Protein AF-A0A925DBQ1-F1 (afdb_monomer)

Structure (mmCIF, N/CA/C/O backbone):
data_AF-A0A925DBQ1-F1
#
_entry.id   AF-A0A925DBQ1-F1
#
loop_
_atom_site.group_PDB
_atom_site.id
_atom_site.type_symbol
_atom_site.label_atom_id
_atom_site.label_alt_id
_atom_site.label_comp_id
_atom_site.label_asym_id
_atom_site.label_entity_id
_atom_site.label_seq_id
_atom_site.pdbx_PDB_ins_code
_atom_site.Cartn_x
_atom_site.Cartn_y
_atom_site.Cartn_z
_atom_site.occupancy
_atom_site.B_iso_or_equiv
_atom_site.auth_seq_id
_atom_site.auth_comp_id
_atom_site.auth_asym_id
_atom_site.auth_atom_id
_atom_site.pdbx_PDB_model_num
ATOM 1 N N . MET A 1 1 ? -41.327 0.565 -16.976 1.00 45.25 1 MET A N 1
ATOM 2 C CA . MET A 1 1 ? -40.305 0.097 -16.005 1.00 45.25 1 MET A CA 1
ATOM 3 C C . MET A 1 1 ? -39.842 1.140 -14.970 1.00 45.25 1 MET A C 1
ATOM 5 O O . MET A 1 1 ? -38.977 0.810 -14.177 1.00 45.25 1 MET A O 1
ATOM 9 N N . ARG A 1 2 ? -40.410 2.362 -14.902 1.00 40.34 2 ARG A N 1
ATOM 10 C CA . ARG A 1 2 ? -40.044 3.383 -13.884 1.00 40.34 2 ARG A CA 1
ATOM 11 C C . ARG A 1 2 ? -41.023 3.518 -12.701 1.00 40.34 2 ARG A C 1
ATOM 13 O O . ARG A 1 2 ? -40.777 4.317 -11.810 1.00 40.34 2 ARG A O 1
ATOM 20 N N . PHE A 1 3 ? -42.105 2.737 -12.676 1.00 33.44 3 PHE A N 1
ATOM 21 C CA . PHE A 1 3 ? -43.090 2.755 -11.582 1.00 33.44 3 PHE A CA 1
ATOM 22 C C . PHE A 1 3 ? -42.774 1.756 -10.454 1.00 33.44 3 PHE A C 1
ATOM 24 O O . PHE A 1 3 ? -43.157 1.981 -9.312 1.00 33.44 3 PHE A O 1
ATOM 31 N N . THR A 1 4 ? -42.025 0.686 -10.733 1.00 42.38 4 THR A N 1
ATOM 32 C CA . THR A 1 4 ? -41.675 -0.345 -9.740 1.00 42.38 4 THR A CA 1
ATOM 33 C C . THR A 1 4 ? -40.546 0.082 -8.796 1.00 42.38 4 THR A C 1
ATOM 35 O O . THR A 1 4 ? -40.509 -0.365 -7.655 1.00 42.38 4 THR A O 1
ATOM 38 N N . SER A 1 5 ? -39.667 0.995 -9.219 1.00 41.44 5 SER A N 1
ATOM 39 C CA . SER A 1 5 ? -38.561 1.524 -8.407 1.00 41.44 5 SER A CA 1
ATOM 40 C C . SER A 1 5 ? -39.009 2.524 -7.329 1.00 41.44 5 SER A C 1
ATOM 42 O O . SER A 1 5 ? -38.421 2.547 -6.251 1.00 41.44 5 SER A O 1
ATOM 44 N N . PHE A 1 6 ? -40.077 3.296 -7.566 1.00 41.28 6 PHE A N 1
ATOM 45 C CA . PHE A 1 6 ? -40.651 4.207 -6.561 1.00 41.28 6 PHE A CA 1
ATOM 46 C C . PHE A 1 6 ? -41.419 3.463 -5.459 1.00 41.28 6 PHE A C 1
ATOM 48 O O . PHE A 1 6 ? -41.297 3.806 -4.286 1.00 41.28 6 PHE A O 1
ATOM 55 N N . LEU A 1 7 ? -42.151 2.405 -5.820 1.00 47.22 7 LEU A N 1
ATOM 56 C CA . LEU A 1 7 ? -42.853 1.545 -4.861 1.00 47.22 7 LEU A CA 1
ATOM 57 C C . LEU A 1 7 ? -41.878 0.770 -3.960 1.00 47.22 7 LEU A C 1
ATOM 59 O O . LEU A 1 7 ? -42.111 0.683 -2.760 1.00 47.22 7 LEU A O 1
ATOM 63 N N . TYR A 1 8 ? -40.753 0.283 -4.499 1.00 42.31 8 TYR A N 1
ATOM 64 C CA . TYR A 1 8 ? -39.721 -0.399 -3.704 1.00 42.31 8 TYR A CA 1
ATOM 65 C C . TYR A 1 8 ? -38.987 0.547 -2.743 1.00 42.31 8 TYR A C 1
ATOM 67 O O . TYR A 1 8 ? -38.757 0.189 -1.590 1.00 42.31 8 TYR A O 1
ATOM 75 N N . ALA A 1 9 ? -38.660 1.767 -3.187 1.00 46.16 9 ALA A N 1
ATOM 76 C CA . ALA A 1 9 ? -38.058 2.786 -2.328 1.00 46.16 9 ALA A CA 1
ATOM 77 C C . ALA A 1 9 ? -39.019 3.232 -1.212 1.00 46.16 9 ALA A C 1
ATOM 79 O O . ALA A 1 9 ? -38.592 3.368 -0.069 1.00 46.16 9 ALA A O 1
ATOM 80 N N . GLY A 1 10 ? -40.314 3.382 -1.516 1.00 48.31 10 GLY A N 1
ATOM 81 C CA . GLY A 1 10 ? -41.355 3.687 -0.530 1.00 48.31 10 GLY A CA 1
ATOM 82 C C . GLY A 1 10 ? -41.572 2.565 0.491 1.00 48.31 10 GLY A C 1
ATOM 83 O O . GLY A 1 10 ? -41.716 2.847 1.676 1.00 48.31 10 GLY A O 1
ATOM 84 N N . LEU A 1 11 ? -41.519 1.297 0.066 1.00 47.81 11 LEU A N 1
ATOM 85 C CA . LEU A 1 11 ? -41.659 0.137 0.955 1.00 47.81 11 LEU A CA 1
ATOM 86 C C . LEU A 1 11 ? -40.426 -0.053 1.861 1.00 47.81 11 LEU A C 1
ATOM 88 O O . LEU A 1 11 ? -40.576 -0.385 3.035 1.00 47.81 11 LEU A O 1
ATOM 92 N N . LEU A 1 12 ? -39.214 0.206 1.351 1.00 46.34 12 LEU A N 1
ATOM 93 C CA . LEU A 1 12 ? -37.963 0.233 2.131 1.00 46.34 12 LEU A CA 1
ATOM 94 C C . LEU A 1 12 ? -37.915 1.400 3.128 1.00 46.34 12 LEU A C 1
ATOM 96 O O . LEU A 1 12 ? -37.416 1.235 4.240 1.00 46.34 12 LEU A O 1
ATOM 100 N N . LEU A 1 13 ? -38.455 2.567 2.759 1.00 46.09 13 LEU A N 1
ATOM 101 C CA . LEU A 1 13 ? -38.618 3.691 3.683 1.00 46.09 13 LEU A CA 1
ATOM 102 C C . LEU A 1 13 ? -39.650 3.362 4.767 1.00 46.09 13 LEU A C 1
ATOM 104 O O . LEU A 1 13 ? -39.381 3.591 5.937 1.00 46.09 13 LEU A O 1
ATOM 108 N N . ALA A 1 14 ? -40.796 2.786 4.397 1.00 49.22 14 ALA A N 1
ATOM 109 C CA . ALA A 1 14 ? -41.859 2.416 5.329 1.00 49.22 14 ALA A CA 1
ATOM 110 C C . ALA A 1 14 ? -41.421 1.311 6.303 1.00 49.22 14 ALA A C 1
ATOM 112 O O . ALA A 1 14 ? -41.706 1.400 7.490 1.00 49.22 14 ALA A O 1
ATOM 113 N N . THR A 1 15 ? -40.677 0.303 5.835 1.00 50.84 15 THR A N 1
ATOM 114 C CA . THR A 1 15 ? -40.112 -0.756 6.695 1.00 50.84 15 THR A CA 1
ATOM 115 C C . THR A 1 15 ? -38.999 -0.245 7.605 1.00 50.84 15 THR A C 1
ATOM 117 O O . THR A 1 15 ? -38.949 -0.648 8.764 1.00 50.84 15 THR A O 1
ATOM 120 N N . ARG A 1 16 ? -38.157 0.693 7.145 1.00 43.16 16 ARG A N 1
ATOM 121 C CA . ARG A 1 16 ? -37.216 1.411 8.024 1.00 43.16 16 ARG A CA 1
ATOM 122 C C . ARG A 1 16 ? -37.937 2.287 9.048 1.00 43.16 16 ARG A C 1
ATOM 124 O O . ARG A 1 16 ? -37.557 2.266 10.207 1.00 43.16 16 ARG A O 1
ATOM 131 N N . LEU A 1 17 ? -38.989 3.002 8.653 1.00 46.09 17 LEU A N 1
ATOM 132 C CA . LEU A 1 17 ? -39.787 3.841 9.554 1.00 46.09 17 LEU A CA 1
ATOM 133 C C . LEU A 1 17 ? -40.523 3.005 10.612 1.00 46.09 17 LEU A C 1
ATOM 135 O O . LEU A 1 17 ? -40.491 3.367 11.780 1.00 46.09 17 LEU A O 1
ATOM 139 N N . LEU A 1 18 ? -41.108 1.864 10.230 1.00 48.75 18 LEU A N 1
ATOM 140 C CA . LEU A 1 18 ? -41.736 0.900 11.146 1.00 48.75 18 LEU A CA 1
ATOM 141 C C . LEU A 1 18 ? -40.714 0.238 12.085 1.00 48.75 18 LEU A C 1
ATOM 143 O O . LEU A 1 18 ? -40.996 0.053 13.264 1.00 48.75 18 LEU A O 1
ATOM 147 N N . SER A 1 19 ? -39.520 -0.085 11.578 1.00 51.06 19 SER A N 1
ATOM 148 C CA . SER A 1 19 ? -38.410 -0.624 12.375 1.00 51.06 19 SER A CA 1
ATOM 149 C C . SER A 1 19 ? -37.848 0.393 13.371 1.00 51.06 19 SER A C 1
ATOM 151 O O . SER A 1 19 ? -37.455 -0.012 14.462 1.00 51.06 19 SER A O 1
ATOM 153 N N . CYS A 1 20 ? -37.786 1.679 13.015 1.00 52.62 20 CYS A N 1
ATOM 154 C CA . CYS A 1 20 ? -37.391 2.741 13.941 1.00 52.62 20 CYS A CA 1
ATOM 155 C C . CYS A 1 20 ? -38.473 2.974 15.005 1.00 52.62 20 CYS A C 1
ATOM 157 O O . CYS A 1 20 ? -38.147 3.035 16.184 1.00 52.62 20 CYS A O 1
ATOM 159 N N . TYR A 1 21 ? -39.753 2.992 14.612 1.00 56.41 21 TYR A N 1
ATOM 160 C CA . TYR A 1 21 ? -40.881 3.141 15.542 1.00 56.41 21 TYR A CA 1
ATOM 161 C C . TYR A 1 21 ? -40.929 2.029 16.599 1.00 56.41 21 TYR A C 1
ATOM 163 O O . TYR A 1 21 ? -41.068 2.304 17.785 1.00 56.41 21 TYR A O 1
ATOM 171 N N . ALA A 1 22 ? -40.758 0.770 16.183 1.00 60.34 22 ALA A N 1
ATOM 172 C CA . ALA A 1 22 ? -40.780 -0.367 17.103 1.00 60.34 22 ALA A CA 1
ATOM 173 C C . ALA A 1 22 ? -39.607 -0.358 18.102 1.00 60.34 22 ALA A C 1
ATOM 175 O O . ALA A 1 22 ? -39.748 -0.849 19.223 1.00 60.34 22 ALA A O 1
ATOM 176 N N . ALA A 1 23 ? -38.458 0.190 17.696 1.00 62.00 23 ALA A N 1
ATOM 177 C CA . ALA A 1 23 ? -37.285 0.327 18.552 1.00 62.00 23 ALA A CA 1
ATOM 178 C C . ALA A 1 23 ? -37.457 1.456 19.585 1.00 62.00 23 ALA A C 1
ATOM 180 O O . ALA A 1 23 ? -37.078 1.275 20.741 1.00 62.00 23 ALA A O 1
ATOM 181 N N . ASP A 1 24 ? -38.075 2.577 19.203 1.00 71.38 24 ASP A N 1
ATOM 182 C CA . ASP A 1 24 ? -38.395 3.672 20.130 1.00 71.38 24 ASP A CA 1
ATOM 183 C C . ASP A 1 24 ? -39.442 3.233 21.177 1.00 71.38 24 ASP A C 1
ATOM 185 O O . ASP A 1 24 ? -39.285 3.516 22.366 1.00 71.38 24 ASP A O 1
ATOM 189 N N . ASP A 1 25 ? -40.436 2.429 20.777 1.00 80.62 25 ASP A N 1
ATOM 190 C CA . ASP A 1 25 ? -41.417 1.822 21.694 1.00 80.62 25 ASP A CA 1
ATOM 191 C C . ASP A 1 25 ? -40.772 0.857 22.709 1.00 80.62 25 ASP A C 1
ATOM 193 O O . ASP A 1 25 ? -41.264 0.658 23.823 1.00 80.62 25 ASP A O 1
ATOM 197 N N . GLU A 1 26 ? -39.678 0.190 22.340 1.00 87.31 26 GLU A N 1
ATOM 198 C CA . GLU A 1 26 ? -38.924 -0.676 23.251 1.00 87.31 26 GLU A CA 1
ATOM 199 C C . GLU A 1 26 ? -38.101 0.131 24.262 1.00 87.31 26 GLU A C 1
ATOM 201 O O . GLU A 1 26 ? -38.088 -0.202 25.449 1.00 87.31 26 GLU A O 1
ATOM 206 N N . VAL A 1 27 ? -37.469 1.224 23.828 1.00 90.50 27 VAL A N 1
ATOM 207 C CA . VAL A 1 27 ? -36.743 2.139 24.721 1.00 90.50 27 VAL A CA 1
ATOM 208 C C . VAL A 1 27 ? -37.688 2.744 25.760 1.00 90.50 27 VAL A C 1
ATOM 210 O O . VAL A 1 27 ? -37.377 2.712 26.951 1.00 90.50 27 VAL A O 1
ATOM 213 N N . GLU A 1 28 ? -38.864 3.221 25.350 1.00 91.38 28 GLU A N 1
ATOM 214 C CA . GLU A 1 28 ? -39.841 3.816 26.273 1.00 91.38 28 GLU A CA 1
ATOM 215 C C . GLU A 1 28 ? -40.417 2.793 27.263 1.00 91.38 28 GLU A C 1
ATOM 217 O O . GLU A 1 28 ? -40.548 3.082 28.454 1.00 91.38 28 GLU A O 1
ATOM 222 N N . ARG A 1 29 ? -40.662 1.547 26.832 1.00 90.88 29 ARG A N 1
ATOM 223 C CA . ARG A 1 29 ? -41.034 0.459 27.758 1.00 90.88 29 ARG A CA 1
ATOM 224 C C . ARG A 1 29 ? -39.948 0.192 28.797 1.00 90.88 29 ARG A C 1
ATOM 226 O O . ARG A 1 29 ? -40.260 -0.045 29.962 1.00 90.88 29 ARG A O 1
ATOM 233 N N . ASN A 1 30 ? -38.678 0.247 28.401 1.00 92.56 30 ASN A N 1
ATOM 234 C CA . ASN A 1 30 ? -37.569 0.068 29.335 1.00 92.56 30 ASN A CA 1
ATOM 235 C C . ASN A 1 30 ? -37.376 1.268 30.275 1.00 92.56 30 ASN A C 1
ATOM 237 O O . ASN A 1 30 ? -36.964 1.071 31.417 1.00 92.56 30 ASN A O 1
ATOM 241 N N . VAL A 1 31 ? -37.729 2.487 29.852 1.00 91.88 31 VAL A N 1
ATOM 242 C CA . VAL A 1 31 ? -37.825 3.648 30.753 1.00 91.88 31 VAL A CA 1
ATOM 243 C C . VAL A 1 31 ? -38.934 3.444 31.784 1.00 91.88 31 VAL A C 1
ATOM 245 O O . VAL A 1 31 ? -38.711 3.705 32.965 1.00 91.88 31 VAL A O 1
ATOM 248 N N . GLU A 1 32 ? -40.097 2.926 31.381 1.00 91.44 32 GLU A N 1
ATOM 249 C CA . GLU A 1 32 ? -41.193 2.638 32.315 1.00 91.44 32 GLU A CA 1
ATOM 250 C C . GLU A 1 32 ? -40.790 1.593 33.361 1.00 91.44 32 GLU A C 1
ATOM 252 O O . GLU A 1 32 ? -41.081 1.748 34.545 1.00 91.44 32 GLU A O 1
ATOM 257 N N . ARG A 1 33 ? -40.008 0.581 32.968 1.00 92.56 33 ARG A N 1
ATOM 258 C CA . ARG A 1 33 ? -39.459 -0.411 33.906 1.00 92.56 33 ARG A CA 1
ATOM 259 C C . ARG A 1 33 ? -38.617 0.208 35.023 1.00 92.56 33 ARG A C 1
ATOM 261 O O . ARG A 1 33 ? -38.552 -0.379 36.097 1.00 92.56 33 ARG A O 1
ATOM 268 N N . LEU A 1 34 ? -38.027 1.396 34.844 1.00 90.56 34 LEU A N 1
ATOM 269 C CA . LEU A 1 34 ? -37.294 2.092 35.916 1.00 90.56 34 LEU A CA 1
ATOM 270 C C . LEU A 1 34 ? -38.197 2.529 37.086 1.00 90.56 34 LEU A C 1
ATOM 272 O O . LEU A 1 34 ? -37.685 2.728 38.195 1.00 90.56 34 LEU A O 1
ATOM 276 N N . ARG A 1 35 ? -39.509 2.668 36.834 1.00 91.44 35 ARG A N 1
ATOM 277 C CA . ARG A 1 35 ? -40.560 3.007 37.812 1.00 91.44 35 ARG A CA 1
ATOM 278 C C . ARG A 1 35 ? -41.111 1.791 38.555 1.00 91.44 35 ARG A C 1
ATOM 280 O O . ARG A 1 35 ? -41.822 1.973 39.539 1.00 91.44 35 ARG A O 1
ATOM 287 N N . SER A 1 36 ? -40.816 0.570 38.099 1.00 89.56 36 SER A N 1
ATOM 288 C CA . SER A 1 36 ? -41.368 -0.647 38.705 1.00 89.56 36 SER A CA 1
ATOM 289 C C . SER A 1 36 ? -40.992 -0.746 40.183 1.00 89.56 36 SER A C 1
ATOM 291 O O . SER A 1 36 ? -39.884 -0.378 40.567 1.00 89.56 36 SER A O 1
ATOM 293 N N . SER A 1 37 ? -41.886 -1.266 41.026 1.00 86.75 37 SER A N 1
ATOM 294 C CA . SER A 1 37 ? -41.579 -1.611 42.420 1.00 86.75 37 SER A CA 1
ATOM 295 C C . SER A 1 37 ? -40.754 -2.897 42.537 1.00 86.75 37 SER A C 1
ATOM 297 O O . SER A 1 37 ? -40.077 -3.090 43.551 1.00 86.75 37 SER A O 1
ATOM 299 N N . GLU A 1 38 ? -40.718 -3.717 41.485 1.00 93.38 38 GLU A N 1
ATOM 300 C CA . GLU A 1 38 ? -39.954 -4.962 41.422 1.00 93.38 38 GLU A CA 1
ATOM 301 C C . GLU A 1 38 ? -38.488 -4.704 41.059 1.00 93.38 38 GLU A C 1
ATOM 303 O O . GLU A 1 38 ? -38.164 -4.038 40.076 1.00 93.38 38 GLU A O 1
ATOM 308 N N . PHE A 1 39 ? -37.562 -5.238 41.859 1.00 88.31 39 PHE A N 1
ATOM 309 C CA . PHE A 1 39 ? -36.128 -5.018 41.645 1.00 88.31 39 PHE A CA 1
ATOM 310 C C . PHE A 1 39 ? -35.630 -5.599 40.317 1.00 88.31 39 PHE A C 1
ATOM 312 O O . PHE A 1 39 ? -34.867 -4.936 39.614 1.00 88.31 39 PHE A O 1
ATOM 319 N N . GLU A 1 40 ? -36.074 -6.807 39.967 1.00 91.06 40 GLU A N 1
ATOM 320 C CA . GLU A 1 40 ? -35.630 -7.498 38.754 1.00 91.06 40 GLU A CA 1
ATOM 321 C C . GLU A 1 40 ? -36.045 -6.750 37.486 1.00 91.06 40 GLU A C 1
ATOM 323 O O . GLU A 1 40 ? -35.208 -6.536 36.609 1.00 91.06 40 GLU A O 1
ATOM 328 N N . GLU A 1 41 ? -37.289 -6.265 37.427 1.00 89.44 41 GLU A N 1
ATOM 329 C CA . GLU A 1 41 ? -37.787 -5.486 36.288 1.00 89.44 41 GLU A CA 1
ATOM 330 C C . GLU A 1 41 ? -36.995 -4.188 36.101 1.00 89.44 41 GLU A C 1
ATOM 332 O O . GLU A 1 41 ? -36.639 -3.825 34.976 1.00 89.44 41 GLU A O 1
ATOM 337 N N . ARG A 1 42 ? -36.650 -3.508 37.201 1.00 91.69 42 ARG A N 1
ATOM 338 C CA . ARG A 1 42 ? -35.838 -2.284 37.154 1.00 91.69 42 ARG A CA 1
ATOM 339 C C . ARG A 1 42 ? -34.415 -2.530 36.662 1.00 91.69 42 ARG A C 1
ATOM 341 O O . ARG A 1 42 ? -33.889 -1.734 35.880 1.00 91.69 42 ARG A O 1
ATOM 348 N N . GLU A 1 43 ? -33.769 -3.595 37.128 1.00 90.00 43 GLU A N 1
ATOM 349 C CA . GLU A 1 43 ? -32.411 -3.951 36.698 1.00 90.00 43 GLU A CA 1
ATOM 350 C C . GLU A 1 43 ? -32.390 -4.473 35.256 1.00 90.00 43 GLU A C 1
ATOM 352 O O . GLU A 1 43 ? -31.426 -4.235 34.526 1.00 90.00 43 GLU A O 1
ATOM 357 N N . GLU A 1 44 ? -33.447 -5.156 34.811 1.00 91.00 44 GLU A N 1
ATOM 358 C CA . GLU A 1 44 ? -33.627 -5.515 33.403 1.00 91.00 44 GLU A CA 1
ATOM 359 C C . GLU A 1 44 ? -33.790 -4.263 32.534 1.00 91.00 44 GLU A C 1
ATOM 361 O O . GLU A 1 44 ? -33.064 -4.115 31.552 1.00 91.00 44 GLU A O 1
ATOM 366 N N . GLY A 1 45 ? -34.653 -3.321 32.933 1.00 92.06 45 GLY A N 1
ATOM 367 C CA . GLY A 1 45 ? -34.825 -2.041 32.240 1.00 92.06 45 GLY A CA 1
ATOM 368 C C . GLY A 1 45 ? -33.523 -1.240 32.161 1.00 92.06 45 GLY A C 1
ATOM 369 O O . GLY A 1 45 ? -33.142 -0.771 31.092 1.00 92.06 45 GLY A O 1
ATOM 370 N N . THR A 1 46 ? -32.776 -1.162 33.266 1.00 91.75 46 THR A N 1
ATOM 371 C CA . THR A 1 46 ? -31.468 -0.487 33.321 1.00 91.75 46 THR A CA 1
ATOM 372 C C . THR A 1 46 ? -30.467 -1.123 32.353 1.00 91.75 46 THR A C 1
ATOM 374 O O . THR A 1 46 ? -29.838 -0.416 31.566 1.00 91.75 46 THR A O 1
ATOM 377 N N . ARG A 1 47 ? -30.336 -2.458 32.358 1.00 92.06 47 ARG A N 1
ATOM 378 C CA . ARG A 1 47 ? -29.437 -3.176 31.438 1.00 92.06 47 ARG A CA 1
ATOM 379 C C . ARG A 1 47 ? -29.857 -3.024 29.980 1.00 92.06 47 ARG A C 1
ATOM 381 O O . ARG A 1 47 ? -28.990 -2.829 29.133 1.00 92.06 47 ARG A O 1
ATOM 388 N N . ALA A 1 48 ? -31.155 -3.090 29.693 1.00 91.06 48 ALA A N 1
ATOM 389 C CA . ALA A 1 48 ? -31.688 -2.940 28.344 1.00 91.06 48 ALA A CA 1
ATOM 390 C C . ALA A 1 48 ? -31.431 -1.534 27.782 1.00 91.06 48 ALA A C 1
ATOM 392 O O . ALA A 1 48 ? -31.024 -1.403 26.630 1.00 91.06 48 ALA A O 1
ATOM 393 N N . LEU A 1 49 ? -31.578 -0.489 28.605 1.00 92.62 49 LEU A N 1
ATOM 394 C CA . LEU A 1 49 ? -31.250 0.883 28.207 1.00 92.62 49 LEU A CA 1
ATOM 395 C C . LEU A 1 49 ? -29.750 1.049 27.942 1.00 92.62 49 LEU A C 1
ATOM 397 O O . LEU A 1 49 ? -29.375 1.560 26.893 1.00 92.62 49 LEU A O 1
ATOM 401 N N . ILE A 1 50 ? -28.885 0.544 28.829 1.00 90.75 50 ILE A N 1
ATOM 402 C CA . ILE A 1 50 ? -27.429 0.581 28.609 1.00 90.75 50 ILE A CA 1
ATOM 403 C C . ILE A 1 50 ? -27.056 -0.142 27.306 1.00 90.75 50 ILE A C 1
ATOM 405 O O . ILE A 1 50 ? -26.275 0.383 26.517 1.00 90.75 50 ILE A O 1
ATOM 409 N N . ALA A 1 51 ? -27.642 -1.315 27.046 1.00 86.94 51 ALA A N 1
ATOM 410 C CA . ALA A 1 51 ? -27.398 -2.088 25.827 1.00 86.94 51 ALA A CA 1
ATOM 411 C C . ALA A 1 51 ? -27.927 -1.405 24.553 1.00 86.94 51 ALA A C 1
ATOM 413 O O . ALA A 1 51 ? -27.375 -1.608 23.472 1.00 86.94 51 ALA A O 1
ATOM 414 N N . ALA A 1 52 ? -28.978 -0.589 24.665 1.00 87.00 52 ALA A N 1
ATOM 415 C CA . ALA A 1 52 ? -29.498 0.209 23.559 1.00 87.00 52 ALA A CA 1
ATOM 416 C C . ALA A 1 52 ? -28.585 1.400 23.194 1.00 87.00 52 ALA A C 1
ATOM 418 O O . ALA A 1 52 ? -28.729 1.951 22.097 1.00 87.00 52 ALA A O 1
ATOM 419 N N . GLY A 1 53 ? -27.638 1.766 24.070 1.00 88.69 53 GLY A N 1
ATOM 420 C CA . GLY A 1 53 ? -26.592 2.754 23.805 1.00 88.69 53 GLY A CA 1
ATOM 421 C C . GLY A 1 53 ? -27.166 4.125 23.451 1.00 88.69 53 GLY A C 1
ATOM 422 O O . GLY A 1 53 ? -28.064 4.619 24.136 1.00 88.69 53 GLY A O 1
ATOM 423 N N . GLU A 1 54 ? -26.674 4.707 22.354 1.00 87.62 54 GLU A N 1
ATOM 424 C CA . GLU A 1 54 ? -27.061 6.026 21.819 1.00 87.62 54 GLU A CA 1
ATOM 425 C C . GLU A 1 54 ? -28.587 6.212 21.752 1.00 87.62 54 GLU A C 1
ATOM 427 O O . GLU A 1 54 ? -29.132 7.208 22.224 1.00 87.62 54 GLU A O 1
ATOM 432 N N . ARG A 1 55 ? -29.311 5.177 21.302 1.00 89.38 55 ARG A N 1
ATOM 433 C CA . ARG A 1 55 ? -30.778 5.202 21.147 1.00 89.38 55 ARG A CA 1
ATOM 434 C C . ARG A 1 55 ? -31.534 5.463 22.451 1.00 89.38 55 ARG A C 1
ATOM 436 O O . ARG A 1 55 ? -32.646 5.979 22.422 1.00 89.38 55 ARG A O 1
ATOM 443 N N . SER A 1 56 ? -30.950 5.118 23.597 1.00 93.44 56 SER A N 1
ATOM 444 C CA . SER A 1 56 ? -31.590 5.305 24.902 1.00 93.44 56 SER A CA 1
ATOM 445 C C . SER A 1 56 ? -31.286 6.655 25.552 1.00 93.44 56 SER A C 1
ATOM 447 O O . SER A 1 56 ? -31.997 7.050 26.477 1.00 93.44 56 SER A O 1
ATOM 449 N N . VAL A 1 57 ? -30.267 7.385 25.082 1.00 93.25 57 VAL A N 1
ATOM 450 C CA . VAL A 1 57 ? -29.735 8.576 25.765 1.00 93.25 57 VAL A CA 1
ATOM 451 C C . VAL A 1 57 ? -30.802 9.657 25.912 1.00 93.25 57 VAL A C 1
ATOM 453 O O . VAL A 1 57 ? -31.001 10.194 27.004 1.00 93.25 57 VAL A O 1
ATOM 456 N N . ALA A 1 58 ? -31.545 9.946 24.841 1.00 91.81 58 ALA A N 1
ATOM 457 C CA . ALA A 1 58 ? -32.601 10.954 24.868 1.00 91.81 58 ALA A CA 1
ATOM 458 C C . ALA A 1 58 ? -33.735 10.587 25.842 1.00 91.81 58 ALA A C 1
ATOM 460 O O . ALA A 1 58 ? -34.241 11.458 26.555 1.00 91.81 58 ALA A O 1
ATOM 461 N N . ALA A 1 59 ? -34.114 9.307 25.894 1.00 92.12 59 ALA A N 1
ATOM 462 C CA . ALA A 1 59 ? -35.173 8.811 26.768 1.00 92.12 59 ALA A CA 1
ATOM 463 C C . ALA A 1 59 ? -34.725 8.777 28.239 1.00 92.12 59 ALA A C 1
ATOM 465 O O . ALA A 1 59 ? -35.448 9.243 29.118 1.00 92.12 59 ALA A O 1
ATOM 466 N N . ALA A 1 60 ? -33.489 8.342 28.504 1.00 93.56 60 ALA A N 1
ATOM 467 C CA . ALA A 1 60 ? -32.877 8.399 29.827 1.00 93.56 60 ALA A CA 1
ATOM 468 C C . ALA A 1 60 ? -32.754 9.849 30.322 1.00 93.56 60 ALA A C 1
ATOM 470 O O . ALA A 1 60 ? -33.115 10.149 31.458 1.00 93.56 60 ALA A O 1
ATOM 471 N N . ARG A 1 61 ? -32.347 10.795 29.466 1.00 94.38 61 ARG A N 1
ATOM 472 C CA . ARG A 1 61 ? -32.327 12.219 29.830 1.00 94.38 61 ARG A CA 1
ATOM 473 C C . ARG A 1 61 ? -33.718 12.727 30.209 1.00 94.38 61 ARG A C 1
ATOM 475 O O . ARG A 1 61 ? -33.851 13.378 31.241 1.00 94.38 61 ARG A O 1
ATOM 482 N N . ARG A 1 62 ? -34.756 12.416 29.420 1.00 93.00 62 ARG A N 1
ATOM 483 C CA . ARG A 1 62 ? -36.148 12.774 29.762 1.00 93.00 62 ARG A CA 1
ATOM 484 C C . ARG A 1 62 ? -36.556 12.191 31.113 1.00 93.00 62 ARG A C 1
ATOM 486 O O . ARG A 1 62 ? -37.031 12.923 31.973 1.00 93.00 62 ARG A O 1
ATOM 493 N N . ALA A 1 63 ? -36.281 10.911 31.354 1.00 92.38 63 ALA A N 1
ATOM 494 C CA . ALA A 1 63 ? -36.562 10.264 32.635 1.00 92.38 63 ALA A CA 1
ATOM 495 C C . ALA A 1 63 ? -35.838 10.941 33.820 1.00 92.38 63 ALA A C 1
ATOM 497 O O . ALA A 1 63 ? -36.401 11.046 34.910 1.00 92.38 63 ALA A O 1
ATOM 498 N N . ALA A 1 64 ? -34.629 11.470 33.603 1.00 91.56 64 ALA A N 1
ATOM 499 C CA . ALA A 1 64 ? -33.882 12.246 34.594 1.00 91.56 64 ALA A CA 1
ATOM 500 C C . ALA A 1 64 ? -34.464 13.649 34.875 1.00 91.56 64 ALA A C 1
ATOM 502 O O . ALA A 1 64 ? -34.254 14.198 35.963 1.00 91.56 64 ALA A O 1
ATOM 503 N N . VAL A 1 65 ? -35.228 14.221 33.939 1.00 88.62 65 VAL A N 1
ATOM 504 C CA . VAL A 1 65 ? -35.903 15.525 34.092 1.00 88.62 65 VAL A CA 1
ATOM 505 C C . VAL A 1 65 ? -37.332 15.378 34.617 1.00 88.62 65 VAL A C 1
ATOM 507 O O . VAL A 1 65 ? -37.755 16.189 35.442 1.00 88.62 65 VAL A O 1
ATOM 510 N N . ASP A 1 66 ? -38.047 14.326 34.225 1.00 87.69 66 ASP A N 1
ATOM 511 C CA . ASP A 1 66 ? -39.493 14.203 34.455 1.00 87.69 66 ASP A CA 1
ATOM 512 C C . ASP A 1 66 ? -39.861 13.161 35.523 1.00 87.69 66 ASP A C 1
ATOM 514 O O . ASP A 1 66 ? -40.959 13.203 36.075 1.00 87.69 66 ASP A O 1
ATOM 518 N N . GLY A 1 67 ? -38.957 12.229 35.847 1.00 85.31 67 GLY A N 1
ATOM 519 C CA . GLY A 1 67 ? -39.219 11.138 36.791 1.00 85.31 67 GLY A CA 1
ATOM 520 C C . GLY A 1 67 ? -39.413 11.580 38.246 1.00 85.31 67 GLY A C 1
ATOM 521 O O . GLY A 1 67 ? -39.183 12.733 38.614 1.00 85.31 67 GLY A O 1
ATOM 522 N N . ASP A 1 68 ? -39.797 10.649 39.116 1.00 88.00 68 ASP A N 1
ATOM 523 C CA . ASP A 1 68 ? -39.615 10.818 40.562 1.00 88.00 68 ASP A CA 1
ATOM 524 C C . ASP A 1 68 ? -38.123 10.711 40.940 1.00 88.00 68 ASP A C 1
ATOM 526 O O . ASP A 1 68 ? -37.267 10.434 40.099 1.00 88.00 68 ASP A O 1
ATOM 530 N N . LEU A 1 69 ? -37.777 10.953 42.206 1.00 84.06 69 LEU A N 1
ATOM 531 C CA . LEU A 1 69 ? -36.380 10.940 42.653 1.00 84.06 69 LEU A CA 1
ATOM 532 C C . LEU A 1 69 ? -35.653 9.622 42.322 1.00 84.06 69 LEU A C 1
ATOM 534 O O . LEU A 1 69 ? -34.478 9.648 41.962 1.00 84.06 69 LEU A O 1
ATOM 538 N N . GLU A 1 70 ? -36.341 8.488 42.414 1.00 85.38 70 GLU A N 1
ATOM 539 C CA . GLU A 1 70 ? -35.771 7.156 42.215 1.00 85.38 70 GLU A CA 1
ATOM 540 C C . GLU A 1 70 ? -35.473 6.898 40.733 1.00 85.38 70 GLU A C 1
ATOM 542 O O . GLU A 1 70 ? -34.372 6.473 40.369 1.00 85.38 70 GLU A O 1
ATOM 547 N N . VAL A 1 71 ? -36.425 7.249 39.866 1.00 91.06 71 VAL A N 1
ATOM 548 C CA . VAL A 1 71 ? -36.283 7.189 38.407 1.00 91.06 71 VAL A CA 1
ATOM 549 C C . VAL A 1 71 ? -35.177 8.123 37.937 1.00 91.06 71 VAL A C 1
ATOM 551 O O . VAL A 1 71 ? -34.361 7.729 37.106 1.00 91.06 71 VAL A O 1
ATOM 554 N N . ARG A 1 72 ? -35.087 9.333 38.502 1.00 91.88 72 ARG A N 1
ATOM 555 C CA . ARG A 1 72 ? -34.048 10.309 38.140 1.00 91.88 72 ARG A CA 1
ATOM 556 C C . ARG A 1 72 ? -32.647 9.787 38.419 1.00 91.88 72 ARG A C 1
ATOM 558 O O . ARG A 1 72 ? -31.772 9.874 37.560 1.00 91.88 72 ARG A O 1
ATOM 565 N N . VAL A 1 73 ? -32.441 9.222 39.609 1.00 89.69 73 VAL A N 1
ATOM 566 C CA . VAL A 1 73 ? -31.152 8.644 40.014 1.00 89.69 73 VAL A CA 1
ATOM 567 C C . VAL A 1 73 ? -30.768 7.488 39.089 1.00 89.69 73 VAL A C 1
ATOM 569 O O . VAL A 1 73 ? -29.625 7.411 38.636 1.00 89.69 73 VAL A O 1
ATOM 572 N N . ARG A 1 74 ? -31.719 6.609 38.755 1.00 92.19 74 ARG A N 1
ATOM 573 C CA . ARG A 1 74 ? -31.484 5.476 37.845 1.00 92.19 74 ARG A CA 1
ATOM 574 C C . ARG A 1 74 ? -31.194 5.914 36.421 1.00 92.19 74 ARG A C 1
ATOM 576 O O . ARG A 1 74 ? -30.275 5.392 35.802 1.00 92.19 74 ARG A O 1
ATOM 583 N N . ALA A 1 75 ? -31.935 6.892 35.921 1.00 93.69 75 ALA A N 1
ATOM 584 C CA . ALA A 1 75 ? -31.726 7.453 34.600 1.00 93.69 75 ALA A CA 1
ATOM 585 C C . ALA A 1 75 ? -30.335 8.098 34.473 1.00 93.69 75 ALA A C 1
ATOM 587 O O . ALA A 1 75 ? -29.631 7.857 33.495 1.00 93.69 75 ALA A O 1
ATOM 588 N N . ILE A 1 76 ? -29.883 8.827 35.502 1.00 93.19 76 ILE A N 1
ATOM 589 C CA . ILE A 1 76 ? -28.505 9.337 35.562 1.00 93.19 76 ILE A CA 1
ATOM 590 C C . ILE A 1 76 ? -27.496 8.183 35.601 1.00 93.19 76 ILE A C 1
ATOM 592 O O . ILE A 1 76 ? -26.489 8.245 34.904 1.00 93.19 76 ILE A O 1
ATOM 596 N N . ARG A 1 77 ? -27.767 7.100 36.341 1.00 93.38 77 ARG A N 1
ATOM 597 C CA . ARG A 1 77 ? -26.899 5.910 36.361 1.00 93.38 77 ARG A CA 1
ATOM 598 C C . ARG A 1 77 ? -26.772 5.262 34.978 1.00 93.38 77 ARG A C 1
ATOM 600 O O . ARG A 1 77 ? -25.663 4.913 34.592 1.00 93.38 77 ARG A O 1
ATOM 607 N N . VAL A 1 78 ? -27.868 5.149 34.225 1.00 94.75 78 VAL A N 1
ATOM 608 C CA . VAL A 1 78 ? -27.856 4.675 32.829 1.00 94.75 78 VAL A CA 1
ATOM 609 C C . VAL A 1 78 ? -26.964 5.573 31.970 1.00 94.75 78 VAL A C 1
ATOM 611 O O . VAL A 1 78 ? -26.076 5.068 31.289 1.00 94.75 78 VAL A O 1
ATOM 614 N N . LEU A 1 79 ? -27.134 6.898 32.057 1.00 94.38 79 LEU A N 1
ATOM 615 C CA . LEU A 1 79 ? -26.306 7.858 31.318 1.00 94.38 79 LEU A CA 1
ATOM 616 C C . LEU A 1 79 ? -24.822 7.748 31.689 1.00 94.38 79 LEU A C 1
ATOM 618 O O . LEU A 1 79 ? -23.976 7.754 30.804 1.00 94.38 79 LEU A O 1
ATOM 622 N N . VAL A 1 80 ? -24.491 7.583 32.972 1.00 93.44 80 VAL A N 1
ATOM 623 C CA . VAL A 1 80 ? -23.108 7.362 33.426 1.00 93.44 80 VAL A CA 1
ATOM 624 C C . VAL A 1 80 ? -22.535 6.076 32.843 1.00 93.44 80 VAL A C 1
ATOM 626 O O . VAL A 1 80 ? -21.416 6.088 32.337 1.00 93.44 80 VAL A O 1
ATOM 629 N N . SER A 1 81 ? -23.293 4.978 32.873 1.00 91.25 81 SER A N 1
ATOM 630 C CA . SER A 1 81 ? -22.864 3.695 32.312 1.00 91.25 81 SER A CA 1
ATOM 631 C C . SER A 1 81 ? -22.639 3.758 30.799 1.00 91.25 81 SER A C 1
ATOM 633 O O . SER A 1 81 ? -21.683 3.163 30.311 1.00 91.25 81 SER A O 1
ATOM 635 N N . ILE A 1 82 ? -23.460 4.515 30.067 1.00 88.81 82 ILE A N 1
ATOM 636 C CA . ILE A 1 82 ? -23.265 4.757 28.629 1.00 88.81 82 ILE A CA 1
ATOM 637 C C . ILE A 1 82 ? -22.062 5.685 28.393 1.00 88.81 82 ILE A C 1
ATOM 639 O O . ILE A 1 82 ? -21.258 5.437 27.499 1.00 88.81 82 ILE A O 1
ATOM 643 N N . ALA A 1 83 ? -21.871 6.712 29.225 1.00 84.00 83 ALA A N 1
ATOM 644 C CA . ALA A 1 83 ? -20.755 7.655 29.113 1.00 84.00 83 ALA A CA 1
ATOM 645 C C . ALA A 1 83 ? -19.374 6.999 29.317 1.00 84.00 83 ALA A C 1
ATOM 647 O O . ALA A 1 83 ? -18.371 7.475 28.777 1.00 84.00 83 ALA A O 1
ATOM 648 N N . VAL A 1 84 ? -19.298 5.898 30.070 1.00 81.75 84 VAL A N 1
ATOM 649 C CA . VAL A 1 84 ? -18.059 5.117 30.256 1.00 81.75 84 VAL A CA 1
ATOM 650 C C . VAL A 1 84 ? -17.936 3.913 29.312 1.00 81.75 84 VAL A C 1
ATOM 652 O O . VAL A 1 84 ? -16.942 3.191 29.384 1.00 81.75 84 VAL A O 1
ATOM 655 N N . ALA A 1 85 ? -18.911 3.690 28.427 1.00 75.44 85 ALA A N 1
ATOM 656 C CA . ALA A 1 85 ? -18.878 2.611 27.445 1.00 75.44 85 ALA A CA 1
ATOM 657 C C . ALA A 1 85 ? -17.873 2.902 26.304 1.00 75.44 85 ALA A C 1
ATOM 659 O O . ALA A 1 85 ? -17.582 4.065 26.015 1.00 75.44 85 ALA A O 1
ATOM 660 N N . PRO A 1 86 ? -17.342 1.865 25.626 1.00 56.72 86 PRO A N 1
ATOM 661 C CA . PRO A 1 86 ? -16.336 2.028 24.568 1.00 56.72 86 PRO A CA 1
ATOM 662 C C . PRO A 1 86 ? -16.865 2.658 23.264 1.00 56.72 86 PRO A C 1
ATOM 664 O O . PRO A 1 86 ? -16.070 3.068 22.421 1.00 56.72 86 PRO A O 1
ATOM 667 N N . GLU A 1 87 ? -18.183 2.735 23.065 1.00 68.81 87 GLU A N 1
ATOM 668 C CA . GLU A 1 87 ? -18.797 3.318 21.866 1.00 68.81 87 GLU A CA 1
ATOM 669 C C . GLU A 1 87 ? -18.786 4.861 21.923 1.00 68.81 87 GLU A C 1
ATOM 671 O O . GLU A 1 87 ? -19.549 5.472 22.671 1.00 68.81 87 GLU A O 1
ATOM 676 N N . GLU A 1 88 ? -17.923 5.510 21.126 1.00 62.34 88 GLU A N 1
ATOM 677 C CA . GLU A 1 88 ? -17.695 6.965 21.211 1.00 62.34 88 GLU A CA 1
ATOM 678 C C . GLU A 1 88 ? -18.939 7.829 20.935 1.00 62.34 88 GLU A C 1
ATOM 680 O O . GLU A 1 88 ? -19.078 8.885 21.555 1.00 62.34 88 GLU A O 1
ATOM 685 N N . GLY A 1 89 ? -19.826 7.412 20.022 1.00 69.88 89 GLY A N 1
ATOM 686 C CA . GLY A 1 89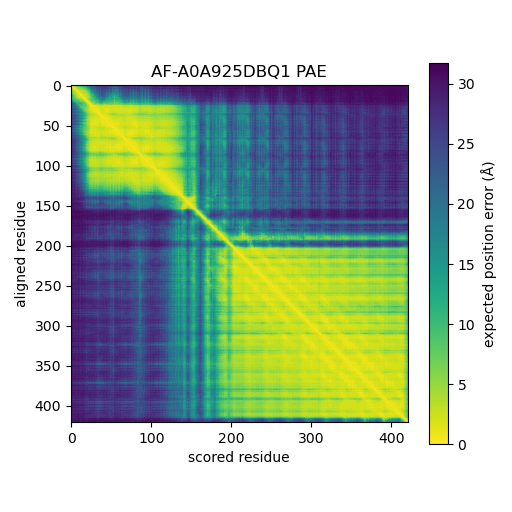 ? -21.048 8.154 19.675 1.00 69.88 89 GLY A CA 1
ATOM 687 C C . GLY A 1 89 ? -21.999 8.257 20.866 1.00 69.88 89 GLY A C 1
ATOM 688 O O . GLY A 1 89 ? -22.211 9.345 21.406 1.00 69.88 89 GLY A O 1
ATOM 689 N N . ALA A 1 90 ? -22.442 7.098 21.357 1.00 72.62 90 ALA A N 1
ATOM 690 C CA . ALA A 1 90 ? -23.284 6.967 22.541 1.00 72.62 90 ALA A CA 1
ATOM 691 C C . ALA A 1 90 ? -22.694 7.675 23.772 1.00 72.62 90 ALA A C 1
ATOM 693 O O . ALA A 1 90 ? -23.406 8.359 24.509 1.00 72.62 90 ALA A O 1
ATOM 694 N N . ALA A 1 91 ? -21.381 7.550 23.985 1.00 74.00 91 ALA A N 1
ATOM 695 C CA . ALA A 1 91 ? -20.729 8.135 25.145 1.00 74.00 91 ALA A CA 1
ATOM 696 C C . ALA A 1 91 ? -20.699 9.674 25.105 1.00 74.00 91 ALA A C 1
ATOM 698 O O . ALA A 1 91 ? -20.912 10.309 26.139 1.00 74.00 91 ALA A O 1
ATOM 699 N N . ARG A 1 92 ? -20.473 10.289 23.932 1.00 77.75 92 ARG A N 1
ATOM 700 C CA . ARG A 1 92 ? -20.527 11.757 23.773 1.00 77.75 92 ARG A CA 1
ATOM 701 C C . ARG A 1 92 ? -21.934 12.295 23.992 1.00 77.75 92 ARG A C 1
ATOM 703 O O . ARG A 1 92 ? -22.092 13.321 24.648 1.00 77.75 92 ARG A O 1
ATOM 710 N N . GLU A 1 93 ? -22.945 11.611 23.464 1.00 83.25 93 GLU A N 1
ATOM 711 C CA . GLU A 1 93 ? -24.334 12.018 23.678 1.00 83.25 93 GLU A CA 1
ATOM 712 C C . GLU A 1 93 ? -24.734 11.912 25.151 1.00 83.25 93 GLU A C 1
ATOM 714 O O . GLU A 1 93 ? -25.374 12.818 25.686 1.00 83.25 93 GLU A O 1
ATOM 719 N N . ALA A 1 94 ? -24.314 10.847 25.838 1.00 88.56 94 ALA A N 1
ATOM 720 C CA . ALA A 1 94 ? -24.574 10.681 27.262 1.00 88.56 94 ALA A CA 1
ATOM 721 C C . ALA A 1 94 ? -23.860 11.744 28.119 1.00 88.56 94 ALA A C 1
ATOM 723 O O . ALA A 1 94 ? -24.455 12.272 29.060 1.00 88.56 94 ALA A O 1
ATOM 724 N N . GLU A 1 95 ? -22.620 12.118 27.784 1.00 86.38 95 GLU A N 1
ATOM 725 C CA . GLU A 1 95 ? -21.911 13.229 28.437 1.00 86.38 95 GLU A CA 1
ATOM 726 C C . GLU A 1 95 ? -22.620 14.572 28.210 1.00 86.38 95 GLU A C 1
ATOM 728 O O . GLU A 1 95 ? -22.811 15.326 29.167 1.00 86.38 95 GLU A O 1
ATOM 733 N N . ALA A 1 96 ? -23.078 14.842 26.984 1.00 88.25 96 ALA A N 1
ATOM 734 C CA . ALA A 1 96 ? -23.851 16.042 26.669 1.00 88.25 96 ALA A CA 1
ATOM 735 C C . ALA A 1 96 ? -25.180 16.084 27.444 1.00 88.25 96 ALA A C 1
ATOM 737 O O . ALA A 1 96 ? -25.558 17.127 27.980 1.00 88.25 96 ALA A O 1
ATOM 738 N N . ALA A 1 97 ? -25.863 14.944 27.580 1.00 92.69 97 ALA A N 1
ATOM 739 C CA . ALA A 1 97 ? -27.062 14.834 28.405 1.00 92.69 97 ALA A CA 1
ATOM 740 C C . ALA A 1 97 ? -26.768 15.113 29.891 1.00 92.69 97 ALA A C 1
ATOM 742 O O . ALA A 1 97 ? -27.538 15.812 30.551 1.00 92.69 97 ALA A O 1
ATOM 743 N N . LEU A 1 98 ? -25.642 14.623 30.422 1.00 92.62 98 LEU A N 1
ATOM 744 C CA . LEU A 1 98 ? -25.198 14.941 31.784 1.00 92.62 98 LEU A CA 1
ATOM 745 C C . LEU A 1 98 ? -24.839 16.433 31.945 1.00 92.62 98 LEU A C 1
ATOM 747 O O . LEU A 1 98 ? -25.133 17.002 32.994 1.00 92.62 98 LEU A O 1
ATOM 751 N N . ASP A 1 99 ? -24.267 17.082 30.922 1.00 90.50 99 ASP A N 1
ATOM 752 C CA . ASP A 1 99 ? -23.970 18.529 30.905 1.00 90.50 99 ASP A CA 1
ATOM 753 C C . ASP A 1 99 ? -25.230 19.396 30.941 1.00 90.50 99 ASP A C 1
ATOM 755 O O . ASP A 1 99 ? -25.246 20.467 31.558 1.00 90.50 99 ASP A O 1
ATOM 759 N N . GLU A 1 100 ? -26.291 18.948 30.275 1.00 91.44 100 GLU A N 1
ATOM 760 C CA . GLU A 1 100 ? -27.602 19.585 30.347 1.00 91.44 100 GLU A CA 1
ATOM 761 C C . GLU A 1 100 ? -28.215 19.408 31.742 1.00 91.44 100 GLU A C 1
ATOM 763 O O . GLU A 1 100 ? -28.619 20.394 32.361 1.00 91.44 100 GLU A O 1
ATOM 768 N N . LEU A 1 101 ? -28.200 18.184 32.284 1.00 92.31 101 LEU A N 1
ATOM 769 C CA . LEU A 1 101 ? -28.728 17.881 33.621 1.00 92.31 101 LEU A CA 1
ATOM 770 C C . LEU A 1 101 ? -27.967 18.607 34.739 1.00 92.31 101 LEU A C 1
ATOM 772 O O . LEU A 1 101 ? -28.565 19.016 35.731 1.00 92.31 101 LEU A O 1
ATOM 776 N N . ALA A 1 102 ? -26.663 18.838 34.578 1.00 90.44 102 ALA A N 1
ATOM 777 C CA . ALA A 1 102 ? -25.845 19.611 35.514 1.00 90.44 102 ALA A CA 1
ATOM 778 C C . ALA A 1 102 ? -26.294 21.079 35.657 1.00 90.44 102 ALA A C 1
ATOM 780 O O . ALA A 1 102 ? -25.948 21.735 36.645 1.00 90.44 102 ALA A O 1
ATOM 781 N N . LYS A 1 103 ? -27.061 21.592 34.686 1.00 91.06 103 LYS A N 1
ATOM 782 C CA . LYS A 1 103 ? -27.630 22.949 34.661 1.00 91.06 103 LYS A CA 1
ATOM 783 C C . LYS A 1 103 ? -29.119 22.970 35.028 1.00 91.06 103 LYS A C 1
ATOM 785 O O . LYS A 1 103 ? -29.738 24.033 34.959 1.00 91.06 103 LYS A O 1
ATOM 790 N N . ASP A 1 104 ? -29.695 21.824 35.392 1.00 87.38 104 ASP A N 1
ATOM 791 C CA . ASP A 1 104 ? -31.110 21.712 35.736 1.00 87.38 104 ASP A CA 1
ATOM 792 C C . ASP A 1 104 ? -31.460 22.564 36.972 1.00 87.38 104 ASP A C 1
ATOM 794 O O . ASP A 1 104 ? -30.644 22.785 37.871 1.00 87.38 104 ASP A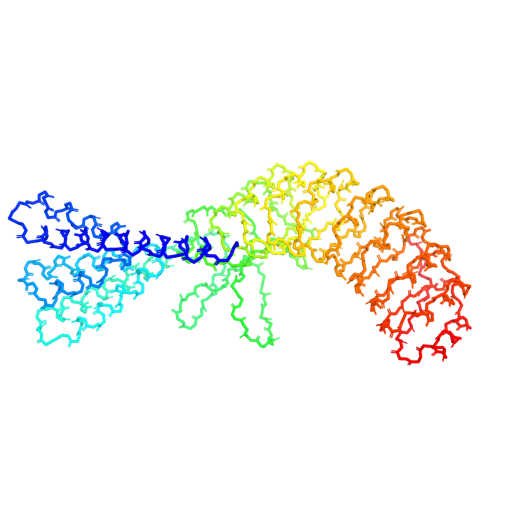 O 1
ATOM 798 N N . LYS A 1 105 ? -32.700 23.061 37.028 1.00 86.06 105 LYS A N 1
ATOM 799 C CA . LYS A 1 105 ? -33.197 23.859 38.161 1.00 86.06 105 LYS A CA 1
ATOM 800 C C . LYS A 1 105 ? -33.382 23.009 39.425 1.00 86.06 105 LYS A C 1
ATOM 802 O O . LYS A 1 105 ? -33.382 23.546 40.533 1.00 86.06 105 LYS A O 1
ATOM 807 N N . ASN A 1 106 ? -33.556 21.699 39.275 1.00 85.94 106 ASN A N 1
ATOM 808 C CA . ASN A 1 106 ? -33.663 20.739 40.359 1.00 85.94 106 ASN A CA 1
ATOM 809 C C . ASN A 1 106 ? -32.279 20.504 40.982 1.00 85.94 106 ASN A C 1
ATOM 811 O O . ASN A 1 106 ? -31.445 19.770 40.455 1.00 85.94 106 ASN A O 1
ATOM 815 N N . VAL A 1 107 ? -32.045 21.140 42.133 1.00 85.12 107 VAL A N 1
ATOM 816 C CA . VAL A 1 107 ? -30.746 21.136 42.825 1.00 85.12 107 VAL A CA 1
ATOM 817 C C . VAL A 1 107 ? -30.214 19.716 43.101 1.00 85.12 107 VAL A C 1
ATOM 819 O O . VAL A 1 107 ? -29.038 19.485 42.808 1.00 85.12 107 VAL A O 1
ATOM 822 N N . PRO A 1 108 ? -31.014 18.751 43.608 1.00 84.44 108 PRO A N 1
ATOM 823 C CA . PRO A 1 108 ? -30.588 17.354 43.729 1.00 84.44 108 PRO A CA 1
ATOM 824 C C . PRO A 1 108 ? -30.101 16.714 42.421 1.00 84.44 108 PRO A C 1
ATOM 826 O O . PRO A 1 108 ? -29.035 16.100 42.410 1.00 84.44 108 PRO A O 1
ATOM 829 N N . VAL A 1 109 ? -30.841 16.885 41.321 1.00 83.44 109 VAL A N 1
ATOM 830 C CA . VAL A 1 109 ? -30.504 16.320 39.999 1.00 83.44 109 VAL A CA 1
ATOM 831 C C . VAL A 1 109 ? -29.241 16.966 39.444 1.00 83.44 109 VAL A C 1
ATOM 833 O O . VAL A 1 109 ? -28.309 16.264 39.060 1.00 83.44 109 VAL A O 1
ATOM 836 N N . ALA A 1 110 ? -29.162 18.296 39.483 1.00 87.44 110 ALA A N 1
ATOM 837 C CA . ALA A 1 110 ? -28.005 19.046 39.008 1.00 87.44 110 ALA A CA 1
ATOM 838 C C . ALA A 1 110 ? -26.740 18.769 39.828 1.00 87.44 110 ALA A C 1
ATOM 840 O O . ALA A 1 110 ? -25.626 18.815 39.306 1.00 87.44 110 ALA A O 1
ATOM 841 N N . LYS A 1 111 ? -26.879 18.492 41.130 1.00 89.56 111 LYS A N 1
ATOM 842 C CA . LYS A 1 111 ? -25.760 18.045 41.965 1.00 89.56 111 LYS A CA 1
ATOM 843 C C . LYS A 1 111 ? -25.319 16.635 41.572 1.00 89.56 111 LYS A C 1
ATOM 845 O O . LYS A 1 111 ? -24.147 16.447 41.274 1.00 89.56 111 LYS A O 1
ATOM 850 N N . LEU A 1 112 ? -26.251 15.682 41.499 1.00 89.56 112 LEU A N 1
ATOM 851 C CA . LEU A 1 112 ? -25.941 14.299 41.136 1.00 89.56 112 LEU A CA 1
ATOM 852 C C . LEU A 1 112 ? -25.322 14.193 39.736 1.00 89.56 112 LEU A C 1
ATOM 854 O O . LEU A 1 112 ? -24.383 13.426 39.550 1.00 89.56 112 LEU A O 1
ATOM 858 N N . ALA A 1 113 ? -25.798 14.982 38.772 1.00 87.94 113 ALA A N 1
ATOM 859 C CA . ALA A 1 113 ? -25.219 15.056 37.436 1.00 87.94 113 ALA A CA 1
ATOM 860 C C . ALA A 1 113 ? -23.778 15.590 37.472 1.00 87.94 113 ALA A C 1
ATOM 862 O O . ALA A 1 113 ? -22.898 14.962 36.896 1.00 87.94 113 ALA A O 1
ATOM 863 N N . ARG A 1 114 ? -23.495 16.676 38.209 1.00 89.75 114 ARG A N 1
ATOM 864 C CA . ARG A 1 114 ? -22.123 17.204 38.366 1.00 89.75 114 ARG A CA 1
ATOM 865 C C . ARG A 1 114 ? -21.176 16.210 39.039 1.00 89.75 114 ARG A C 1
ATOM 867 O O . ARG A 1 114 ? -20.058 16.022 38.562 1.00 89.75 114 ARG A O 1
ATOM 874 N N . ASP A 1 115 ? -21.630 15.554 40.104 1.00 88.81 115 ASP A N 1
ATOM 875 C CA . ASP A 1 115 ? -20.848 14.532 40.810 1.00 88.81 115 ASP A CA 1
ATOM 876 C C . ASP A 1 115 ? -20.580 13.330 39.882 1.00 88.81 115 ASP A C 1
ATOM 878 O O . ASP A 1 115 ? -19.457 12.835 39.785 1.00 88.81 115 ASP A O 1
ATOM 882 N N . SER A 1 116 ? -21.589 12.925 39.107 1.00 89.00 116 SER A N 1
ATOM 883 C CA . SER A 1 116 ? -21.480 11.870 38.095 1.00 89.00 116 SER A CA 1
ATOM 884 C C . SER A 1 116 ? -20.509 12.232 36.970 1.00 89.00 116 SER A C 1
ATOM 886 O O . SER A 1 116 ? -19.725 11.394 36.538 1.00 89.00 116 SER A O 1
ATOM 888 N N . GLN A 1 117 ? -20.502 13.485 36.511 1.00 84.44 117 GLN A N 1
ATOM 889 C CA . GLN A 1 117 ? -19.544 13.966 35.514 1.00 84.44 117 GLN A CA 1
ATOM 890 C C . GLN A 1 117 ? -18.110 13.936 36.028 1.00 84.44 117 GLN A C 1
ATOM 892 O O . GLN A 1 117 ? -17.196 13.608 35.271 1.00 84.44 117 GLN A O 1
ATOM 897 N N . LEU A 1 118 ? -17.900 14.293 37.298 1.00 80.00 118 LEU A N 1
ATOM 898 C CA . LEU A 1 118 ? -16.586 14.192 37.918 1.00 80.00 118 LEU A CA 1
ATOM 899 C C . LEU A 1 118 ? -16.129 12.729 37.947 1.00 80.00 118 LEU A C 1
ATOM 901 O O . LEU A 1 118 ? -15.028 12.444 37.484 1.00 80.00 118 LEU A O 1
ATOM 905 N N . ALA A 1 119 ? -17.007 11.808 38.353 1.00 79.38 119 ALA A N 1
ATOM 906 C CA . ALA A 1 119 ? -16.724 10.374 38.355 1.00 79.38 119 ALA A CA 1
ATOM 907 C C . ALA A 1 119 ? -16.420 9.819 36.948 1.00 79.38 119 ALA A C 1
ATOM 909 O O . ALA A 1 119 ? -15.469 9.061 36.782 1.00 79.38 119 ALA A O 1
ATOM 910 N N . VAL A 1 120 ? -17.159 10.233 35.910 1.00 75.31 120 VAL A N 1
ATOM 911 C CA . VAL A 1 120 ? -16.877 9.851 34.509 1.00 75.31 120 VAL A CA 1
ATOM 912 C C . VAL A 1 120 ? -15.511 10.384 34.059 1.00 75.31 120 VAL A C 1
ATOM 914 O O . VAL A 1 120 ? -14.728 9.657 33.443 1.00 75.31 120 VAL A O 1
ATOM 917 N N . LYS A 1 121 ? -15.183 11.640 34.394 1.00 73.94 121 LYS A N 1
ATOM 918 C CA . LYS A 1 121 ? -13.881 12.252 34.075 1.00 73.94 121 LYS A CA 1
ATOM 919 C C . LYS A 1 121 ? -12.727 11.559 34.799 1.00 73.94 121 LYS A C 1
ATOM 921 O O . LYS A 1 121 ? -11.675 11.362 34.187 1.00 73.94 121 LYS A O 1
ATOM 926 N N . GLU A 1 122 ? -12.910 11.196 36.065 1.00 73.00 122 GLU A N 1
ATOM 927 C CA . GLU A 1 122 ? -11.937 10.453 36.872 1.00 73.00 122 GLU A CA 1
ATOM 928 C C . GLU A 1 122 ? -11.747 9.034 36.345 1.00 73.00 122 GLU A C 1
ATOM 930 O O . GLU A 1 122 ? -10.614 8.667 36.051 1.00 73.00 122 GLU A O 1
ATOM 935 N N . PHE A 1 123 ? -12.826 8.295 36.078 1.00 74.19 123 PHE A N 1
ATOM 936 C CA . PHE A 1 123 ? -12.768 6.970 35.455 1.00 74.19 123 PHE A CA 1
ATOM 937 C C . PHE A 1 123 ? -11.994 7.005 34.131 1.00 74.19 123 PHE A C 1
ATOM 939 O O . PHE A 1 123 ? -11.048 6.247 33.927 1.00 74.19 123 PHE A O 1
ATOM 946 N N . ARG A 1 124 ? -12.307 7.961 33.246 1.00 63.03 124 ARG A N 1
ATOM 947 C CA . ARG A 1 124 ? -11.578 8.140 31.978 1.00 63.03 124 ARG A CA 1
ATOM 948 C C . ARG A 1 124 ? -10.129 8.576 32.182 1.00 63.03 124 ARG A C 1
ATOM 950 O O . ARG A 1 124 ? -9.277 8.304 31.338 1.00 63.03 124 ARG A O 1
ATOM 957 N N . ARG A 1 125 ? -9.817 9.306 33.253 1.00 60.62 125 ARG A N 1
ATOM 958 C CA . ARG A 1 125 ? -8.439 9.680 33.602 1.00 60.62 125 ARG A CA 1
ATOM 959 C C . ARG A 1 125 ? -7.657 8.472 34.111 1.00 60.62 125 ARG A C 1
ATOM 961 O O . ARG A 1 125 ? -6.518 8.310 33.688 1.00 60.62 125 ARG A O 1
ATOM 968 N N . GLU A 1 126 ? -8.247 7.645 34.963 1.00 62.50 126 GLU A N 1
ATOM 969 C CA . GLU A 1 126 ? -7.640 6.420 35.487 1.00 62.50 126 GLU A CA 1
ATOM 970 C C . GLU A 1 126 ? -7.427 5.388 34.386 1.00 62.50 126 GLU A C 1
ATOM 972 O O . GLU A 1 126 ? -6.320 4.875 34.253 1.00 62.50 126 GLU A O 1
ATOM 977 N N . GLU A 1 127 ? -8.427 5.152 33.535 1.00 58.25 127 GLU A N 1
ATOM 978 C CA . GLU A 1 127 ? -8.275 4.286 32.365 1.00 58.25 127 GLU A CA 1
ATOM 979 C C . GLU A 1 127 ? -7.183 4.816 31.431 1.00 58.25 127 GLU A C 1
ATOM 981 O O . GLU A 1 127 ? -6.271 4.074 31.072 1.00 58.25 127 GLU A O 1
ATOM 986 N N . ARG A 1 128 ? -7.148 6.127 31.147 1.00 56.22 128 ARG A N 1
ATOM 987 C CA . ARG A 1 128 ? -6.026 6.732 30.402 1.00 56.22 128 ARG A CA 1
ATOM 988 C C . ARG A 1 128 ? -4.678 6.548 31.097 1.00 56.22 128 ARG A C 1
ATOM 990 O O . ARG A 1 128 ? -3.682 6.316 30.421 1.00 56.22 128 ARG A O 1
ATOM 997 N N . GLN A 1 129 ? -4.605 6.664 32.420 1.00 53.81 129 GLN A N 1
ATOM 998 C CA . GLN A 1 129 ? -3.358 6.479 33.164 1.00 53.81 129 GLN A CA 1
ATOM 999 C C . GLN A 1 129 ? -2.893 5.025 33.157 1.00 53.81 129 GLN A C 1
ATOM 1001 O O . GLN A 1 129 ? -1.696 4.796 32.991 1.00 53.81 129 GLN A O 1
ATOM 1006 N N . LYS A 1 130 ? -3.807 4.056 33.276 1.00 55.28 130 LYS A N 1
ATOM 1007 C CA . LYS A 1 130 ? -3.502 2.626 33.130 1.00 55.28 130 LYS A CA 1
ATOM 1008 C C . LYS A 1 130 ? -2.955 2.339 31.739 1.00 55.28 130 LYS A C 1
ATOM 1010 O O . LYS A 1 130 ? -1.907 1.719 31.619 1.00 55.28 130 LYS A O 1
ATOM 1015 N N . GLN A 1 131 ? -3.590 2.897 30.716 1.00 49.78 131 GLN A N 1
ATOM 1016 C CA . GLN A 1 131 ? -3.173 2.758 29.324 1.00 49.78 131 GLN A CA 1
ATOM 1017 C C . GLN A 1 131 ? -1.800 3.391 29.071 1.00 49.78 131 GLN A C 1
ATOM 1019 O O . GLN A 1 131 ? -0.913 2.751 28.524 1.00 49.78 131 GLN A O 1
ATOM 1024 N N . ILE A 1 132 ? -1.563 4.621 29.540 1.00 49.00 132 ILE A N 1
ATOM 1025 C CA . ILE A 1 132 ? -0.250 5.283 29.447 1.00 49.00 132 ILE A CA 1
ATOM 1026 C C . ILE A 1 132 ? 0.820 4.506 30.229 1.00 49.00 132 ILE A C 1
ATOM 1028 O O . ILE A 1 132 ? 1.962 4.413 29.782 1.00 49.00 132 ILE A O 1
ATOM 1032 N N . ALA A 1 133 ? 0.485 3.954 31.397 1.00 53.59 133 ALA A N 1
ATOM 1033 C CA . ALA A 1 133 ? 1.410 3.160 32.197 1.00 53.59 133 ALA A CA 1
ATOM 1034 C C . ALA A 1 133 ? 1.761 1.828 31.520 1.00 53.59 133 ALA A C 1
ATOM 1036 O O . ALA A 1 133 ? 2.918 1.413 31.579 1.00 53.59 133 ALA A O 1
ATOM 1037 N N . ALA A 1 134 ? 0.800 1.192 30.855 1.00 46.00 134 ALA A N 1
ATOM 1038 C CA . ALA A 1 134 ? 1.015 -0.032 30.100 1.00 46.00 134 ALA A CA 1
ATOM 1039 C C . ALA A 1 134 ? 1.865 0.232 28.838 1.00 46.00 134 ALA A C 1
ATOM 1041 O O . ALA A 1 134 ? 2.898 -0.404 28.640 1.00 46.00 134 ALA A O 1
ATOM 1042 N N . LEU A 1 135 ? 1.591 1.327 28.119 1.00 46.00 135 LEU A N 1
ATOM 1043 C CA . LEU A 1 135 ? 2.436 1.814 27.019 1.00 46.00 135 LEU A CA 1
ATOM 1044 C C . LEU A 1 135 ? 3.884 2.116 27.454 1.00 46.00 135 LEU A C 1
ATOM 1046 O O . LEU A 1 135 ? 4.831 1.779 26.741 1.00 46.00 135 LEU A O 1
ATOM 1050 N N . ARG A 1 136 ? 4.079 2.708 28.642 1.00 51.38 136 ARG A N 1
ATOM 1051 C CA . ARG A 1 136 ? 5.417 2.967 29.210 1.00 51.38 136 ARG A CA 1
ATOM 1052 C C . ARG A 1 136 ? 6.168 1.683 29.561 1.00 51.38 136 ARG A C 1
ATOM 1054 O O . ARG A 1 136 ? 7.383 1.642 29.384 1.00 51.38 136 ARG A O 1
ATOM 1061 N N . LYS A 1 137 ? 5.478 0.636 30.032 1.00 45.72 137 LYS A N 1
ATOM 1062 C CA . LYS A 1 137 ? 6.092 -0.682 30.298 1.00 45.72 137 LYS A CA 1
ATOM 1063 C C . LYS A 1 137 ? 6.612 -1.350 29.023 1.00 45.72 137 LYS A C 1
ATOM 1065 O O . LYS A 1 137 ? 7.566 -2.118 29.096 1.00 45.72 137 LYS A O 1
ATOM 1070 N N . LEU A 1 138 ? 6.035 -1.009 27.873 1.00 36.91 138 LEU A N 1
ATOM 1071 C CA . LEU A 1 138 ? 6.433 -1.507 26.559 1.00 36.91 138 LEU A CA 1
ATOM 1072 C C . LEU A 1 138 ? 7.527 -0.679 25.856 1.00 36.91 138 LEU A C 1
ATOM 1074 O O . LEU A 1 138 ? 7.868 -0.965 24.711 1.00 36.91 138 LEU A O 1
ATOM 1078 N N . GLY A 1 139 ? 8.077 0.357 26.500 1.00 39.56 139 GLY A N 1
ATOM 1079 C CA . GLY A 1 139 ? 9.072 1.245 25.879 1.00 39.56 139 GLY A CA 1
ATOM 1080 C C . GLY A 1 139 ? 8.481 2.253 24.880 1.00 39.56 139 GLY A C 1
ATOM 1081 O O . GLY A 1 139 ? 9.214 2.837 24.079 1.00 39.56 139 GLY A O 1
ATOM 1082 N N . GLY A 1 140 ? 7.158 2.453 24.914 1.00 47.31 140 GLY A N 1
ATOM 1083 C CA . GLY A 1 140 ? 6.428 3.422 24.101 1.00 47.31 140 GLY A CA 1
ATOM 1084 C C . GLY A 1 140 ? 6.202 4.750 24.824 1.00 47.31 140 GLY A C 1
ATOM 1085 O O . GLY A 1 140 ? 5.788 4.797 25.981 1.00 47.31 140 GLY A O 1
ATOM 1086 N N . THR A 1 141 ? 6.424 5.857 24.122 1.00 52.22 141 THR A N 1
ATOM 1087 C CA . THR A 1 141 ? 6.068 7.215 24.536 1.00 52.22 141 THR A CA 1
ATOM 1088 C C . THR A 1 141 ? 4.769 7.619 23.846 1.00 52.22 141 THR A C 1
ATOM 1090 O O . THR A 1 141 ? 4.735 7.849 22.638 1.00 52.22 141 THR A O 1
ATOM 1093 N N . ALA A 1 142 ? 3.687 7.710 24.617 1.00 51.91 142 ALA A N 1
ATOM 1094 C CA . ALA A 1 142 ? 2.420 8.257 24.146 1.00 51.91 142 ALA A CA 1
ATOM 1095 C C . ALA A 1 142 ? 2.493 9.790 24.102 1.00 51.91 142 ALA A C 1
ATOM 1097 O O . ALA A 1 142 ? 2.720 10.433 25.130 1.00 51.91 142 ALA A O 1
ATOM 1098 N N . LEU A 1 143 ? 2.286 10.374 22.925 1.00 50.19 143 LEU A N 1
ATOM 1099 C CA . LEU A 1 143 ? 2.133 11.812 22.748 1.00 50.19 143 LEU A CA 1
ATOM 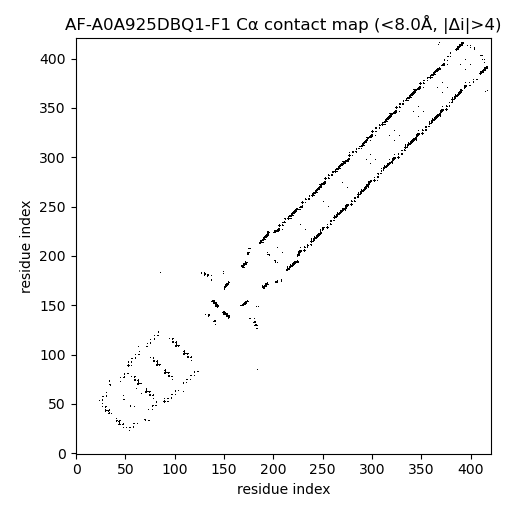1100 C C . LEU A 1 143 ? 0.647 12.161 22.800 1.00 50.19 143 LEU A C 1
ATOM 1102 O O . LEU A 1 143 ? -0.176 11.598 22.069 1.00 50.19 143 LEU A O 1
ATOM 1106 N N . LEU A 1 144 ? 0.327 13.086 23.700 1.00 48.06 144 LEU A N 1
ATOM 1107 C CA . LEU A 1 144 ? -1.026 13.557 23.953 1.00 48.06 144 LEU A CA 1
ATOM 1108 C C . LEU A 1 144 ? -1.253 14.896 23.240 1.00 48.06 144 LEU A C 1
ATOM 1110 O O . LEU A 1 144 ? -0.332 15.709 23.163 1.00 48.06 144 LEU A O 1
ATOM 1114 N N . ASN A 1 145 ? -2.454 15.129 22.713 1.00 45.62 145 ASN A N 1
ATOM 1115 C CA . ASN A 1 145 ? -2.868 16.453 22.239 1.00 45.62 145 ASN A CA 1
ATOM 1116 C C . ASN A 1 145 ? -3.260 17.355 23.432 1.00 45.62 145 ASN A C 1
ATOM 1118 O O . ASN A 1 145 ? -3.213 16.934 24.590 1.00 45.62 145 ASN A O 1
ATOM 1122 N N . GLU A 1 146 ? -3.680 18.592 23.157 1.00 40.81 146 GLU A N 1
ATOM 1123 C CA . GLU A 1 146 ? -4.095 19.558 24.190 1.00 40.81 146 GLU A CA 1
ATOM 1124 C C . GLU A 1 146 ? -5.306 19.088 25.021 1.00 40.81 146 GLU A C 1
ATOM 1126 O O . GLU A 1 146 ? -5.451 19.488 26.174 1.00 40.81 146 GLU A O 1
ATOM 1131 N N . SER A 1 147 ? -6.142 18.190 24.480 1.00 39.50 147 SER A N 1
ATOM 1132 C CA . SER A 1 147 ? -7.258 17.555 25.199 1.00 39.50 147 SER A CA 1
ATOM 1133 C C . SER A 1 147 ? -6.852 16.291 25.977 1.00 39.50 147 SER A C 1
ATOM 1135 O O . SER A 1 147 ? -7.688 15.663 26.637 1.00 39.50 147 SER A O 1
ATOM 1137 N N . GLY A 1 148 ? -5.568 15.918 25.957 1.00 40.97 148 GLY A N 1
ATOM 1138 C CA . GLY A 1 148 ? -5.038 14.755 26.667 1.00 40.97 148 GLY A CA 1
ATOM 1139 C C . GLY A 1 148 ? -5.336 13.415 25.986 1.00 40.97 148 GLY A C 1
ATOM 1140 O O . GLY A 1 148 ? -5.286 12.373 26.643 1.00 40.97 148 GLY A O 1
ATOM 1141 N N . GLU A 1 149 ? -5.686 13.418 24.701 1.00 43.75 149 GLU A N 1
ATOM 1142 C CA . GLU A 1 149 ? -5.889 12.220 23.884 1.00 43.75 149 GLU A CA 1
ATOM 1143 C C . GLU A 1 149 ? -4.585 11.781 23.223 1.00 43.75 149 GLU A C 1
ATOM 1145 O O . GLU A 1 149 ? -3.833 12.597 22.688 1.00 43.75 149 GLU A O 1
ATOM 1150 N N . VAL A 1 150 ? -4.344 10.470 23.212 1.00 43.66 150 VAL A N 1
ATOM 1151 C CA . VAL A 1 150 ? -3.199 9.871 22.524 1.00 43.66 150 VAL A CA 1
ATOM 1152 C C . VAL A 1 150 ? -3.397 10.024 21.019 1.00 43.66 150 VAL A C 1
ATOM 1154 O O . VAL A 1 150 ? -4.266 9.375 20.441 1.00 43.66 150 VAL A O 1
ATOM 1157 N N . TYR A 1 151 ? -2.592 10.867 20.376 1.00 43.38 151 TYR A N 1
ATOM 1158 C CA . TYR A 1 151 ? -2.606 10.998 18.915 1.00 43.38 151 TYR A CA 1
ATOM 1159 C C . TYR A 1 151 ? -1.446 10.249 18.260 1.00 43.38 151 TYR A C 1
ATOM 1161 O O . TYR A 1 151 ? -1.506 9.944 17.073 1.00 43.38 151 TYR A O 1
ATOM 1169 N N . ARG A 1 152 ? -0.385 9.946 19.014 1.00 45.81 152 ARG A N 1
ATOM 1170 C CA . ARG A 1 152 ? 0.794 9.250 18.501 1.00 45.81 152 ARG A CA 1
ATOM 1171 C C . ARG A 1 152 ? 1.424 8.401 19.594 1.00 45.81 152 ARG A C 1
ATOM 1173 O O . ARG A 1 152 ? 1.478 8.814 20.749 1.00 45.81 152 ARG A O 1
ATOM 1180 N N . ILE A 1 153 ? 1.897 7.215 19.228 1.00 48.19 153 ILE A N 1
ATOM 1181 C CA . ILE A 1 153 ? 2.627 6.323 20.132 1.00 48.19 153 ILE A CA 1
ATOM 1182 C C . ILE A 1 153 ? 3.973 6.016 19.478 1.00 48.19 153 ILE A C 1
ATOM 1184 O O . ILE A 1 153 ? 4.019 5.408 18.407 1.00 48.19 153 ILE A O 1
ATOM 1188 N N . ASP A 1 154 ? 5.046 6.484 20.115 1.00 48.44 154 ASP A N 1
ATOM 1189 C CA . ASP A 1 154 ? 6.426 6.338 19.659 1.00 48.44 154 ASP A CA 1
ATOM 1190 C C . ASP A 1 154 ? 7.146 5.281 20.493 1.00 48.44 154 ASP A C 1
ATOM 1192 O O . ASP A 1 154 ? 7.471 5.523 21.649 1.00 48.44 154 ASP A O 1
ATOM 1196 N N . PHE A 1 155 ? 7.471 4.132 19.916 1.00 44.66 155 PHE A N 1
ATOM 1197 C CA . PHE A 1 155 ? 8.433 3.211 20.523 1.00 44.66 155 PHE A CA 1
ATOM 1198 C C . PHE A 1 155 ? 9.835 3.640 20.056 1.00 44.66 155 PHE A C 1
ATOM 1200 O O . PHE A 1 155 ? 10.082 3.715 18.854 1.00 44.66 155 PHE A O 1
ATOM 1207 N N . GLU A 1 156 ? 10.679 4.052 21.007 1.00 36.25 156 GLU A N 1
ATOM 1208 C CA . GLU A 1 156 ? 11.853 4.945 20.892 1.00 36.25 156 GLU A CA 1
ATOM 1209 C C . GLU A 1 156 ? 12.381 5.340 19.496 1.00 36.25 156 GLU A C 1
ATOM 1211 O O . GLU A 1 156 ? 12.895 4.521 18.733 1.00 36.25 156 GLU A O 1
ATOM 1216 N N . GLY A 1 157 ? 12.379 6.657 19.250 1.00 34.00 157 GLY A N 1
ATOM 1217 C CA . GLY A 1 157 ? 13.077 7.388 18.188 1.00 34.00 157 GLY A CA 1
ATOM 1218 C C . GLY A 1 157 ? 12.347 8.701 17.880 1.00 34.00 157 GLY A C 1
ATOM 1219 O O . GLY A 1 157 ? 11.350 8.678 17.162 1.00 34.00 157 GLY A O 1
ATOM 1220 N N . GLN A 1 158 ? 12.809 9.825 18.448 1.00 33.22 158 GLN A N 1
ATOM 1221 C CA . GLN A 1 158 ? 12.214 11.162 18.257 1.00 33.22 158 GLN A CA 1
ATOM 1222 C C . GLN A 1 158 ? 12.070 11.531 16.771 1.00 33.22 158 GLN A C 1
ATOM 1224 O O . GLN A 1 158 ? 12.889 11.104 15.970 1.00 33.22 158 GLN A O 1
ATOM 1229 N N . TYR A 1 159 ? 11.030 12.306 16.427 1.00 34.31 159 TYR A N 1
ATOM 1230 C CA . TYR A 1 159 ? 11.100 13.587 15.691 1.00 34.31 159 TYR A CA 1
ATOM 1231 C C . TYR A 1 159 ? 9.690 14.155 15.414 1.00 34.31 159 TYR A C 1
ATOM 1233 O O . TYR A 1 159 ? 8.724 13.413 15.176 1.00 34.31 159 TYR A O 1
ATOM 1241 N N . ILE A 1 160 ? 9.629 15.490 15.472 1.00 38.16 160 ILE A N 1
ATOM 1242 C CA . ILE A 1 160 ? 8.580 16.416 15.011 1.00 38.16 160 ILE A CA 1
ATOM 1243 C C . ILE A 1 160 ? 8.759 16.621 13.496 1.00 38.16 160 ILE A C 1
ATOM 1245 O O . ILE A 1 160 ? 9.890 16.554 13.016 1.00 38.16 160 ILE A O 1
ATOM 1249 N N . THR A 1 161 ? 7.691 16.907 12.749 1.00 36.97 161 THR A N 1
ATOM 1250 C CA . THR A 1 161 ? 7.817 17.523 11.416 1.00 36.97 161 THR A CA 1
ATOM 1251 C C . THR A 1 161 ? 6.847 18.684 11.274 1.00 36.97 161 THR A C 1
ATOM 1253 O O . THR A 1 161 ? 5.657 18.531 11.559 1.00 36.97 161 THR A O 1
ATOM 1256 N N . ASP A 1 162 ? 7.385 19.812 10.816 1.00 33.75 162 ASP A N 1
ATOM 1257 C CA . ASP A 1 162 ? 6.655 20.989 10.366 1.00 33.75 162 ASP A CA 1
ATOM 1258 C C . ASP A 1 162 ? 6.009 20.719 9.003 1.00 33.75 162 ASP A C 1
ATOM 1260 O O . ASP A 1 162 ? 6.668 20.189 8.113 1.00 33.75 162 ASP A O 1
ATOM 1264 N N . GLU A 1 163 ? 4.721 21.066 8.900 1.00 27.77 163 GLU A N 1
ATOM 1265 C CA . GLU A 1 163 ? 3.954 21.514 7.719 1.00 27.77 163 GLU A CA 1
ATOM 1266 C C . GLU A 1 163 ? 2.493 21.020 7.793 1.00 27.77 163 GLU A C 1
ATOM 1268 O O . GLU A 1 163 ? 2.181 19.858 7.547 1.00 27.77 163 GLU A O 1
ATOM 1273 N N . GLY A 1 164 ? 1.579 21.940 8.138 1.00 27.38 164 GLY A N 1
ATOM 1274 C CA . GLY A 1 164 ? 0.136 21.853 7.858 1.00 27.38 164 GLY A CA 1
ATOM 1275 C C . GLY A 1 164 ? -0.633 20.682 8.489 1.00 27.38 164 GLY A C 1
ATOM 1276 O O . GLY A 1 164 ? -0.981 19.717 7.812 1.00 27.38 164 GLY A O 1
ATOM 1277 N N . LEU A 1 165 ? -0.988 20.797 9.773 1.00 23.67 165 LEU A N 1
ATOM 1278 C CA . LEU A 1 165 ? -1.740 19.791 10.537 1.00 23.67 165 LEU A CA 1
ATOM 1279 C C . LEU A 1 165 ? -3.154 19.514 9.973 1.00 23.67 165 LEU A C 1
ATOM 1281 O O . LEU A 1 165 ? -4.131 20.169 10.328 1.00 23.67 165 LEU A O 1
ATOM 1285 N N . LYS A 1 166 ? -3.288 18.434 9.194 1.00 25.47 166 LYS A N 1
ATOM 1286 C CA . LYS A 1 166 ? -4.363 17.458 9.440 1.00 25.47 166 LYS A CA 1
ATOM 1287 C C . LYS A 1 166 ? -3.855 16.530 10.540 1.00 25.47 166 LYS A C 1
ATOM 1289 O O . LYS A 1 166 ? -2.763 15.985 10.411 1.00 25.47 166 LYS A O 1
ATOM 1294 N N . VAL A 1 167 ? -4.611 16.373 11.625 1.00 27.73 167 VAL A N 1
ATOM 1295 C CA . VAL A 1 167 ? -4.230 15.537 12.777 1.00 27.73 167 VAL A CA 1
ATOM 1296 C C . VAL A 1 167 ? -4.140 14.070 12.328 1.00 27.73 167 VAL A C 1
ATOM 1298 O O . VAL A 1 167 ? -5.143 13.363 12.293 1.00 27.73 167 VAL A O 1
ATOM 1301 N N . ARG A 1 168 ? -2.946 13.620 11.920 1.00 33.38 168 ARG A N 1
ATOM 1302 C CA . ARG A 1 168 ? -2.657 12.214 11.608 1.00 33.38 168 ARG A CA 1
ATOM 1303 C C . ARG A 1 168 ? -2.434 11.459 12.911 1.00 33.38 168 ARG A C 1
ATOM 1305 O O . ARG A 1 168 ? -1.544 11.804 13.687 1.00 33.38 168 ARG A O 1
ATOM 1312 N N . ARG A 1 169 ? -3.266 10.446 13.154 1.00 37.69 169 ARG A N 1
ATOM 1313 C CA . ARG A 1 169 ? -3.145 9.555 14.307 1.00 37.69 169 ARG A CA 1
ATOM 1314 C C . ARG A 1 169 ? -2.279 8.350 13.929 1.00 37.69 169 ARG A C 1
ATOM 1316 O O . ARG A 1 169 ? -2.805 7.322 13.509 1.00 37.69 169 ARG A O 1
ATOM 1323 N N . THR A 1 170 ? -0.961 8.509 14.000 1.00 41.22 170 THR A N 1
ATOM 1324 C CA . THR A 1 170 ? 0.010 7.487 13.575 1.00 41.22 170 THR A CA 1
ATOM 1325 C C . THR A 1 170 ? 0.533 6.701 14.779 1.00 41.22 170 THR A C 1
ATOM 1327 O O . THR A 1 170 ? 1.020 7.291 15.746 1.00 41.22 170 THR A O 1
ATOM 1330 N N . VAL A 1 171 ? 0.505 5.367 14.712 1.00 48.00 171 VAL A N 1
ATOM 1331 C CA . VAL A 1 171 ? 1.205 4.494 15.670 1.00 48.00 171 VAL A CA 1
ATOM 1332 C C . VAL A 1 171 ? 2.422 3.868 15.003 1.00 48.00 171 VAL A C 1
ATOM 1334 O O . VAL A 1 171 ? 2.296 3.160 14.004 1.00 48.00 171 VAL A O 1
ATOM 1337 N N . ARG A 1 172 ? 3.609 4.116 15.574 1.00 48.53 172 ARG A N 1
ATOM 1338 C CA . ARG A 1 172 ? 4.853 3.463 15.153 1.00 48.53 172 ARG A CA 1
ATOM 1339 C C . ARG A 1 172 ? 5.227 2.369 16.123 1.00 48.53 172 ARG A C 1
ATOM 1341 O O . ARG A 1 172 ? 5.856 2.644 17.138 1.00 48.53 172 ARG A O 1
ATOM 1348 N N . VAL A 1 173 ? 4.888 1.133 15.801 1.00 44.12 173 VAL A N 1
ATOM 1349 C CA . VAL A 1 173 ? 5.215 -0.013 16.649 1.00 44.12 173 VAL A CA 1
ATOM 1350 C C . VAL A 1 173 ? 6.666 -0.449 16.423 1.00 44.12 173 VAL A C 1
ATOM 1352 O O . VAL A 1 173 ? 7.021 -0.906 15.337 1.00 44.12 173 VAL A O 1
ATOM 1355 N N . ARG A 1 174 ? 7.501 -0.375 17.470 1.00 36.50 174 ARG A N 1
ATOM 1356 C CA . ARG A 1 174 ? 8.817 -1.035 17.523 1.00 36.50 174 ARG A CA 1
ATOM 1357 C C . ARG A 1 174 ? 8.822 -2.072 18.648 1.00 36.50 174 ARG A C 1
ATOM 1359 O O . ARG A 1 174 ? 9.021 -1.717 19.801 1.00 36.50 174 ARG A O 1
ATOM 1366 N N . GLY A 1 175 ? 8.647 -3.351 18.314 1.00 33.00 175 GLY A N 1
ATOM 1367 C CA . GLY A 1 175 ? 8.796 -4.463 19.265 1.00 33.00 175 GLY A CA 1
ATOM 1368 C C . GLY A 1 175 ? 7.512 -5.248 19.546 1.00 33.00 175 GLY A C 1
ATOM 1369 O O . GLY A 1 175 ? 6.554 -5.172 18.780 1.00 33.00 175 GLY A O 1
ATOM 1370 N N . LYS A 1 176 ? 7.542 -6.045 20.623 1.00 32.34 176 LYS A N 1
ATOM 1371 C CA . LYS A 1 176 ? 6.440 -6.912 21.058 1.00 32.34 176 LYS A CA 1
ATOM 1372 C C . LYS A 1 176 ? 5.442 -6.100 21.889 1.00 32.34 176 LYS A C 1
ATOM 1374 O O . LYS A 1 176 ? 5.841 -5.507 22.884 1.00 32.34 176 LYS A O 1
ATOM 1379 N N . LEU A 1 177 ? 4.179 -6.090 21.472 1.00 38.59 177 LEU A N 1
ATOM 1380 C CA . LEU A 1 177 ? 3.062 -5.412 22.136 1.00 38.59 177 LEU A CA 1
ATOM 1381 C C . LEU A 1 177 ? 1.973 -6.427 22.492 1.00 38.59 177 LEU A C 1
ATOM 1383 O O . LEU A 1 177 ? 1.697 -7.311 21.6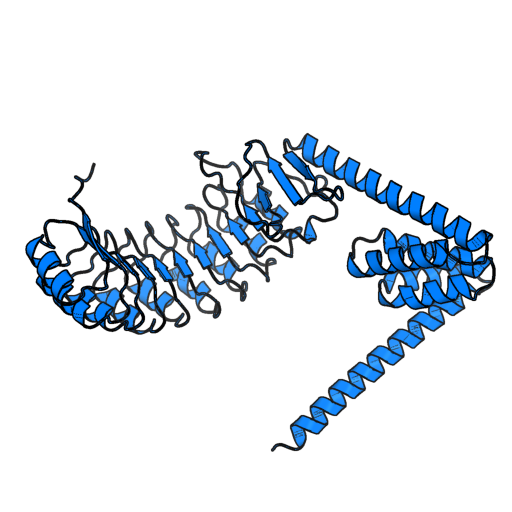79 1.00 38.59 177 LEU A O 1
ATOM 1387 N N . ASP A 1 178 ? 1.361 -6.276 23.667 1.00 40.97 178 ASP A N 1
ATOM 1388 C CA . ASP A 1 178 ? 0.209 -7.064 24.116 1.00 40.97 178 ASP A CA 1
ATOM 1389 C C . ASP A 1 178 ? -1.096 -6.237 24.067 1.00 40.97 178 ASP A C 1
ATOM 1391 O O . ASP A 1 178 ? -1.078 -5.007 23.985 1.00 40.97 178 ASP A O 1
ATOM 1395 N N . GLU A 1 179 ? -2.239 -6.923 24.079 1.00 39.62 179 GLU A N 1
ATOM 1396 C CA . GLU A 1 179 ? -3.593 -6.351 24.029 1.00 39.62 179 GLU A CA 1
ATOM 1397 C C . GLU A 1 179 ? -3.935 -5.571 25.307 1.00 39.62 179 GLU A C 1
ATOM 1399 O O . GLU A 1 179 ? -4.629 -4.556 25.247 1.00 39.62 179 GLU A O 1
ATOM 1404 N N . ASP A 1 180 ? -3.355 -5.986 26.435 1.00 38.31 180 ASP A N 1
ATOM 1405 C CA . ASP A 1 180 ? -3.513 -5.351 27.748 1.00 38.31 180 ASP A CA 1
ATOM 1406 C C . ASP A 1 180 ?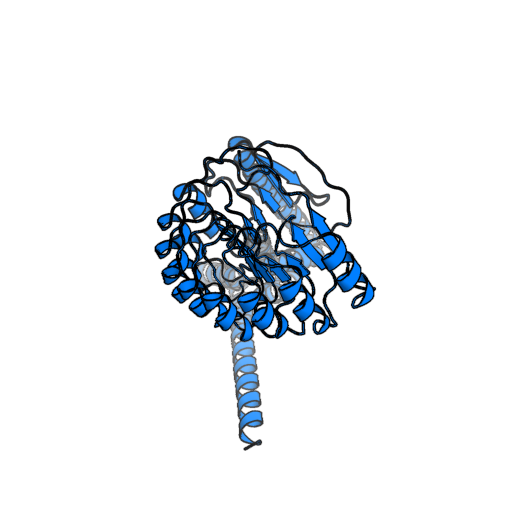 -2.793 -3.990 27.862 1.00 38.31 180 ASP A C 1
ATOM 1408 O O . ASP A 1 180 ? -2.963 -3.273 28.853 1.00 38.31 180 ASP A O 1
ATOM 1412 N N . ASP A 1 181 ? -2.002 -3.604 26.852 1.00 39.12 181 ASP A N 1
ATOM 1413 C CA . ASP A 1 181 ? -1.101 -2.455 26.925 1.00 39.12 181 ASP A CA 1
ATOM 1414 C C . ASP A 1 181 ? -1.555 -1.190 26.162 1.00 39.12 181 ASP A C 1
ATOM 1416 O O . ASP A 1 181 ? -0.778 -0.242 26.013 1.00 39.12 181 ASP A O 1
ATOM 1420 N N . LEU A 1 182 ? -2.798 -1.138 25.662 1.00 47.97 182 LEU A N 1
ATOM 1421 C CA . LEU A 1 182 ? -3.229 -0.150 24.655 1.00 47.97 182 LEU A CA 1
ATOM 1422 C C . LEU A 1 182 ? -4.347 0.812 25.106 1.00 47.97 182 LEU A C 1
ATOM 1424 O O . LEU A 1 182 ? -5.203 0.438 25.903 1.00 47.97 182 LEU A O 1
ATOM 1428 N N . PRO A 1 183 ? -4.386 2.060 24.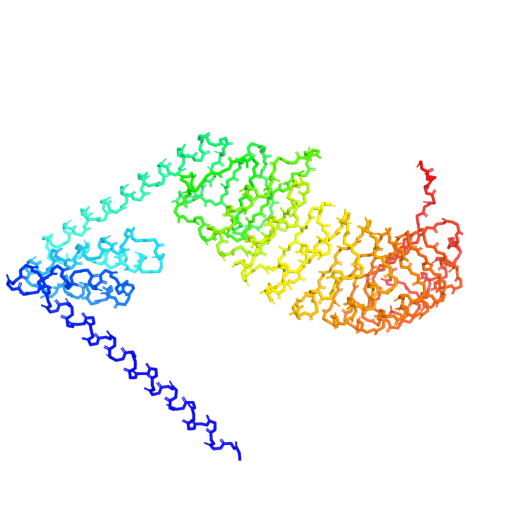584 1.00 45.16 183 PRO A N 1
ATOM 1429 C CA . PRO A 1 183 ? -5.347 3.080 25.001 1.00 45.16 183 PRO A CA 1
ATOM 1430 C C . PRO A 1 183 ? -6.777 2.887 24.470 1.00 45.16 183 PRO A C 1
ATOM 1432 O O . PRO A 1 183 ? -6.982 2.317 23.409 1.00 45.16 183 PRO A O 1
ATOM 1435 N N . ALA A 1 184 ? -7.781 3.459 25.146 1.00 41.22 184 ALA A N 1
ATOM 1436 C CA . ALA A 1 184 ? -9.210 3.282 24.833 1.00 41.22 184 ALA A CA 1
ATOM 1437 C C . ALA A 1 184 ? -9.596 3.727 23.410 1.00 41.22 184 ALA A C 1
ATOM 1439 O O . ALA A 1 184 ? -10.537 3.197 22.832 1.00 41.22 184 ALA A O 1
ATOM 1440 N N . LYS A 1 185 ? -8.853 4.677 22.827 1.00 46.19 185 LYS A N 1
ATOM 1441 C CA . LYS A 1 185 ? -9.076 5.193 21.463 1.00 46.19 185 LYS A CA 1
ATOM 1442 C C . LYS A 1 185 ? -8.279 4.462 20.381 1.00 46.19 185 LYS A C 1
ATOM 1444 O O . LYS A 1 185 ? -8.209 4.927 19.245 1.00 46.19 185 LYS A O 1
ATOM 1449 N N . VAL A 1 186 ? -7.671 3.319 20.711 1.00 50.50 186 VAL A N 1
ATOM 1450 C CA . VAL A 1 186 ? -6.867 2.522 19.771 1.00 50.50 186 VAL A CA 1
ATOM 1451 C C . VAL A 1 186 ? -7.661 2.130 18.515 1.00 50.50 186 VAL A C 1
ATOM 1453 O O . VAL A 1 186 ? -7.112 2.101 17.416 1.00 50.50 186 VAL A O 1
ATOM 1456 N N . GLY A 1 187 ? -8.980 1.943 18.654 1.00 47.72 187 GLY A N 1
ATOM 1457 C CA . GLY A 1 187 ? -9.868 1.594 17.548 1.00 47.72 187 GLY A CA 1
ATOM 1458 C C . GLY A 1 187 ? -10.065 2.695 16.499 1.00 47.72 187 GLY A C 1
ATOM 1459 O O . GLY A 1 187 ? -10.493 2.400 15.384 1.00 47.72 187 GLY A O 1
ATOM 1460 N N . GLU A 1 188 ? -9.730 3.946 16.826 1.00 50.38 188 GLU A N 1
ATOM 1461 C CA . GLU A 1 188 ? -9.881 5.097 15.929 1.00 50.38 188 GLU A CA 1
ATOM 1462 C C . GLU A 1 188 ? -8.604 5.454 15.154 1.00 50.38 188 GLU A C 1
ATOM 1464 O O . GLU A 1 188 ? -8.554 6.474 14.458 1.00 50.38 188 GLU A O 1
ATOM 1469 N N . LEU A 1 189 ? -7.542 4.669 15.323 1.00 54.91 189 LEU A N 1
ATOM 1470 C CA . LEU A 1 189 ? -6.270 4.901 14.655 1.00 54.91 189 LEU A CA 1
ATOM 1471 C C . LEU A 1 189 ? -6.342 4.413 13.210 1.00 54.91 189 LEU A C 1
ATOM 1473 O O . LEU A 1 189 ? -6.749 3.285 12.928 1.00 54.91 189 LEU A O 1
ATOM 1477 N N . THR A 1 190 ? -5.931 5.280 12.292 1.00 54.53 190 THR A N 1
ATOM 1478 C CA . THR A 1 190 ? -6.036 5.043 10.850 1.00 54.53 190 THR A CA 1
ATOM 1479 C C . THR A 1 190 ? -4.689 4.724 10.205 1.00 54.53 190 THR A C 1
ATOM 1481 O O . THR A 1 190 ? -4.657 4.183 9.102 1.00 54.53 190 THR A O 1
ATOM 1484 N N . GLU A 1 191 ? -3.568 5.002 10.874 1.00 57.16 191 GLU A N 1
ATOM 1485 C CA . GLU A 1 191 ? -2.228 4.779 10.326 1.00 57.16 191 GLU A CA 1
ATOM 1486 C C . GLU A 1 191 ? -1.359 3.949 11.279 1.00 57.16 191 GLU A C 1
ATOM 1488 O O . GLU A 1 191 ? -1.124 4.333 12.429 1.00 57.16 191 GLU A O 1
ATOM 1493 N N . VAL A 1 192 ? -0.833 2.830 10.775 1.00 62.41 192 VAL A N 1
ATOM 1494 C CA . VAL A 1 192 ? 0.120 1.963 11.477 1.00 62.41 192 VAL A CA 1
ATOM 1495 C C . VAL A 1 192 ? 1.388 1.830 10.640 1.00 62.41 192 VAL A C 1
ATOM 1497 O O . VAL A 1 192 ? 1.355 1.460 9.466 1.00 62.41 192 VAL A O 1
ATOM 1500 N N . GLU A 1 193 ? 2.536 2.114 11.244 1.00 64.56 193 GLU A N 1
ATOM 1501 C CA . GLU A 1 193 ? 3.839 1.974 10.601 1.00 64.56 193 GLU A CA 1
ATOM 1502 C C . GLU A 1 193 ? 4.743 1.067 11.441 1.00 64.56 193 GLU A C 1
ATOM 1504 O O . GLU A 1 193 ? 5.125 1.401 12.561 1.00 64.56 193 GLU A O 1
ATOM 1509 N N . PHE A 1 194 ? 5.103 -0.087 10.881 1.00 60.88 194 PHE A N 1
ATOM 1510 C CA . PHE A 1 194 ? 6.092 -1.002 11.452 1.00 60.88 194 PHE A CA 1
ATOM 1511 C C . PHE A 1 194 ? 7.502 -0.765 10.890 1.00 60.88 194 PHE A C 1
ATOM 1513 O O . PHE A 1 194 ? 8.451 -1.406 11.332 1.00 60.88 194 PHE A O 1
ATOM 1520 N N . ALA A 1 195 ? 7.660 0.137 9.916 1.00 51.81 195 ALA A N 1
ATOM 1521 C CA . ALA A 1 195 ? 8.939 0.441 9.283 1.00 51.81 195 ALA A CA 1
ATOM 1522 C C . ALA A 1 195 ? 9.718 1.535 10.031 1.00 51.81 195 ALA A C 1
ATOM 1524 O O . ALA A 1 195 ? 9.156 2.393 10.713 1.00 51.81 195 ALA A O 1
ATOM 1525 N N . ALA A 1 196 ? 11.041 1.544 9.868 1.00 46.75 196 ALA A N 1
ATOM 1526 C CA . ALA A 1 196 ? 11.895 2.580 10.427 1.00 46.75 196 ALA A CA 1
ATOM 1527 C C . ALA A 1 196 ? 12.872 3.080 9.363 1.00 46.75 196 ALA A C 1
ATOM 1529 O O . ALA A 1 196 ? 13.809 2.382 8.991 1.00 46.75 196 ALA A O 1
ATOM 1530 N N . LYS A 1 197 ? 12.713 4.346 8.953 1.00 43.72 197 LYS A N 1
ATOM 1531 C CA . LYS A 1 197 ? 13.525 5.028 7.923 1.00 43.72 197 LYS A CA 1
ATOM 1532 C C . LYS A 1 197 ? 15.053 4.911 8.116 1.00 43.72 197 LYS A C 1
ATOM 1534 O O . LYS A 1 197 ? 15.794 5.105 7.160 1.00 43.72 197 LYS A O 1
ATOM 1539 N N . TYR A 1 198 ? 15.520 4.568 9.322 1.00 40.09 198 TYR A N 1
ATOM 1540 C CA . TYR A 1 198 ? 16.938 4.498 9.694 1.00 40.09 198 TYR A CA 1
ATOM 1541 C C . TYR A 1 198 ? 17.348 3.225 10.462 1.00 40.09 198 TYR A C 1
ATOM 1543 O O . TYR A 1 198 ? 18.450 3.184 11.003 1.00 40.09 198 TYR A O 1
ATOM 1551 N N . VAL A 1 199 ? 16.503 2.184 10.538 1.00 40.56 199 VAL A N 1
ATOM 1552 C CA . VAL A 1 199 ? 16.870 0.915 11.202 1.00 40.56 199 VAL A CA 1
ATOM 1553 C C . VAL A 1 199 ? 16.979 -0.202 10.170 1.00 40.56 199 VAL A C 1
ATOM 1555 O O . VAL A 1 199 ? 16.138 -0.351 9.291 1.00 40.56 199 VAL A O 1
ATOM 1558 N N . VAL A 1 200 ? 18.039 -1.002 10.287 1.00 45.22 200 VAL A N 1
ATOM 1559 C CA . VAL A 1 200 ? 18.423 -2.023 9.300 1.00 45.22 200 VAL A CA 1
ATOM 1560 C C . VAL A 1 200 ? 17.432 -3.203 9.249 1.00 45.22 200 VAL A C 1
ATOM 1562 O O . VAL A 1 200 ? 17.366 -3.870 8.220 1.00 45.22 200 VAL A O 1
ATOM 1565 N N . LYS A 1 201 ? 16.643 -3.447 10.312 1.00 47.53 201 LYS A N 1
ATOM 1566 C CA . LYS A 1 201 ? 15.560 -4.454 10.424 1.00 47.53 201 LYS A CA 1
ATOM 1567 C C . LYS A 1 201 ? 14.731 -4.223 11.696 1.00 47.53 201 LYS A C 1
ATOM 1569 O O . LYS A 1 201 ? 15.310 -3.988 12.755 1.00 47.53 201 LYS A O 1
ATOM 1574 N N . THR A 1 202 ? 13.408 -4.358 11.622 1.00 50.25 202 THR A N 1
ATOM 1575 C CA . THR A 1 202 ? 12.536 -4.426 12.811 1.00 50.25 202 THR A CA 1
ATOM 1576 C C . THR A 1 202 ? 12.310 -5.887 13.222 1.00 50.25 202 THR A C 1
ATOM 1578 O O . THR A 1 202 ? 12.359 -6.774 12.377 1.00 50.25 202 THR A O 1
ATOM 1581 N N . ARG A 1 203 ? 12.084 -6.164 14.517 1.00 58.44 203 ARG A N 1
ATOM 1582 C CA . ARG A 1 203 ? 11.794 -7.521 15.046 1.00 58.44 203 ARG A CA 1
ATOM 1583 C C . ARG A 1 203 ? 10.300 -7.890 14.998 1.00 58.44 203 ARG A C 1
ATOM 1585 O O . ARG A 1 203 ? 9.860 -8.742 15.758 1.00 58.44 203 ARG A O 1
ATOM 1592 N N . VAL A 1 204 ? 9.507 -7.216 14.167 1.00 63.62 204 VAL A N 1
ATOM 1593 C CA . VAL A 1 204 ? 8.061 -7.470 14.065 1.00 63.62 204 VAL A CA 1
ATOM 1594 C C . VAL A 1 204 ? 7.841 -8.750 13.258 1.00 63.62 204 VAL A C 1
ATOM 1596 O O . VAL A 1 204 ? 8.154 -8.781 12.066 1.00 63.62 204 VAL A O 1
ATOM 1599 N N . THR A 1 205 ? 7.327 -9.798 13.902 1.00 67.75 205 THR A N 1
ATOM 1600 C CA . THR A 1 205 ? 7.021 -11.099 13.286 1.00 67.75 205 THR A CA 1
ATOM 1601 C C . THR A 1 205 ? 5.510 -11.307 13.155 1.00 67.75 205 THR A C 1
ATOM 1603 O O . THR A 1 205 ? 4.716 -10.449 13.542 1.00 67.75 205 THR A O 1
ATOM 1606 N N . ASP A 1 206 ? 5.095 -12.469 12.645 1.00 75.62 206 ASP A N 1
ATOM 1607 C CA . ASP A 1 206 ? 3.679 -12.847 12.517 1.00 75.62 206 ASP A CA 1
ATOM 1608 C C . ASP A 1 206 ? 2.913 -12.746 13.841 1.00 75.62 206 ASP A C 1
ATOM 1610 O O . ASP A 1 206 ? 1.738 -12.387 13.852 1.00 75.62 206 ASP A O 1
ATOM 1614 N N . LYS A 1 207 ? 3.590 -13.015 14.968 1.00 66.31 207 LYS A N 1
ATOM 1615 C CA . LYS A 1 207 ? 2.990 -12.937 16.305 1.00 66.31 207 LYS A CA 1
ATOM 1616 C C . LYS A 1 207 ? 2.590 -11.512 16.661 1.00 66.31 207 LYS A C 1
ATOM 1618 O O . LYS A 1 207 ? 1.486 -11.293 17.143 1.00 66.31 207 LYS A O 1
ATOM 1623 N N . GLU A 1 208 ? 3.476 -10.551 16.416 1.00 63.22 208 GLU A N 1
ATOM 1624 C CA . GLU A 1 208 ? 3.210 -9.143 16.706 1.00 63.22 208 GLU A CA 1
ATOM 1625 C C . GLU A 1 208 ? 2.178 -8.554 15.740 1.00 63.22 208 GLU A C 1
ATOM 1627 O O . GLU A 1 208 ? 1.432 -7.658 16.119 1.00 63.22 208 GLU A O 1
ATOM 1632 N N . LEU A 1 209 ? 2.067 -9.085 14.518 1.00 71.06 209 LEU A N 1
ATOM 1633 C CA . LEU A 1 209 ? 1.097 -8.614 13.529 1.00 71.06 209 LEU A CA 1
ATOM 1634 C C . LEU A 1 209 ? -0.365 -8.889 13.930 1.00 71.06 209 LEU A C 1
ATOM 1636 O O . LEU A 1 209 ? -1.272 -8.191 13.470 1.00 71.06 209 LEU A O 1
ATOM 1640 N N . ALA A 1 210 ? -0.603 -9.844 14.837 1.00 69.44 210 ALA A N 1
ATOM 1641 C CA . ALA A 1 210 ? -1.927 -10.137 15.389 1.00 69.44 210 ALA A CA 1
ATOM 1642 C C . ALA A 1 210 ? -2.581 -8.929 16.078 1.00 69.44 210 ALA A C 1
ATOM 1644 O O . ALA A 1 210 ? -3.810 -8.858 16.156 1.00 69.44 210 ALA A O 1
ATOM 1645 N N . ILE A 1 211 ? -1.779 -7.953 16.514 1.00 63.06 211 ILE A N 1
ATOM 1646 C CA . ILE A 1 211 ? -2.245 -6.704 17.116 1.00 63.06 211 ILE A CA 1
ATOM 1647 C C . ILE A 1 211 ? -3.174 -5.905 16.190 1.00 63.06 211 ILE A C 1
ATOM 1649 O O . ILE A 1 211 ? -4.036 -5.172 16.661 1.00 63.06 211 ILE A O 1
ATOM 1653 N N . LEU A 1 212 ? -3.079 -6.093 14.868 1.00 71.06 212 LEU A N 1
ATOM 1654 C CA . LEU A 1 212 ? -3.925 -5.407 13.884 1.00 71.06 212 LEU A CA 1
ATOM 1655 C C . LEU A 1 212 ? -5.427 -5.646 14.089 1.00 71.06 212 LEU A C 1
ATOM 1657 O O . LEU A 1 212 ? -6.236 -4.813 13.685 1.00 71.06 212 LEU A O 1
ATOM 1661 N N . LYS A 1 213 ? -5.810 -6.728 14.781 1.00 69.75 213 LYS A N 1
ATOM 1662 C CA . LYS A 1 213 ? -7.209 -7.032 15.117 1.00 69.75 213 LYS A CA 1
ATOM 1663 C C . LYS A 1 213 ? -7.907 -5.914 15.907 1.00 69.75 213 LYS A C 1
ATOM 1665 O O . LYS A 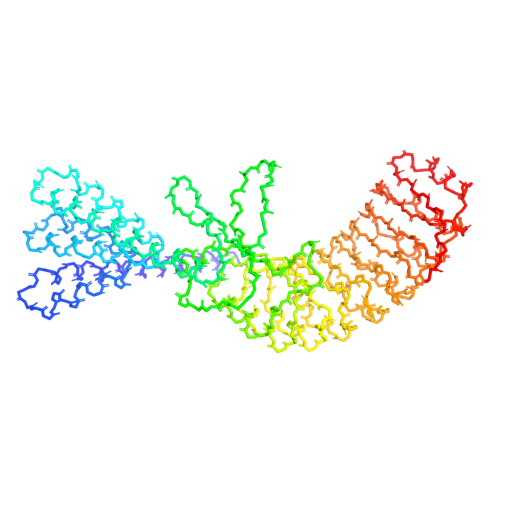1 213 ? -9.119 -5.773 15.778 1.00 69.75 213 LYS A O 1
ATOM 1670 N N . ILE A 1 214 ? -7.162 -5.125 16.686 1.00 60.34 214 ILE A N 1
ATOM 1671 C CA . ILE A 1 214 ? -7.720 -4.051 17.526 1.00 60.34 214 ILE A CA 1
ATOM 1672 C C . ILE A 1 214 ? -7.645 -2.661 16.877 1.00 60.34 214 ILE A C 1
ATOM 1674 O O . ILE A 1 214 ? -8.109 -1.690 17.469 1.00 60.34 214 ILE A O 1
ATOM 1678 N N . PHE A 1 215 ? -7.117 -2.559 15.651 1.00 66.88 215 PHE A N 1
ATOM 1679 C CA . PHE A 1 215 ? -7.105 -1.325 14.861 1.00 66.88 215 PHE A CA 1
ATOM 1680 C C . PHE A 1 215 ? -8.030 -1.459 13.624 1.00 66.88 215 PHE A C 1
ATOM 1682 O O . PHE A 1 215 ? -7.564 -1.482 12.483 1.00 66.88 215 PHE A O 1
ATOM 1689 N N . PRO A 1 216 ? -9.364 -1.567 13.793 1.00 72.06 216 PRO A N 1
ATOM 1690 C CA . PRO A 1 216 ? -10.296 -1.822 12.688 1.00 72.06 216 PRO A CA 1
ATOM 1691 C C . PRO A 1 216 ? -10.426 -0.653 11.699 1.00 72.06 216 PRO A C 1
ATOM 1693 O O . PRO A 1 216 ? -10.963 -0.828 10.603 1.00 72.06 216 PRO A O 1
ATOM 1696 N N . ALA A 1 217 ? -9.975 0.546 12.078 1.00 69.19 217 ALA A N 1
ATOM 1697 C CA . ALA A 1 217 ? -10.053 1.750 11.258 1.00 69.19 217 ALA A CA 1
ATOM 1698 C C . ALA A 1 217 ? -8.811 2.000 10.386 1.00 69.19 217 ALA A C 1
ATOM 1700 O O . ALA A 1 217 ? -8.771 3.020 9.701 1.00 69.19 217 ALA A O 1
ATOM 1701 N N . VAL A 1 218 ? -7.821 1.098 10.381 1.00 73.94 218 VAL A N 1
ATOM 1702 C CA . VAL A 1 218 ? -6.563 1.309 9.650 1.00 73.94 218 VAL A CA 1
ATOM 1703 C C . VAL A 1 218 ? -6.810 1.447 8.151 1.00 73.94 218 VAL A C 1
ATOM 1705 O O . VAL A 1 218 ? -7.359 0.558 7.502 1.00 73.94 218 VAL A O 1
ATOM 1708 N N . THR A 1 219 ? -6.352 2.573 7.614 1.00 77.88 219 THR A N 1
ATOM 1709 C CA . THR A 1 219 ? -6.332 2.917 6.193 1.00 77.88 219 THR A CA 1
ATOM 1710 C C . THR A 1 219 ? -4.917 2.869 5.619 1.00 77.88 219 THR A C 1
ATOM 1712 O O . THR A 1 219 ? -4.764 2.698 4.416 1.00 77.88 219 THR A O 1
ATOM 1715 N N . TYR A 1 220 ? -3.879 2.997 6.450 1.00 81.25 220 TYR A N 1
ATOM 1716 C CA . TYR A 1 220 ? -2.476 2.954 6.036 1.00 81.25 220 TYR A CA 1
ATOM 1717 C C . TYR A 1 220 ? -1.688 1.963 6.889 1.00 81.25 220 TYR A C 1
ATOM 1719 O O . TYR A 1 220 ? -1.658 2.090 8.115 1.00 81.25 220 TYR A O 1
ATOM 1727 N N . LEU A 1 221 ? -1.019 1.015 6.238 1.00 83.00 221 LEU A N 1
ATOM 1728 C CA . LEU A 1 221 ? -0.173 0.026 6.887 1.00 83.00 221 LEU A CA 1
ATOM 1729 C C . LEU A 1 221 ? 1.166 -0.108 6.158 1.00 83.00 221 LEU A C 1
ATOM 1731 O O . LEU A 1 221 ? 1.234 -0.619 5.042 1.00 83.00 221 LEU A O 1
ATOM 1735 N N . ASN A 1 222 ? 2.248 0.300 6.820 1.00 80.12 222 ASN A N 1
ATOM 1736 C CA . ASN A 1 222 ? 3.602 0.082 6.316 1.00 80.12 222 ASN A CA 1
ATOM 1737 C C . ASN A 1 222 ? 4.262 -1.096 7.037 1.00 80.12 222 ASN A C 1
ATOM 1739 O O . ASN A 1 222 ? 4.573 -0.988 8.224 1.00 80.12 222 ASN A O 1
ATOM 1743 N N . MET A 1 223 ? 4.497 -2.200 6.324 1.00 81.81 223 MET A N 1
ATOM 1744 C CA . MET A 1 223 ? 5.167 -3.389 6.862 1.00 81.81 223 MET A CA 1
ATOM 1745 C C . MET A 1 223 ? 6.582 -3.572 6.315 1.00 81.81 223 MET A C 1
ATOM 1747 O O . MET A 1 223 ? 7.169 -4.636 6.517 1.00 81.81 223 MET A O 1
ATOM 1751 N N . GLN A 1 224 ? 7.160 -2.591 5.619 1.00 79.81 224 GLN A N 1
ATOM 1752 C CA . GLN A 1 224 ? 8.536 -2.721 5.141 1.00 79.81 224 GLN A CA 1
ATOM 1753 C C . GLN A 1 224 ? 9.505 -2.960 6.304 1.00 79.81 224 GLN A C 1
ATOM 1755 O O . GLN A 1 224 ? 9.307 -2.491 7.420 1.00 79.81 224 GLN A O 1
ATOM 1760 N N . GLN A 1 225 ? 10.574 -3.713 6.032 1.00 73.75 225 GLN A N 1
ATOM 1761 C CA . GLN A 1 225 ? 11.615 -4.048 7.015 1.00 73.75 225 GLN A CA 1
ATOM 1762 C C . GLN A 1 225 ? 11.117 -4.826 8.253 1.00 73.75 225 GLN A C 1
ATOM 1764 O O . GLN A 1 225 ? 11.806 -4.847 9.275 1.00 73.75 225 GLN A O 1
ATOM 1769 N N . THR A 1 226 ? 9.957 -5.483 8.166 1.00 75.00 226 THR A N 1
ATOM 1770 C CA . THR A 1 226 ? 9.481 -6.467 9.154 1.00 75.00 226 THR A CA 1
ATOM 1771 C C . THR A 1 226 ? 9.994 -7.877 8.844 1.00 75.00 226 THR A C 1
ATOM 1773 O O . THR A 1 226 ? 10.580 -8.136 7.787 1.00 75.00 226 THR A O 1
ATOM 1776 N N . GLU A 1 227 ? 9.787 -8.800 9.782 1.00 74.00 227 GLU A N 1
ATOM 1777 C CA . GLU A 1 227 ? 10.083 -10.230 9.647 1.00 74.00 227 GLU A CA 1
ATOM 1778 C C . GLU A 1 227 ? 8.819 -11.087 9.491 1.00 74.00 227 GLU A C 1
ATOM 1780 O O . GLU A 1 227 ? 8.888 -12.305 9.633 1.00 74.00 227 GLU A O 1
ATOM 1785 N N . CYS A 1 228 ? 7.680 -10.466 9.169 1.00 82.81 228 CYS A N 1
ATOM 1786 C CA . CYS A 1 228 ? 6.431 -11.177 8.907 1.00 82.81 228 CYS A CA 1
ATOM 1787 C C . CYS A 1 228 ? 6.553 -12.065 7.657 1.00 82.81 228 CYS A C 1
ATOM 1789 O O . CYS A 1 228 ? 7.159 -11.662 6.660 1.00 82.81 228 CYS A O 1
ATOM 1791 N N . SER A 1 229 ? 5.966 -13.251 7.720 1.00 92.94 229 SER A N 1
ATOM 1792 C CA . SER A 1 229 ? 5.802 -14.201 6.626 1.00 92.94 229 SER A CA 1
ATOM 1793 C C . SER A 1 229 ? 4.367 -14.165 6.086 1.00 92.94 229 SER A C 1
ATOM 1795 O O . SER A 1 229 ? 3.521 -13.409 6.573 1.00 92.94 229 SER A O 1
ATOM 1797 N N . ASP A 1 230 ? 4.075 -15.005 5.093 1.00 96.12 230 ASP A N 1
ATOM 1798 C CA . ASP A 1 230 ? 2.725 -15.152 4.539 1.00 96.12 230 ASP A CA 1
ATOM 1799 C C . ASP A 1 230 ? 1.697 -15.535 5.616 1.00 96.12 230 ASP A C 1
ATOM 1801 O O . ASP A 1 230 ? 0.565 -15.048 5.595 1.00 96.12 230 ASP A O 1
ATOM 1805 N N . ALA A 1 231 ? 2.110 -16.315 6.625 1.00 93.19 231 ALA A N 1
ATOM 1806 C CA . ALA A 1 231 ? 1.244 -16.729 7.726 1.00 93.19 231 ALA A CA 1
ATOM 1807 C C . ALA A 1 231 ? 0.711 -15.534 8.535 1.00 93.19 231 ALA A C 1
ATOM 1809 O O . ALA A 1 231 ? -0.453 -15.536 8.940 1.00 93.19 231 ALA A O 1
ATOM 1810 N N . GLY A 1 232 ? 1.521 -14.487 8.728 1.00 87.38 232 GLY A N 1
ATOM 1811 C CA . GLY A 1 232 ? 1.105 -13.276 9.433 1.00 87.38 232 GLY A CA 1
ATOM 1812 C C . GLY A 1 232 ? 0.032 -12.483 8.685 1.00 87.38 232 GLY A C 1
ATOM 1813 O O . GLY A 1 232 ? -0.836 -11.869 9.314 1.00 87.38 232 GLY A O 1
ATOM 1814 N N . LEU A 1 233 ? 0.017 -12.527 7.347 1.00 94.56 233 LEU A N 1
ATOM 1815 C CA . LEU A 1 233 ? -0.927 -11.743 6.540 1.00 94.56 233 LEU A CA 1
ATOM 1816 C C . LEU A 1 233 ? -2.392 -12.154 6.747 1.00 94.56 233 LEU A C 1
ATOM 1818 O O . LEU A 1 233 ? -3.300 -11.401 6.388 1.00 94.56 233 LEU A O 1
ATOM 1822 N N . VAL A 1 234 ? -2.658 -13.287 7.408 1.00 92.94 234 VAL A N 1
ATOM 1823 C CA . VAL A 1 234 ? -4.004 -13.658 7.868 1.00 92.94 234 VAL A CA 1
ATOM 1824 C C . VAL A 1 234 ? -4.678 -12.564 8.693 1.00 92.94 234 VAL A C 1
ATOM 1826 O O . VAL A 1 234 ? -5.892 -12.382 8.568 1.00 92.94 234 VAL A O 1
ATOM 1829 N N . HIS A 1 235 ? -3.903 -11.788 9.451 1.00 85.19 235 HIS A N 1
ATOM 1830 C CA . HIS A 1 235 ? -4.406 -10.710 10.297 1.00 85.19 235 HIS A CA 1
ATOM 1831 C C . HIS A 1 235 ? -4.841 -9.465 9.513 1.00 85.19 235 HIS A C 1
ATOM 1833 O O . HIS A 1 235 ? -5.564 -8.635 10.055 1.00 85.19 235 HIS A O 1
ATOM 1839 N N . LEU A 1 236 ? -4.487 -9.348 8.225 1.00 91.69 236 LEU A N 1
ATOM 1840 C CA . LEU A 1 236 ? -4.916 -8.222 7.389 1.00 91.69 236 LEU A CA 1
ATOM 1841 C C . LEU A 1 236 ? -6.365 -8.351 6.916 1.00 91.69 236 LEU A C 1
ATOM 1843 O O . LEU A 1 236 ? -6.991 -7.347 6.591 1.00 91.69 236 LEU A O 1
ATOM 1847 N N . LYS A 1 237 ? -6.934 -9.564 6.908 1.00 88.06 237 LYS A N 1
ATOM 1848 C CA . LYS A 1 237 ? -8.279 -9.843 6.367 1.00 88.06 237 LYS A CA 1
ATOM 1849 C C . LYS A 1 237 ? -9.398 -9.009 7.008 1.00 88.06 237 LYS A C 1
ATOM 1851 O O . LYS A 1 237 ? -10.441 -8.810 6.381 1.00 88.06 237 LYS A O 1
ATOM 1856 N N . SER A 1 238 ? -9.218 -8.557 8.249 1.00 83.25 238 SER A N 1
ATOM 1857 C CA . SER A 1 238 ? -10.183 -7.722 8.973 1.00 83.25 238 SER A CA 1
ATOM 1858 C C . SER A 1 238 ? -10.070 -6.229 8.649 1.00 83.25 238 SER A C 1
ATOM 1860 O O . SER A 1 238 ? -11.030 -5.498 8.897 1.00 83.25 238 SER A O 1
ATOM 1862 N N . LEU A 1 239 ? -8.963 -5.768 8.054 1.00 88.38 239 LEU A N 1
ATOM 1863 C CA . LEU A 1 239 ? -8.691 -4.354 7.769 1.00 88.38 239 LEU A CA 1
ATOM 1864 C C . LEU A 1 239 ? -9.419 -3.875 6.506 1.00 88.38 239 LEU A C 1
ATOM 1866 O O . LEU A 1 239 ? -8.821 -3.436 5.530 1.00 88.38 239 LEU A O 1
ATOM 1870 N N . ARG A 1 240 ? -10.751 -3.960 6.503 1.00 89.56 240 ARG A N 1
ATOM 1871 C CA . ARG A 1 240 ? -11.584 -3.687 5.316 1.00 89.56 240 ARG A CA 1
ATOM 1872 C C . ARG A 1 240 ? -11.533 -2.240 4.821 1.00 89.56 240 ARG A C 1
ATOM 1874 O O . ARG A 1 240 ? -11.993 -1.982 3.715 1.00 89.56 240 ARG A O 1
ATOM 1881 N N . LYS A 1 241 ? -11.005 -1.321 5.634 1.00 86.31 241 LYS A N 1
ATOM 1882 C CA . LYS A 1 241 ? -10.794 0.092 5.292 1.00 86.31 241 LYS A CA 1
ATOM 1883 C C . LYS A 1 241 ? -9.376 0.383 4.789 1.00 86.31 241 LYS A C 1
ATOM 1885 O O . LYS A 1 241 ? -9.070 1.542 4.539 1.00 86.31 241 LYS A O 1
ATOM 1890 N N . LEU A 1 242 ? -8.517 -0.631 4.660 1.00 92.19 242 LEU A N 1
ATOM 1891 C CA . LEU A 1 242 ? -7.131 -0.433 4.257 1.00 92.19 242 LEU A CA 1
ATOM 1892 C C . LEU A 1 242 ? -7.055 0.108 2.826 1.00 92.19 242 LEU A C 1
ATOM 1894 O O . LEU A 1 242 ? -7.529 -0.538 1.895 1.00 92.19 242 LEU A O 1
ATOM 1898 N N . GLU A 1 243 ? -6.433 1.273 2.670 1.00 91.81 243 GLU A N 1
ATOM 1899 C CA . GLU A 1 243 ? -6.242 1.963 1.393 1.00 91.81 243 GLU A CA 1
ATOM 1900 C C . GLU A 1 243 ? -4.784 1.887 0.909 1.00 91.81 243 GLU A C 1
ATOM 1902 O O . GLU A 1 243 ? -4.542 1.808 -0.293 1.00 91.81 243 GLU A O 1
ATOM 1907 N N . TYR A 1 244 ? -3.812 1.867 1.825 1.00 91.06 244 TYR A N 1
ATOM 1908 C CA . TYR A 1 244 ? -2.380 1.859 1.520 1.00 91.06 244 TYR A CA 1
ATOM 1909 C C . TYR A 1 244 ? -1.689 0.733 2.283 1.00 91.06 244 TYR A C 1
ATOM 1911 O O . TYR A 1 244 ? -1.771 0.673 3.511 1.00 91.06 244 TYR A O 1
ATOM 1919 N N . LEU A 1 245 ? -0.988 -0.139 1.563 1.00 94.62 245 LEU A N 1
ATOM 1920 C CA . LEU A 1 245 ? -0.255 -1.263 2.138 1.00 94.62 245 LEU A CA 1
ATOM 1921 C C . LEU A 1 245 ? 1.128 -1.375 1.510 1.00 94.62 245 LEU A C 1
ATOM 1923 O O . LEU A 1 245 ? 1.244 -1.437 0.291 1.00 94.62 245 LEU A O 1
ATOM 1927 N N . THR A 1 246 ? 2.172 -1.494 2.322 1.00 91.81 246 THR A N 1
ATOM 1928 C CA . THR A 1 246 ? 3.488 -1.944 1.849 1.00 91.81 246 THR A CA 1
ATOM 1929 C C . THR A 1 246 ? 3.881 -3.241 2.547 1.00 91.81 246 THR A C 1
ATOM 1931 O O . THR A 1 246 ? 3.706 -3.388 3.757 1.00 91.81 246 THR A O 1
ATOM 1934 N N . LEU A 1 247 ? 4.412 -4.192 1.781 1.00 92.88 247 LEU A N 1
ATOM 1935 C CA . LEU A 1 247 ? 4.831 -5.506 2.261 1.00 92.88 247 LEU A CA 1
ATOM 1936 C C . LEU A 1 247 ? 6.352 -5.582 2.423 1.00 92.88 247 LEU A C 1
ATOM 1938 O O . LEU A 1 247 ? 7.107 -4.776 1.876 1.00 92.88 247 LEU A O 1
ATOM 1942 N N . ASN A 1 248 ? 6.812 -6.560 3.204 1.00 89.38 248 ASN A N 1
ATOM 1943 C CA . ASN A 1 248 ? 8.237 -6.837 3.366 1.00 89.38 248 ASN A CA 1
ATOM 1944 C C . ASN A 1 248 ? 8.730 -7.892 2.364 1.00 89.38 248 ASN A C 1
ATOM 1946 O O . ASN A 1 248 ? 7.960 -8.671 1.811 1.00 89.38 248 ASN A O 1
ATOM 1950 N N . LYS A 1 249 ? 10.054 -7.975 2.210 1.00 91.81 249 LYS A N 1
ATOM 1951 C CA . LYS A 1 249 ? 10.728 -8.851 1.242 1.00 91.81 249 LYS A CA 1
ATOM 1952 C C . LYS A 1 249 ? 10.499 -10.364 1.391 1.00 91.81 249 LYS A C 1
ATOM 1954 O O . LYS A 1 249 ? 10.875 -11.128 0.508 1.00 91.81 249 LYS A O 1
ATOM 1959 N N . ARG A 1 250 ? 9.977 -10.827 2.528 1.00 91.50 250 ARG A N 1
ATOM 1960 C CA . ARG A 1 250 ? 9.745 -12.254 2.807 1.00 91.50 250 ARG A CA 1
ATOM 1961 C C . ARG A 1 250 ? 8.425 -12.758 2.234 1.00 91.50 250 ARG A C 1
ATOM 1963 O O . ARG A 1 250 ? 8.286 -13.968 2.123 1.00 91.50 250 ARG A O 1
ATOM 1970 N N . ILE A 1 251 ? 7.503 -11.861 1.887 1.00 95.38 251 ILE A N 1
ATOM 1971 C CA . ILE A 1 251 ? 6.181 -12.228 1.377 1.00 95.38 251 ILE A CA 1
ATOM 1972 C C . ILE A 1 251 ? 6.289 -12.850 -0.020 1.00 95.38 251 ILE A C 1
ATOM 1974 O O . ILE A 1 251 ? 7.059 -12.363 -0.860 1.00 95.38 251 ILE A O 1
ATOM 1978 N N . THR A 1 252 ? 5.510 -13.909 -0.240 1.00 95.31 252 THR A N 1
ATOM 1979 C CA . THR A 1 252 ? 5.418 -14.670 -1.493 1.00 95.31 252 THR A CA 1
ATOM 1980 C C . THR A 1 252 ? 4.004 -14.605 -2.090 1.00 95.31 252 THR A C 1
ATOM 1982 O O . THR A 1 252 ? 3.127 -13.893 -1.591 1.00 95.31 252 THR A O 1
ATOM 1985 N N . ASP A 1 253 ? 3.773 -15.347 -3.175 1.00 94.50 253 ASP A N 1
ATOM 1986 C CA . ASP A 1 253 ? 2.471 -15.442 -3.845 1.00 94.50 253 ASP A CA 1
ATOM 1987 C C . ASP A 1 253 ? 1.353 -15.943 -2.917 1.00 94.50 253 ASP A C 1
ATOM 1989 O O . ASP A 1 253 ? 0.225 -15.452 -3.002 1.00 94.50 253 ASP A O 1
ATOM 1993 N N . GLU A 1 254 ? 1.661 -16.856 -1.988 1.00 95.12 254 GLU A N 1
ATOM 1994 C CA . GLU A 1 254 ? 0.686 -17.382 -1.021 1.00 95.12 254 GLU A CA 1
ATOM 1995 C C . GLU A 1 254 ? 0.158 -16.277 -0.098 1.00 95.12 254 GLU A C 1
ATOM 1997 O O . GLU A 1 254 ? -1.037 -16.210 0.205 1.00 95.12 254 GLU A O 1
ATOM 2002 N N . GLY A 1 255 ? 1.032 -15.344 0.288 1.00 95.25 255 GLY A N 1
ATOM 2003 C CA . GLY A 1 255 ? 0.679 -14.203 1.119 1.00 95.25 255 GLY A CA 1
ATOM 2004 C C . GLY A 1 255 ? -0.345 -13.271 0.467 1.00 95.25 255 GLY A C 1
ATOM 2005 O O . GLY A 1 255 ? -1.240 -12.756 1.148 1.00 95.25 255 GLY A O 1
ATOM 2006 N N . LEU A 1 256 ? -0.284 -13.092 -0.858 1.00 94.75 256 LEU A N 1
ATOM 2007 C CA . LEU A 1 256 ? -1.214 -12.216 -1.583 1.00 94.75 256 LEU A CA 1
ATOM 2008 C C . LEU A 1 256 ? -2.668 -12.695 -1.523 1.00 94.75 256 LEU A C 1
ATOM 2010 O O . LEU A 1 256 ? -3.582 -11.866 -1.574 1.00 94.75 256 LEU A O 1
ATOM 2014 N N . ALA A 1 257 ? -2.912 -13.995 -1.334 1.00 94.06 257 ALA A N 1
ATOM 2015 C CA . ALA A 1 257 ? -4.264 -14.533 -1.184 1.00 94.06 257 ALA A CA 1
ATOM 2016 C C . ALA A 1 257 ? -5.024 -13.901 -0.001 1.00 94.06 257 ALA A C 1
ATOM 2018 O O . ALA A 1 257 ? -6.254 -13.790 -0.021 1.00 94.06 257 ALA A O 1
ATOM 2019 N N . HIS A 1 258 ? -4.306 -13.426 1.021 1.00 94.81 258 HIS A N 1
ATOM 2020 C CA . HIS A 1 258 ? -4.900 -12.779 2.189 1.00 94.81 258 HIS A CA 1
ATOM 2021 C C . HIS A 1 258 ? -5.410 -11.356 1.915 1.00 94.81 258 HIS A C 1
ATOM 2023 O O . HIS A 1 258 ? -6.224 -10.850 2.691 1.00 94.81 258 HIS A O 1
ATOM 2029 N N . LEU A 1 259 ? -5.008 -10.735 0.800 1.00 94.56 259 LEU A N 1
ATOM 2030 C CA . LEU A 1 259 ? -5.393 -9.367 0.436 1.00 94.56 259 LEU A CA 1
ATOM 2031 C C . LEU A 1 259 ? -6.684 -9.295 -0.394 1.00 94.56 259 LEU A C 1
ATOM 2033 O O . LEU A 1 259 ? -7.231 -8.211 -0.583 1.00 94.56 259 LEU A O 1
ATOM 2037 N N . ALA A 1 260 ? -7.215 -10.429 -0.862 1.00 90.94 260 ALA A N 1
ATOM 2038 C CA . ALA A 1 260 ? -8.314 -10.482 -1.835 1.00 90.94 260 ALA A CA 1
ATOM 2039 C C . ALA A 1 260 ? -9.596 -9.726 -1.410 1.00 90.94 260 ALA A C 1
ATOM 2041 O O . ALA A 1 260 ? -10.384 -9.298 -2.263 1.00 90.94 260 ALA A O 1
ATOM 2042 N N . ASN A 1 261 ? -9.811 -9.547 -0.101 1.00 89.31 261 ASN A N 1
ATOM 2043 C CA . ASN A 1 261 ? -10.983 -8.876 0.474 1.00 89.31 261 ASN A CA 1
ATOM 2044 C C . ASN A 1 261 ? -10.762 -7.393 0.818 1.00 89.31 261 ASN A C 1
ATOM 2046 O O . ASN A 1 261 ? -11.702 -6.739 1.270 1.00 89.31 261 ASN A O 1
ATOM 2050 N N . LEU A 1 262 ? -9.567 -6.845 0.587 1.00 94.81 262 LEU A N 1
ATOM 2051 C CA . LEU A 1 262 ? -9.232 -5.447 0.876 1.00 94.81 262 LEU A CA 1
ATOM 2052 C C . LEU A 1 262 ? -9.713 -4.534 -0.259 1.00 94.81 262 LEU A C 1
ATOM 2054 O O . LEU A 1 262 ? -8.929 -3.929 -0.978 1.00 94.81 262 LEU A O 1
ATOM 2058 N N . LYS A 1 263 ? -11.033 -4.477 -0.466 1.00 93.69 263 LYS A N 1
ATOM 2059 C CA . LYS A 1 263 ? -11.657 -3.817 -1.631 1.00 93.69 263 LYS A CA 1
ATOM 2060 C C . LYS A 1 263 ? -11.437 -2.303 -1.700 1.00 93.69 263 LYS A C 1
ATOM 2062 O O . LYS A 1 263 ? -11.649 -1.718 -2.758 1.00 93.69 263 LYS A O 1
ATOM 2067 N N . GLU A 1 264 ? -11.012 -1.708 -0.593 1.00 94.88 264 GLU A N 1
ATOM 2068 C CA . GLU A 1 264 ? -10.680 -0.289 -0.465 1.00 94.88 264 GLU A CA 1
ATOM 2069 C C . GLU A 1 264 ? -9.216 0.027 -0.802 1.00 94.88 264 GLU A C 1
ATOM 2071 O O . GLU A 1 264 ? -8.843 1.197 -0.823 1.00 94.88 264 GLU A O 1
ATOM 2076 N N . LEU A 1 265 ? -8.397 -0.989 -1.109 1.00 96.62 265 LEU A N 1
ATOM 2077 C CA . LEU A 1 265 ? -6.974 -0.812 -1.372 1.00 96.62 265 LEU A CA 1
ATOM 2078 C C . LEU A 1 265 ? -6.741 -0.014 -2.661 1.00 96.62 265 LEU A C 1
ATOM 2080 O O . LEU A 1 265 ? -7.175 -0.424 -3.738 1.00 96.62 265 LEU A O 1
ATOM 2084 N N . LYS A 1 266 ? -6.023 1.104 -2.525 1.00 95.69 266 LYS A N 1
ATOM 2085 C CA . LYS A 1 266 ? -5.652 2.045 -3.590 1.00 95.69 266 LYS A CA 1
ATOM 2086 C C . LYS A 1 266 ? -4.177 1.966 -3.951 1.00 95.69 266 LYS A C 1
ATOM 2088 O O . LYS A 1 266 ? -3.845 2.103 -5.121 1.00 95.69 266 LYS A O 1
ATOM 2093 N N . SER A 1 267 ? -3.296 1.717 -2.983 1.00 96.12 267 SER A N 1
ATOM 2094 C CA . SER A 1 267 ? -1.849 1.639 -3.212 1.00 96.12 267 SER A CA 1
ATOM 2095 C C . SER A 1 267 ? -1.252 0.396 -2.559 1.00 96.12 267 SER A C 1
ATOM 2097 O O . SER A 1 267 ? -1.488 0.130 -1.375 1.00 96.12 267 SER A O 1
ATOM 2099 N N . LEU A 1 268 ? -0.481 -0.368 -3.338 1.00 97.00 268 LEU A N 1
ATOM 2100 C CA . LEU A 1 268 ? 0.171 -1.598 -2.896 1.00 97.00 268 LEU A CA 1
ATOM 2101 C C . LEU A 1 268 ? 1.669 -1.598 -3.236 1.00 97.00 268 LEU A C 1
ATOM 2103 O O . LEU A 1 268 ? 2.071 -1.655 -4.397 1.00 97.00 268 LEU A O 1
ATOM 2107 N N . GLY A 1 269 ? 2.504 -1.583 -2.200 1.00 95.88 269 GLY A N 1
ATOM 2108 C CA . GLY A 1 269 ? 3.955 -1.693 -2.301 1.00 95.88 269 GLY A CA 1
ATOM 2109 C C . GLY A 1 269 ? 4.445 -3.127 -2.124 1.00 95.88 269 GLY A C 1
ATOM 2110 O O . GLY A 1 269 ? 4.397 -3.671 -1.023 1.00 95.88 269 GLY A O 1
ATOM 2111 N N . LEU A 1 270 ? 4.977 -3.704 -3.196 1.00 94.44 270 LEU A N 1
ATOM 2112 C CA . LEU A 1 270 ? 5.546 -5.052 -3.304 1.00 94.44 270 LEU A CA 1
ATOM 2113 C C . LEU A 1 270 ? 7.043 -5.032 -3.661 1.00 94.44 270 LEU A C 1
ATOM 2115 O O . LEU A 1 270 ? 7.606 -6.063 -4.039 1.00 94.44 270 LEU A O 1
ATOM 2119 N N . ALA A 1 271 ? 7.703 -3.874 -3.575 1.00 90.94 271 ALA A N 1
ATOM 2120 C CA . ALA A 1 271 ? 9.125 -3.767 -3.878 1.00 90.94 271 ALA A CA 1
ATOM 2121 C C . ALA A 1 271 ? 9.954 -4.763 -3.053 1.00 90.94 271 ALA A C 1
ATOM 2123 O O . ALA A 1 271 ? 9.737 -4.924 -1.850 1.00 90.94 271 ALA A O 1
ATOM 2124 N N . GLN A 1 272 ? 10.933 -5.397 -3.703 1.00 89.69 272 GLN A N 1
ATOM 2125 C CA . GLN A 1 272 ? 11.845 -6.373 -3.088 1.00 89.69 272 GLN A CA 1
ATOM 2126 C C . GLN A 1 272 ? 11.173 -7.629 -2.500 1.00 89.69 272 GLN A C 1
ATOM 2128 O O . GLN A 1 272 ? 11.815 -8.351 -1.740 1.00 89.69 272 GLN A O 1
ATOM 2133 N N . THR A 1 273 ? 9.905 -7.906 -2.816 1.00 93.06 273 THR A N 1
ATOM 2134 C CA . THR A 1 273 ? 9.217 -9.147 -2.411 1.00 93.06 273 THR A CA 1
ATOM 2135 C C . THR A 1 273 ? 9.640 -10.347 -3.263 1.00 93.06 273 THR A C 1
ATOM 2137 O O . THR A 1 273 ? 10.286 -10.201 -4.302 1.00 93.06 273 THR A O 1
ATOM 2140 N N . GLN A 1 274 ? 9.263 -11.549 -2.818 1.00 90.81 274 GLN A N 1
ATOM 2141 C CA . GLN A 1 274 ? 9.436 -12.801 -3.565 1.00 90.81 274 GLN A CA 1
ATOM 2142 C C . GLN A 1 274 ? 8.199 -13.154 -4.407 1.00 90.81 274 GLN A C 1
ATOM 2144 O O . GLN A 1 274 ? 8.063 -14.286 -4.860 1.00 90.81 274 GLN A O 1
ATOM 2149 N N . ILE A 1 275 ? 7.294 -12.194 -4.596 1.00 92.19 275 ILE A N 1
ATOM 2150 C CA . ILE A 1 275 ? 6.080 -12.356 -5.393 1.00 92.19 275 ILE A CA 1
ATOM 2151 C C . ILE A 1 275 ? 6.449 -12.486 -6.874 1.00 92.19 275 ILE A C 1
ATOM 2153 O O . ILE A 1 275 ? 7.327 -11.780 -7.385 1.00 92.19 275 ILE A O 1
ATOM 2157 N N . THR A 1 276 ? 5.750 -13.386 -7.554 1.00 89.12 276 THR A N 1
ATOM 2158 C CA . THR A 1 276 ? 5.853 -13.648 -8.988 1.00 89.12 276 THR A CA 1
ATOM 2159 C C . THR A 1 276 ? 4.537 -13.308 -9.692 1.00 89.12 276 THR A C 1
ATOM 2161 O O . THR A 1 276 ? 3.557 -12.884 -9.074 1.00 89.12 276 THR A O 1
ATOM 2164 N N . GLY A 1 277 ? 4.484 -13.514 -11.012 1.00 83.62 277 GLY A N 1
ATOM 2165 C CA . GLY A 1 277 ? 3.261 -13.320 -11.788 1.00 83.62 277 GLY A CA 1
ATOM 2166 C C . GLY A 1 277 ? 2.063 -14.150 -11.310 1.00 83.62 277 GLY A C 1
ATOM 2167 O O . GLY A 1 277 ? 0.920 -13.711 -11.456 1.00 83.62 277 GLY A O 1
ATOM 2168 N N . ALA A 1 278 ? 2.303 -15.314 -10.694 1.00 87.25 278 ALA A N 1
ATOM 2169 C CA . ALA A 1 278 ? 1.239 -16.194 -10.217 1.00 87.25 278 ALA A CA 1
ATOM 2170 C C . ALA A 1 278 ? 0.422 -15.562 -9.076 1.00 87.25 278 ALA A C 1
ATOM 2172 O O . ALA A 1 278 ? -0.808 -15.667 -9.065 1.00 87.25 278 ALA A O 1
ATOM 2173 N N . GLY A 1 279 ? 1.074 -14.839 -8.158 1.00 89.62 279 GLY A N 1
ATOM 2174 C CA . GLY A 1 279 ? 0.409 -14.198 -7.024 1.00 89.62 279 GLY A CA 1
ATOM 2175 C C . GLY A 1 279 ? -0.567 -13.087 -7.426 1.00 89.62 279 GLY A C 1
ATOM 2176 O O . GLY A 1 279 ? -1.549 -12.832 -6.724 1.00 89.62 279 GLY A O 1
ATOM 2177 N N . PHE A 1 280 ? -0.375 -12.452 -8.588 1.00 90.50 280 PHE A N 1
ATOM 2178 C CA . PHE A 1 280 ? -1.228 -11.346 -9.042 1.00 90.50 280 PHE A CA 1
ATOM 2179 C C . PHE A 1 280 ? -2.656 -11.753 -9.387 1.00 90.50 280 PHE A C 1
ATOM 2181 O O . PHE A 1 280 ? -3.546 -10.899 -9.384 1.00 90.50 280 PHE A O 1
ATOM 2188 N N . ALA A 1 281 ? -2.922 -13.046 -9.593 1.00 89.50 281 ALA A N 1
ATOM 2189 C CA . ALA A 1 281 ? -4.286 -13.542 -9.737 1.00 89.50 281 ALA A CA 1
ATOM 2190 C C . ALA A 1 281 ? -5.160 -13.172 -8.520 1.00 89.50 281 ALA A C 1
ATOM 2192 O O . ALA A 1 281 ? -6.350 -12.886 -8.673 1.00 89.50 281 ALA A O 1
ATOM 2193 N N . HIS A 1 282 ? -4.567 -13.083 -7.324 1.00 90.88 282 HIS A N 1
ATOM 2194 C CA . HIS A 1 282 ? -5.264 -12.692 -6.097 1.00 90.88 282 HIS A CA 1
ATOM 2195 C C . HIS A 1 282 ? -5.619 -11.197 -6.030 1.00 90.88 282 HIS A C 1
ATOM 2197 O O . HIS A 1 282 ? -6.500 -10.812 -5.257 1.00 90.88 282 HIS A O 1
ATOM 2203 N N . LEU A 1 283 ? -4.996 -10.355 -6.862 1.00 90.12 283 LEU A N 1
ATOM 2204 C CA . LEU A 1 283 ? -5.234 -8.907 -6.905 1.00 90.12 283 LEU A CA 1
ATOM 2205 C C . LEU A 1 283 ? -6.329 -8.502 -7.904 1.00 90.12 283 LEU A C 1
ATOM 2207 O O . LEU A 1 283 ? -6.800 -7.366 -7.870 1.00 90.12 283 LEU A O 1
ATOM 2211 N N . ALA A 1 284 ? -6.790 -9.422 -8.760 1.00 84.50 284 ALA A N 1
ATOM 2212 C CA . ALA A 1 284 ? -7.764 -9.137 -9.820 1.00 84.50 284 ALA A CA 1
ATOM 2213 C C . ALA A 1 284 ? -9.092 -8.547 -9.303 1.00 84.50 284 ALA A C 1
ATOM 2215 O O . ALA A 1 284 ? -9.772 -7.808 -10.009 1.00 84.50 284 ALA A O 1
ATOM 2216 N N . GLY A 1 285 ? -9.466 -8.859 -8.058 1.00 85.06 285 GLY A N 1
ATOM 2217 C CA . GLY A 1 285 ? -10.686 -8.363 -7.423 1.00 85.06 285 GLY A CA 1
ATOM 2218 C C . GLY A 1 285 ? -10.558 -7.007 -6.718 1.00 85.06 285 GLY A C 1
ATOM 2219 O O . GLY A 1 285 ? -11.514 -6.622 -6.038 1.00 85.06 285 GLY A O 1
ATOM 2220 N N . LEU A 1 286 ? -9.411 -6.325 -6.797 1.00 92.69 286 LEU A N 1
ATOM 2221 C CA . LEU A 1 286 ? -9.138 -5.048 -6.122 1.00 92.69 286 LEU A CA 1
ATOM 2222 C C . LEU A 1 286 ? -9.376 -3.866 -7.074 1.00 92.69 286 LEU A C 1
ATOM 2224 O O . LEU A 1 286 ? -8.450 -3.200 -7.524 1.00 92.69 286 LEU A O 1
ATOM 2228 N N . ALA A 1 287 ? -10.641 -3.608 -7.404 1.00 90.38 287 ALA A N 1
ATOM 2229 C CA . ALA A 1 287 ? -11.029 -2.641 -8.439 1.00 90.38 287 ALA A CA 1
ATOM 2230 C C . ALA A 1 287 ? -10.715 -1.162 -8.120 1.00 90.38 287 ALA A C 1
ATOM 2232 O O . ALA A 1 287 ? -10.870 -0.315 -8.995 1.00 90.38 287 ALA A O 1
ATOM 2233 N N . ARG A 1 288 ? -10.321 -0.844 -6.878 1.00 94.00 288 ARG A N 1
ATOM 2234 C CA . ARG A 1 288 ? -9.910 0.504 -6.447 1.00 94.00 288 ARG A CA 1
ATOM 2235 C C . ARG A 1 288 ? -8.398 0.720 -6.483 1.00 94.00 288 ARG A C 1
ATOM 2237 O O . ARG A 1 288 ? -7.946 1.789 -6.095 1.00 94.00 288 ARG A O 1
ATOM 2244 N N . LEU A 1 289 ? -7.631 -0.275 -6.925 1.00 95.38 289 LEU A N 1
ATOM 2245 C CA . LEU A 1 289 ? -6.179 -0.192 -6.958 1.00 95.38 289 LEU A CA 1
ATOM 2246 C C . LEU A 1 289 ? -5.741 0.800 -8.044 1.00 95.38 289 LEU A C 1
ATOM 2248 O O . LEU A 1 289 ? -6.040 0.626 -9.223 1.00 95.38 289 LEU A O 1
ATOM 2252 N N . GLU A 1 290 ? -5.040 1.843 -7.622 1.00 95.62 290 GLU A N 1
ATOM 2253 C CA . GLU A 1 290 ? -4.572 2.957 -8.447 1.00 95.62 290 GLU A CA 1
ATOM 2254 C C . GLU A 1 290 ? -3.044 2.945 -8.581 1.00 95.62 290 GLU A C 1
ATOM 2256 O O . GLU A 1 290 ? -2.513 3.348 -9.615 1.00 95.62 290 GLU A O 1
ATOM 2261 N N . GLU A 1 291 ? -2.322 2.464 -7.568 1.00 96.56 291 GLU A N 1
ATOM 2262 C CA . GLU A 1 291 ? -0.862 2.403 -7.558 1.00 96.56 291 GLU A CA 1
ATOM 2263 C C . GLU A 1 291 ? -0.353 1.013 -7.177 1.00 96.56 291 GLU A C 1
ATOM 2265 O O . GLU A 1 291 ? -0.784 0.421 -6.184 1.00 96.56 291 GLU A O 1
ATOM 2270 N N . ILE A 1 292 ? 0.628 0.521 -7.937 1.00 96.31 292 ILE A N 1
ATOM 2271 C CA . ILE A 1 292 ? 1.404 -0.661 -7.563 1.00 96.31 292 ILE A CA 1
ATOM 2272 C C . ILE A 1 292 ? 2.890 -0.392 -7.766 1.00 96.31 292 ILE A C 1
ATOM 2274 O O . ILE A 1 292 ? 3.334 0.028 -8.836 1.00 96.31 292 ILE A O 1
ATOM 2278 N N . GLU A 1 293 ? 3.665 -0.691 -6.731 1.00 94.94 293 GLU A N 1
ATOM 2279 C CA . GLU A 1 293 ? 5.121 -0.653 -6.753 1.00 94.94 293 GLU A CA 1
ATOM 2280 C C . GLU A 1 293 ? 5.687 -2.070 -6.664 1.00 94.94 293 GLU A C 1
ATOM 2282 O O . GLU A 1 293 ? 5.479 -2.751 -5.668 1.00 94.94 293 GLU A O 1
ATOM 2287 N N . MET A 1 294 ? 6.407 -2.522 -7.689 1.00 94.38 294 MET A N 1
ATOM 2288 C CA . MET A 1 294 ? 6.979 -3.872 -7.786 1.00 94.38 294 MET A CA 1
ATOM 2289 C C . MET A 1 294 ? 8.468 -3.847 -8.133 1.00 94.38 294 MET A C 1
ATOM 2291 O O . MET A 1 294 ? 9.021 -4.846 -8.589 1.00 94.38 294 MET A O 1
ATOM 2295 N N . SER A 1 295 ? 9.147 -2.722 -7.939 1.00 92.94 295 SER A N 1
ATOM 2296 C CA . SER A 1 295 ? 10.552 -2.595 -8.299 1.00 92.94 295 SER A CA 1
ATOM 2297 C C . SER A 1 295 ? 11.428 -3.560 -7.497 1.00 92.94 295 SER A C 1
ATOM 2299 O O . SER A 1 295 ? 11.201 -3.799 -6.307 1.00 92.94 295 SER A O 1
ATOM 2301 N N . ASN A 1 296 ? 12.486 -4.072 -8.125 1.00 92.06 296 ASN A N 1
ATOM 2302 C CA . ASN A 1 296 ? 13.414 -5.049 -7.550 1.00 92.06 296 ASN A CA 1
ATOM 2303 C C . ASN A 1 296 ? 12.736 -6.375 -7.153 1.00 92.06 296 ASN A C 1
ATOM 2305 O O . ASN A 1 296 ? 13.115 -6.986 -6.153 1.00 92.06 296 ASN A O 1
ATOM 2309 N N . SER A 1 297 ? 11.712 -6.797 -7.892 1.00 89.94 297 SER A N 1
ATOM 2310 C CA . SER A 1 297 ? 11.023 -8.079 -7.702 1.00 89.94 297 SER A CA 1
ATOM 2311 C C . SER A 1 297 ? 11.259 -9.016 -8.895 1.00 89.94 297 SER A C 1
ATOM 2313 O O . SER A 1 297 ? 11.934 -8.658 -9.862 1.00 89.94 297 SER A O 1
ATOM 2315 N N . GLN A 1 298 ? 10.708 -10.232 -8.840 1.00 88.31 298 GLN A N 1
ATOM 2316 C CA . GLN A 1 298 ? 10.856 -11.232 -9.906 1.00 88.31 298 GLN A CA 1
ATOM 2317 C C . GLN A 1 298 ? 9.769 -11.152 -10.989 1.00 88.31 298 GLN A C 1
ATOM 2319 O O . GLN A 1 298 ? 9.572 -12.116 -11.724 1.00 88.31 298 GLN A O 1
ATOM 2324 N N . VAL A 1 299 ? 9.071 -10.019 -11.103 1.00 91.69 299 VAL A N 1
ATOM 2325 C CA . VAL A 1 299 ? 8.012 -9.821 -12.101 1.00 91.69 299 VAL A CA 1
ATOM 2326 C C . VAL A 1 299 ? 8.569 -9.893 -13.520 1.00 91.69 299 VAL A C 1
ATOM 2328 O O . VAL A 1 299 ? 9.575 -9.256 -13.838 1.00 91.69 299 VAL A O 1
ATOM 2331 N N . ASP A 1 300 ? 7.886 -10.664 -14.358 1.00 93.94 300 ASP A N 1
ATOM 2332 C CA . ASP A 1 300 ? 8.143 -10.864 -15.780 1.00 93.94 300 ASP A CA 1
ATOM 2333 C C . ASP A 1 300 ? 6.917 -10.467 -16.624 1.00 93.94 300 ASP A C 1
ATOM 2335 O O . ASP A 1 300 ? 5.930 -9.924 -16.115 1.00 93.94 300 ASP A O 1
ATOM 2339 N N . ASP A 1 301 ? 6.989 -10.721 -17.930 1.00 95.88 301 ASP A N 1
ATOM 2340 C CA . ASP A 1 301 ? 5.952 -10.343 -18.894 1.00 95.88 301 ASP A CA 1
ATOM 2341 C C . ASP A 1 301 ? 4.606 -11.038 -18.624 1.00 95.88 301 ASP A C 1
ATOM 2343 O O . ASP A 1 301 ? 3.553 -10.400 -18.701 1.00 95.88 301 ASP A O 1
ATOM 2347 N N . ALA A 1 302 ? 4.634 -12.307 -18.203 1.00 93.00 302 ALA A N 1
ATOM 2348 C CA . ALA A 1 302 ? 3.435 -13.058 -17.832 1.00 93.00 302 ALA A CA 1
ATOM 2349 C C . ALA A 1 302 ? 2.765 -12.472 -16.578 1.00 93.00 302 ALA A C 1
ATOM 2351 O O . ALA A 1 302 ? 1.542 -12.317 -16.528 1.00 93.00 302 ALA A O 1
ATOM 2352 N N . GLY A 1 303 ? 3.554 -12.080 -15.572 1.00 92.38 303 GLY A N 1
ATOM 2353 C CA . GLY A 1 303 ? 3.033 -11.352 -14.415 1.00 92.38 303 GLY A CA 1
ATOM 2354 C C . GLY A 1 303 ? 2.417 -10.003 -14.792 1.00 92.38 303 GLY A C 1
ATOM 2355 O O . GLY A 1 303 ? 1.344 -9.642 -14.294 1.00 92.38 303 GLY A O 1
ATOM 2356 N N . LEU A 1 304 ? 3.048 -9.279 -15.718 1.00 93.75 304 LEU A N 1
ATOM 2357 C CA . LEU A 1 304 ? 2.543 -8.000 -16.208 1.00 93.75 304 LEU A CA 1
ATOM 2358 C C . LEU A 1 304 ? 1.213 -8.147 -16.977 1.00 93.75 304 LEU A C 1
ATOM 2360 O O . LEU A 1 304 ? 0.324 -7.297 -16.862 1.00 93.75 304 LEU A O 1
ATOM 2364 N N . GLU A 1 305 ? 1.006 -9.249 -17.700 1.00 93.69 305 GLU A N 1
ATOM 2365 C CA . GLU A 1 305 ? -0.284 -9.543 -18.339 1.00 93.69 305 GLU A CA 1
ATOM 2366 C C . GLU A 1 305 ? -1.434 -9.615 -17.318 1.00 93.69 305 GLU A C 1
ATOM 2368 O O . GLU A 1 305 ? -2.542 -9.123 -17.563 1.00 93.69 305 GLU A O 1
ATOM 2373 N N . VAL A 1 306 ? -1.186 -10.221 -16.155 1.00 91.12 306 VAL A N 1
ATOM 2374 C CA . VAL A 1 306 ? -2.208 -10.384 -15.116 1.00 91.12 306 VAL A CA 1
ATOM 2375 C C . VAL A 1 306 ? -2.529 -9.045 -14.459 1.00 91.12 306 VAL A C 1
ATOM 2377 O O . VAL A 1 306 ? -3.706 -8.703 -14.322 1.00 91.12 306 VAL A O 1
ATOM 2380 N N . ILE A 1 307 ? -1.511 -8.263 -14.087 1.00 89.06 307 ILE A N 1
ATOM 2381 C CA . ILE A 1 307 ? -1.720 -7.003 -13.359 1.00 89.06 307 ILE A CA 1
ATOM 2382 C C . ILE A 1 307 ? -2.394 -5.928 -14.222 1.00 89.06 307 ILE A C 1
ATOM 2384 O O . ILE A 1 307 ? -3.216 -5.158 -13.726 1.00 89.06 307 ILE A O 1
ATOM 2388 N N . THR A 1 308 ? -2.136 -5.931 -15.533 1.00 89.81 308 THR A N 1
ATOM 2389 C CA . THR A 1 308 ? -2.745 -4.987 -16.490 1.00 89.81 308 THR A CA 1
ATOM 2390 C C . THR A 1 308 ? -4.249 -5.199 -16.691 1.00 89.81 308 THR A C 1
ATOM 2392 O O . THR A 1 308 ? -4.914 -4.368 -17.309 1.00 89.81 308 THR A O 1
ATOM 2395 N N . ARG A 1 309 ? -4.831 -6.270 -16.130 1.00 86.69 309 ARG A N 1
ATOM 2396 C CA . ARG A 1 309 ? -6.293 -6.436 -16.033 1.00 86.69 309 ARG A CA 1
ATOM 2397 C C . ARG A 1 309 ? -6.927 -5.413 -15.089 1.00 86.69 309 ARG A C 1
ATOM 2399 O O . ARG A 1 309 ? -8.119 -5.137 -15.212 1.00 86.69 309 ARG A O 1
ATOM 2406 N N . ASN A 1 310 ? -6.150 -4.829 -14.178 1.00 86.31 310 ASN A N 1
ATOM 2407 C CA . ASN A 1 310 ? -6.599 -3.721 -13.350 1.00 86.31 310 ASN A CA 1
ATOM 2408 C C . ASN A 1 310 ? -6.486 -2.398 -14.125 1.00 86.31 310 ASN A C 1
ATOM 2410 O O . ASN A 1 310 ? -5.564 -1.610 -13.937 1.00 86.31 310 ASN A O 1
ATOM 2414 N N . ALA A 1 311 ? -7.440 -2.152 -15.026 1.00 83.81 311 ALA A N 1
ATOM 2415 C CA . ALA A 1 311 ? -7.446 -0.972 -15.898 1.00 83.81 311 ALA A CA 1
ATOM 2416 C C . ALA A 1 311 ? -7.594 0.376 -15.150 1.00 83.81 311 ALA A C 1
ATOM 2418 O O . ALA A 1 311 ? -7.569 1.436 -15.774 1.00 83.81 311 ALA A O 1
ATOM 2419 N N . GLY A 1 312 ? -7.785 0.348 -13.824 1.00 90.38 312 GLY A N 1
ATOM 2420 C CA . GLY A 1 312 ? -7.854 1.530 -12.964 1.00 90.38 312 GLY A CA 1
ATOM 2421 C C . GLY A 1 312 ? -6.496 2.121 -12.577 1.00 90.38 312 GLY A C 1
ATOM 2422 O O . GLY A 1 312 ? -6.475 3.214 -12.017 1.00 90.38 312 GLY A O 1
ATOM 2423 N N . LEU A 1 313 ? -5.384 1.439 -12.882 1.00 94.75 313 LEU A N 1
ATOM 2424 C CA . LEU A 1 313 ? -4.053 1.871 -12.460 1.00 94.75 313 LEU A CA 1
ATOM 2425 C C . LEU A 1 313 ? -3.656 3.231 -13.051 1.00 94.75 313 LEU A C 1
ATOM 2427 O O . LEU A 1 313 ? -3.700 3.456 -14.260 1.00 94.75 313 LEU A O 1
ATOM 2431 N N . LEU A 1 314 ? -3.210 4.111 -12.159 1.00 96.06 314 LEU A N 1
ATOM 2432 C CA . LEU A 1 314 ? -2.666 5.438 -12.429 1.00 96.06 314 LEU A CA 1
ATOM 2433 C C . LEU A 1 314 ? -1.138 5.455 -12.315 1.00 96.06 314 LEU A C 1
ATOM 2435 O O . LEU A 1 314 ? -0.486 6.261 -12.978 1.00 96.06 314 LEU A O 1
ATOM 2439 N N . ALA A 1 315 ? -0.564 4.583 -11.484 1.00 97.00 315 ALA A N 1
ATOM 2440 C CA . ALA A 1 315 ? 0.871 4.495 -11.259 1.00 97.00 315 ALA A CA 1
ATOM 2441 C C . ALA A 1 315 ? 1.340 3.037 -11.197 1.00 97.00 315 ALA A C 1
ATOM 2443 O O . ALA A 1 315 ? 0.824 2.230 -10.425 1.00 97.00 315 ALA A O 1
ATOM 2444 N N . LEU A 1 316 ? 2.353 2.710 -11.996 1.00 97.25 316 LEU A N 1
ATOM 2445 C CA . LEU A 1 316 ? 2.939 1.379 -12.057 1.00 97.25 316 LEU A CA 1
ATOM 2446 C C . LEU A 1 316 ? 4.459 1.489 -12.041 1.00 97.25 316 LEU A C 1
ATOM 2448 O O . LEU A 1 316 ? 5.062 2.088 -12.933 1.00 97.25 316 LEU A O 1
ATOM 2452 N N . LYS A 1 317 ? 5.086 0.915 -11.016 1.00 97.19 317 LYS A N 1
ATOM 2453 C CA . LYS A 1 317 ? 6.536 0.981 -10.845 1.00 97.19 317 LYS A CA 1
ATOM 2454 C C . LYS A 1 317 ? 7.151 -0.411 -10.974 1.00 97.19 317 LYS A C 1
ATOM 2456 O O . LYS A 1 317 ? 6.813 -1.315 -10.214 1.00 97.19 317 LYS A O 1
ATOM 2461 N N . LEU A 1 318 ? 8.011 -0.588 -11.976 1.00 96.31 318 LEU A N 1
ATOM 2462 C CA . LEU A 1 318 ? 8.541 -1.876 -12.451 1.00 96.31 318 LEU A CA 1
ATOM 2463 C C . LEU A 1 318 ? 10.072 -1.860 -12.580 1.00 96.31 318 LEU A C 1
ATOM 2465 O O . LEU A 1 318 ? 10.649 -2.651 -13.326 1.00 96.31 318 LEU A O 1
ATOM 2469 N N . GLY A 1 319 ? 10.755 -0.956 -11.884 1.00 95.19 319 GLY A N 1
ATOM 2470 C CA . GLY A 1 319 ? 12.202 -0.830 -12.003 1.00 95.19 319 GLY A CA 1
ATOM 2471 C C . GLY A 1 319 ? 12.949 -2.084 -11.547 1.00 95.19 319 GLY A C 1
ATOM 2472 O O . GLY A 1 319 ? 12.558 -2.710 -10.567 1.00 95.19 319 GLY A O 1
ATOM 2473 N N . ASN A 1 320 ? 14.049 -2.453 -12.200 1.00 94.69 320 ASN A N 1
ATOM 2474 C CA . ASN A 1 320 ? 14.826 -3.657 -11.872 1.00 94.69 320 ASN A CA 1
ATOM 2475 C C . ASN A 1 320 ? 13.961 -4.938 -11.850 1.00 94.69 320 ASN A C 1
ATOM 2477 O O . ASN A 1 320 ? 14.027 -5.726 -10.905 1.00 94.69 320 ASN A O 1
ATOM 2481 N N . THR A 1 321 ? 13.122 -5.126 -12.869 1.00 95.44 321 THR A N 1
ATOM 2482 C CA . THR A 1 321 ? 12.312 -6.341 -13.077 1.00 95.44 321 THR A CA 1
ATOM 2483 C C . THR A 1 321 ? 12.720 -7.049 -14.373 1.00 95.44 321 THR A C 1
ATOM 2485 O O . THR A 1 321 ? 13.611 -6.594 -15.094 1.00 95.44 321 THR A O 1
ATOM 2488 N N . ARG A 1 322 ? 12.089 -8.189 -14.682 1.00 95.31 322 ARG A N 1
ATOM 2489 C CA . ARG A 1 322 ? 12.361 -8.992 -15.887 1.00 95.31 322 ARG A CA 1
ATOM 2490 C C . ARG A 1 322 ? 11.443 -8.648 -17.061 1.00 95.31 322 ARG A C 1
ATOM 2492 O O . ARG A 1 322 ? 11.398 -9.407 -18.022 1.00 95.31 322 ARG A O 1
ATOM 2499 N N . VAL A 1 323 ? 10.728 -7.527 -16.984 1.00 96.75 323 VAL A N 1
ATOM 2500 C CA . VAL A 1 323 ? 9.833 -7.059 -18.048 1.00 96.75 323 VAL A CA 1
ATOM 2501 C C . VAL A 1 323 ? 10.629 -6.725 -19.313 1.00 96.75 323 VAL A C 1
ATOM 2503 O O . VAL A 1 323 ? 11.687 -6.089 -19.250 1.00 96.75 323 VAL A O 1
ATOM 2506 N N . THR A 1 324 ? 10.105 -7.145 -20.460 1.00 98.00 324 THR A N 1
ATOM 2507 C CA . THR A 1 324 ? 10.647 -6.909 -21.800 1.00 98.00 324 THR A CA 1
ATOM 2508 C C . THR A 1 324 ? 9.606 -6.242 -22.708 1.00 98.00 324 THR A C 1
ATOM 2510 O O . THR A 1 324 ? 8.531 -5.826 -22.268 1.00 98.00 324 THR A O 1
ATOM 2513 N N . ASP A 1 325 ? 9.922 -6.119 -23.999 1.00 98.19 325 ASP A N 1
ATOM 2514 C CA . ASP A 1 325 ? 8.994 -5.596 -25.006 1.00 98.19 325 ASP A CA 1
ATOM 2515 C C . ASP A 1 325 ? 7.715 -6.443 -25.133 1.00 98.19 325 ASP A C 1
ATOM 2517 O O . ASP A 1 325 ? 6.668 -5.913 -25.506 1.00 98.19 325 ASP A O 1
ATOM 2521 N N . GLU A 1 326 ? 7.766 -7.739 -24.799 1.00 97.38 326 GLU A N 1
ATOM 2522 C CA . GLU A 1 326 ? 6.576 -8.596 -24.775 1.00 97.38 326 GLU A CA 1
ATOM 2523 C C . GLU A 1 326 ? 5.580 -8.111 -23.715 1.00 97.38 326 GLU A C 1
ATOM 2525 O O . GLU A 1 326 ? 4.417 -7.854 -24.034 1.00 97.38 326 GLU A O 1
ATOM 2530 N N . GLY A 1 327 ? 6.049 -7.860 -22.490 1.00 96.38 327 GLY A N 1
ATOM 2531 C CA . GLY A 1 327 ? 5.223 -7.327 -21.410 1.00 96.38 327 GLY A CA 1
ATOM 2532 C C . GLY A 1 327 ? 4.728 -5.909 -21.681 1.00 96.38 327 GLY A C 1
ATOM 2533 O O . GLY A 1 327 ? 3.598 -5.570 -21.316 1.00 96.38 327 GLY A O 1
ATOM 2534 N N . ALA A 1 328 ? 5.516 -5.088 -22.385 1.00 96.75 328 ALA A N 1
ATOM 2535 C CA . ALA A 1 328 ? 5.095 -3.748 -22.796 1.00 96.75 328 ALA A CA 1
ATOM 2536 C C . ALA A 1 328 ? 3.800 -3.766 -23.626 1.00 96.75 328 ALA A C 1
ATOM 2538 O O . ALA A 1 328 ? 2.986 -2.848 -23.513 1.00 96.75 328 ALA A O 1
ATOM 2539 N N . ASN A 1 329 ? 3.545 -4.831 -24.395 1.00 95.62 329 ASN A N 1
ATOM 2540 C CA . ASN A 1 329 ? 2.309 -4.966 -25.170 1.00 95.62 329 ASN A CA 1
ATOM 2541 C C . ASN A 1 329 ? 1.053 -5.020 -24.291 1.00 95.62 329 ASN A C 1
ATOM 2543 O O . ASN A 1 329 ? -0.015 -4.556 -24.703 1.00 95.62 329 ASN A O 1
ATOM 2547 N N . HIS A 1 330 ? 1.173 -5.520 -23.061 1.00 95.19 330 HIS A N 1
ATOM 2548 C CA . HIS A 1 330 ? 0.066 -5.577 -22.111 1.00 95.19 330 HIS A CA 1
ATOM 2549 C C . HIS A 1 330 ? -0.235 -4.221 -21.460 1.00 95.19 330 HIS A C 1
ATOM 2551 O O . HIS A 1 330 ? -1.382 -3.972 -21.081 1.00 95.19 330 HIS A O 1
ATOM 2557 N N . LEU A 1 331 ? 0.751 -3.316 -21.385 1.00 94.38 331 LEU A N 1
ATOM 2558 C CA . LEU A 1 331 ? 0.591 -1.988 -20.780 1.00 94.38 331 LEU A CA 1
ATOM 2559 C C . LEU A 1 331 ? -0.444 -1.127 -21.506 1.00 94.38 331 LEU A C 1
ATOM 2561 O O . LEU A 1 331 ? -1.091 -0.310 -20.861 1.00 94.38 331 LEU A O 1
ATOM 2565 N N . SER A 1 332 ? -0.668 -1.360 -22.804 1.00 89.44 332 SER A N 1
ATOM 2566 C CA . SER A 1 332 ? -1.679 -0.669 -23.625 1.00 89.44 332 SER A CA 1
ATOM 2567 C C . SER A 1 332 ? -3.103 -0.700 -23.039 1.00 89.44 332 SER A C 1
ATOM 2569 O O . SER A 1 332 ? -3.926 0.155 -23.361 1.00 89.44 332 SER A O 1
ATOM 2571 N N . ARG A 1 333 ? -3.399 -1.655 -22.145 1.00 91.12 333 ARG A N 1
ATOM 2572 C CA . ARG A 1 333 ? -4.680 -1.768 -21.423 1.00 91.12 333 ARG A CA 1
ATOM 2573 C C . ARG A 1 333 ? -4.855 -0.719 -20.319 1.00 91.12 333 ARG A C 1
ATOM 2575 O O . ARG A 1 333 ? -5.982 -0.452 -19.910 1.00 91.12 333 ARG A O 1
ATOM 2582 N N . LEU A 1 334 ? -3.763 -0.137 -19.827 1.00 93.88 334 LEU A N 1
ATOM 2583 C CA . LEU A 1 334 ? -3.748 0.821 -18.723 1.00 93.88 334 LEU A CA 1
ATOM 2584 C C . LEU A 1 334 ? -3.877 2.254 -19.248 1.00 93.88 334 LEU A C 1
ATOM 2586 O O . LEU A 1 334 ? -2.992 3.084 -19.071 1.00 93.88 334 LEU A O 1
ATOM 2590 N N . CYS A 1 335 ? -4.995 2.560 -19.905 1.00 91.38 335 CYS A N 1
ATOM 2591 C CA . CYS A 1 335 ? -5.197 3.850 -20.571 1.00 91.38 335 CYS A CA 1
ATOM 2592 C C . CYS A 1 335 ? -5.191 5.069 -19.632 1.00 91.38 335 CYS A C 1
ATOM 2594 O O . CYS A 1 335 ? -5.042 6.182 -20.113 1.00 91.38 335 CYS A O 1
ATOM 2596 N N . LYS A 1 336 ? -5.325 4.865 -18.315 1.00 93.62 336 LYS A N 1
ATOM 2597 C CA . LYS A 1 336 ? -5.286 5.924 -17.291 1.00 93.62 336 LYS A CA 1
ATOM 2598 C C . LYS A 1 336 ? -3.909 6.104 -16.642 1.00 93.62 336 LYS A C 1
ATOM 2600 O O . LYS A 1 336 ? -3.781 6.861 -15.675 1.00 93.62 336 LYS A O 1
ATOM 2605 N N . LEU A 1 337 ? -2.898 5.372 -17.111 1.00 96.56 337 LEU A N 1
ATOM 2606 C CA . LEU A 1 337 ? -1.586 5.352 -16.485 1.00 96.56 337 LEU A CA 1
ATOM 2607 C C . LEU A 1 337 ? -0.891 6.707 -16.657 1.00 96.56 337 LEU A C 1
ATOM 2609 O O . LEU A 1 337 ? -0.595 7.133 -17.766 1.00 96.56 337 LEU A O 1
ATOM 2613 N N . ASN A 1 338 ? -0.597 7.362 -15.536 1.00 96.94 338 ASN A N 1
ATOM 2614 C CA . ASN A 1 338 ? 0.092 8.649 -15.484 1.00 96.94 338 ASN A CA 1
ATOM 2615 C C . ASN A 1 338 ? 1.582 8.492 -15.154 1.00 96.94 338 ASN A C 1
ATOM 2617 O O . ASN A 1 338 ? 2.392 9.321 -15.568 1.00 96.94 338 ASN A O 1
ATOM 2621 N N . LEU A 1 339 ? 1.950 7.465 -14.385 1.00 97.81 339 LEU A N 1
ATOM 2622 C CA . LEU A 1 339 ? 3.319 7.227 -13.931 1.00 97.81 339 LEU A CA 1
ATOM 2623 C C . LEU A 1 339 ? 3.740 5.796 -14.251 1.00 97.81 339 LEU A C 1
ATOM 2625 O O . LEU A 1 339 ? 3.098 4.844 -13.807 1.00 97.81 339 LEU A O 1
ATOM 2629 N N . LEU A 1 340 ? 4.856 5.662 -14.964 1.00 98.06 340 LEU A N 1
ATOM 2630 C CA . LEU A 1 340 ? 5.457 4.381 -15.309 1.00 98.06 340 LEU A CA 1
ATOM 2631 C C . LEU A 1 340 ? 6.963 4.418 -15.050 1.00 98.06 340 LEU A C 1
ATOM 2633 O O . LEU A 1 340 ? 7.676 5.235 -15.630 1.00 98.06 340 LEU A O 1
ATOM 2637 N N . THR A 1 341 ? 7.467 3.526 -14.197 1.00 97.69 341 THR A N 1
ATOM 2638 C CA . THR A 1 341 ? 8.919 3.361 -14.023 1.00 97.69 341 THR A CA 1
ATOM 2639 C C . THR A 1 341 ? 9.377 2.026 -14.585 1.00 97.69 341 THR A C 1
ATOM 2641 O O . THR A 1 341 ? 8.852 0.981 -14.219 1.00 97.69 341 THR A O 1
ATOM 2644 N N . LEU A 1 342 ? 10.360 2.065 -15.483 1.00 97.25 342 LEU A N 1
ATOM 2645 C CA . LEU A 1 342 ? 10.889 0.905 -16.208 1.00 97.25 342 LEU A CA 1
ATOM 2646 C C . LEU A 1 342 ? 12.422 0.883 -16.195 1.00 97.25 342 LEU A C 1
ATOM 2648 O O . LEU A 1 342 ? 13.047 0.212 -17.015 1.00 97.25 342 LEU A O 1
ATOM 2652 N N . HIS A 1 343 ? 13.050 1.615 -15.275 1.00 95.00 343 HIS A N 1
ATOM 2653 C CA . HIS A 1 343 ? 14.504 1.635 -15.174 1.00 95.00 343 HIS A CA 1
ATOM 2654 C C . HIS A 1 343 ? 15.071 0.226 -14.951 1.00 95.00 343 HIS A C 1
ATOM 2656 O O . HIS A 1 343 ? 14.486 -0.566 -14.216 1.00 95.00 343 HIS A O 1
ATOM 2662 N N . HIS A 1 344 ? 16.218 -0.095 -15.550 1.00 95.31 344 HIS A N 1
ATOM 2663 C CA . HIS A 1 344 ? 16.855 -1.413 -15.456 1.00 95.31 344 HIS A CA 1
ATOM 2664 C C . HIS A 1 344 ? 15.940 -2.584 -15.874 1.00 95.31 344 HIS A C 1
ATOM 2666 O O . HIS A 1 344 ? 15.937 -3.636 -15.233 1.00 95.31 344 HIS A O 1
ATOM 2672 N N . THR A 1 345 ? 15.161 -2.413 -16.945 1.00 97.25 345 THR A N 1
ATOM 2673 C CA . THR A 1 345 ? 14.341 -3.478 -17.555 1.00 97.25 345 THR A CA 1
ATOM 2674 C C . THR A 1 345 ? 14.837 -3.840 -18.958 1.00 97.25 345 THR A C 1
ATOM 2676 O O . THR A 1 345 ? 15.750 -3.215 -19.503 1.00 97.25 345 THR A O 1
ATOM 2679 N N . GLY A 1 346 ? 14.244 -4.874 -19.559 1.00 96.81 346 GLY A N 1
ATOM 2680 C CA . GLY A 1 346 ? 14.567 -5.350 -20.903 1.00 96.81 346 GLY A CA 1
ATOM 2681 C C . GLY A 1 346 ? 13.958 -4.536 -22.048 1.00 96.81 346 GLY A C 1
ATOM 2682 O O . GLY A 1 346 ? 14.083 -4.976 -23.189 1.00 96.81 346 GLY A O 1
ATOM 2683 N N . ILE A 1 347 ? 13.317 -3.399 -21.758 1.00 98.25 347 ILE A N 1
ATOM 2684 C CA . ILE A 1 347 ? 12.626 -2.549 -22.736 1.00 98.25 347 ILE A CA 1
ATOM 2685 C C . ILE A 1 347 ? 13.605 -1.981 -23.765 1.00 98.25 347 ILE A C 1
ATOM 2687 O O . ILE A 1 347 ? 14.650 -1.434 -23.407 1.00 98.25 347 ILE A O 1
ATOM 2691 N N . SER A 1 348 ? 13.247 -2.098 -25.040 1.00 98.31 348 SER A N 1
ATOM 2692 C CA . SER A 1 348 ? 13.948 -1.516 -26.183 1.00 98.31 348 SER A CA 1
ATOM 2693 C C . SER A 1 348 ? 13.072 -0.489 -26.911 1.00 98.31 348 SER A C 1
ATOM 2695 O O . SER A 1 348 ? 11.969 -0.153 -26.472 1.00 98.31 348 SER A O 1
ATOM 2697 N N . ASP A 1 349 ? 13.546 -0.004 -28.059 1.00 98.44 349 ASP A N 1
ATOM 2698 C CA . ASP A 1 349 ? 12.779 0.869 -28.953 1.00 98.44 349 ASP A CA 1
ATOM 2699 C C . ASP A 1 349 ? 11.417 0.264 -29.343 1.00 98.44 349 ASP A C 1
ATOM 2701 O O . ASP A 1 349 ? 10.431 0.992 -29.474 1.00 98.44 349 ASP A O 1
ATOM 2705 N N . ALA A 1 350 ? 11.335 -1.066 -29.475 1.00 97.69 350 ALA A N 1
ATOM 2706 C CA . ALA A 1 350 ? 10.091 -1.754 -29.811 1.00 97.69 350 ALA A CA 1
ATOM 2707 C C . ALA A 1 350 ? 9.051 -1.649 -28.683 1.00 97.69 350 ALA A C 1
ATOM 2709 O O . ALA A 1 350 ? 7.901 -1.291 -28.945 1.00 97.69 350 ALA A O 1
ATOM 2710 N N . GLY A 1 351 ? 9.447 -1.891 -27.431 1.00 97.81 351 GLY A N 1
ATOM 2711 C CA . GLY A 1 351 ? 8.569 -1.720 -26.275 1.00 97.81 351 GLY A CA 1
ATOM 2712 C C . GLY A 1 351 ? 8.189 -0.259 -26.059 1.00 97.81 351 GLY A C 1
ATOM 2713 O O . GLY A 1 351 ? 7.026 0.037 -25.781 1.00 97.81 351 GLY A O 1
ATOM 2714 N N . LEU A 1 352 ? 9.125 0.674 -26.269 1.00 97.81 352 LEU A N 1
ATOM 2715 C CA . LEU A 1 352 ? 8.853 2.107 -26.148 1.00 97.81 352 LEU A CA 1
ATOM 2716 C C . LEU A 1 352 ? 7.824 2.600 -27.170 1.00 97.81 352 LEU A C 1
ATOM 2718 O O . LEU A 1 352 ? 6.955 3.407 -26.833 1.00 97.81 352 LEU A O 1
ATOM 2722 N N . ARG A 1 353 ? 7.859 2.069 -28.395 1.00 96.88 353 ARG A N 1
ATOM 2723 C CA . ARG A 1 353 ? 6.824 2.324 -29.401 1.00 96.88 353 ARG A CA 1
ATOM 2724 C C . ARG A 1 353 ? 5.440 1.912 -28.898 1.00 96.88 353 ARG A C 1
ATOM 2726 O O . ARG A 1 353 ? 4.482 2.644 -29.129 1.00 96.88 353 ARG A O 1
ATOM 2733 N N . THR A 1 354 ? 5.314 0.798 -28.182 1.00 96.00 354 THR A N 1
ATOM 2734 C CA . THR A 1 354 ? 4.026 0.408 -27.588 1.00 96.00 354 THR A CA 1
ATOM 2735 C C . THR A 1 354 ? 3.660 1.291 -26.395 1.00 96.00 354 THR A C 1
ATOM 2737 O O . THR A 1 354 ? 2.527 1.745 -26.297 1.00 96.00 354 THR A O 1
ATOM 2740 N N . ILE A 1 355 ? 4.615 1.625 -25.524 1.00 96.56 355 ILE A N 1
ATOM 2741 C CA . ILE A 1 355 ? 4.388 2.529 -24.380 1.00 96.56 355 ILE A CA 1
ATOM 2742 C C . ILE A 1 355 ? 3.928 3.921 -24.840 1.00 96.56 355 ILE A C 1
ATOM 2744 O O . ILE A 1 355 ? 3.107 4.546 -24.171 1.00 96.56 355 ILE A O 1
ATOM 2748 N N . SER A 1 356 ? 4.381 4.395 -26.005 1.00 95.00 356 SER A N 1
ATOM 2749 C CA . SER A 1 356 ? 3.953 5.684 -26.567 1.00 95.00 356 SER A CA 1
ATOM 2750 C C . SER A 1 356 ? 2.467 5.765 -26.945 1.00 95.00 356 SER A C 1
ATOM 2752 O O . SER A 1 356 ? 1.991 6.850 -27.268 1.00 95.00 356 SER A O 1
ATOM 2754 N N . THR A 1 357 ? 1.704 4.666 -26.869 1.00 94.38 357 THR A N 1
ATOM 2755 C CA . THR A 1 357 ? 0.239 4.705 -27.027 1.00 94.38 357 THR A CA 1
ATOM 2756 C C . THR A 1 357 ? -0.494 5.109 -25.743 1.00 94.38 357 THR A C 1
ATOM 2758 O O . THR A 1 357 ? -1.713 5.255 -25.761 1.00 94.38 357 THR A O 1
ATOM 2761 N N . LEU A 1 358 ? 0.205 5.245 -24.612 1.00 95.50 358 LEU A N 1
ATOM 2762 C CA . LEU A 1 358 ? -0.370 5.657 -23.328 1.00 95.50 358 LEU A CA 1
ATOM 2763 C C . LEU A 1 358 ? -0.464 7.184 -23.254 1.00 95.50 358 LEU A C 1
ATOM 2765 O O . LEU A 1 358 ? 0.378 7.841 -22.652 1.00 95.50 358 LEU A O 1
ATOM 2769 N N . GLU A 1 359 ? -1.483 7.756 -23.893 1.00 92.50 359 GLU A N 1
ATOM 2770 C CA . GLU A 1 359 ? -1.593 9.208 -24.115 1.00 92.50 359 GLU A CA 1
ATOM 2771 C C . GLU A 1 359 ? -1.634 10.049 -22.825 1.00 92.50 359 GLU A C 1
ATOM 2773 O O . GLU A 1 359 ? -1.143 11.180 -22.821 1.00 92.50 359 GLU A O 1
ATOM 2778 N N . ASP A 1 360 ? -2.159 9.490 -21.730 1.00 94.50 360 ASP A N 1
ATOM 2779 C CA . ASP A 1 360 ? -2.256 10.150 -20.420 1.00 94.50 360 ASP A CA 1
ATOM 2780 C C . ASP A 1 360 ? -0.945 10.116 -19.612 1.00 94.50 360 ASP A C 1
ATOM 2782 O O . ASP A 1 360 ? -0.867 10.699 -18.527 1.00 94.50 360 ASP A O 1
ATOM 2786 N N . LEU A 1 361 ? 0.109 9.474 -20.127 1.00 97.06 361 LEU A N 1
ATOM 2787 C CA . LEU A 1 361 ? 1.364 9.314 -19.404 1.00 97.06 361 LEU A CA 1
ATOM 2788 C C . LEU A 1 361 ? 2.039 10.668 -19.145 1.00 97.06 361 LEU A C 1
ATOM 2790 O O . LEU A 1 361 ? 2.288 11.459 -20.054 1.00 97.06 361 LEU A O 1
ATOM 2794 N N . ARG A 1 362 ? 2.374 10.921 -17.876 1.00 97.56 362 ARG A N 1
ATOM 2795 C CA . ARG A 1 362 ? 2.987 12.169 -17.393 1.00 97.56 362 ARG A CA 1
ATOM 2796 C C . ARG A 1 362 ? 4.427 11.989 -16.945 1.00 97.56 362 ARG A C 1
ATOM 2798 O O . ARG A 1 362 ? 5.216 12.922 -17.067 1.00 97.56 362 ARG A O 1
ATOM 2805 N N . SER A 1 363 ? 4.766 10.819 -16.416 1.00 97.88 363 SER A N 1
ATOM 2806 C CA . SER A 1 363 ? 6.098 10.509 -15.906 1.00 97.88 363 SER A CA 1
ATOM 2807 C C . SER A 1 363 ? 6.541 9.132 -16.379 1.00 97.88 363 SER A C 1
ATOM 2809 O O . SER A 1 363 ? 5.830 8.147 -16.163 1.00 97.88 363 SER A O 1
ATOM 2811 N N . LEU A 1 364 ? 7.712 9.075 -17.014 1.00 98.06 364 LEU A N 1
ATOM 2812 C CA . LEU A 1 364 ? 8.296 7.855 -17.561 1.00 98.06 364 LEU A CA 1
ATOM 2813 C C . LEU A 1 364 ? 9.781 7.756 -17.199 1.00 98.06 364 LEU A C 1
ATOM 2815 O O . LEU A 1 364 ? 10.549 8.655 -17.522 1.00 98.06 364 LEU A O 1
ATOM 2819 N N . THR A 1 365 ? 10.217 6.665 -16.572 1.00 97.19 365 THR A N 1
ATOM 2820 C CA . THR A 1 365 ? 11.656 6.424 -16.353 1.00 97.19 365 THR A CA 1
ATOM 2821 C C . THR A 1 365 ? 12.143 5.227 -17.155 1.00 97.19 365 THR A C 1
ATOM 2823 O O . THR A 1 365 ? 11.587 4.135 -17.046 1.00 97.19 365 THR A O 1
ATOM 2826 N N . LEU A 1 366 ? 13.176 5.440 -17.972 1.00 96.81 366 LEU A N 1
ATOM 2827 C CA . LEU A 1 366 ? 13.762 4.456 -18.894 1.00 96.81 366 LEU A CA 1
ATOM 2828 C C . LEU A 1 366 ? 15.278 4.328 -18.691 1.00 96.81 366 LEU A C 1
ATOM 2830 O O . LEU A 1 366 ? 16.015 3.909 -19.587 1.00 96.81 366 LEU A O 1
ATOM 2834 N N . ASP A 1 367 ? 15.748 4.691 -17.502 1.00 94.81 367 ASP A N 1
ATOM 2835 C CA . ASP A 1 367 ? 17.156 4.627 -17.127 1.00 94.81 367 ASP A CA 1
ATOM 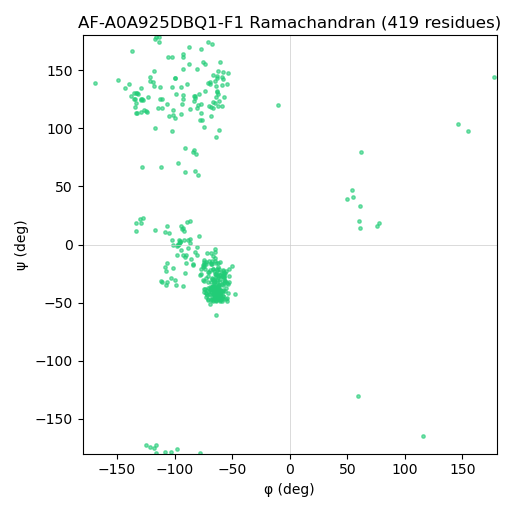2836 C C . ASP A 1 367 ? 17.692 3.195 -17.244 1.00 94.81 367 ASP A C 1
ATOM 2838 O O . ASP A 1 367 ? 17.025 2.242 -16.849 1.00 94.81 367 ASP A O 1
ATOM 2842 N N . ALA A 1 368 ? 18.896 3.026 -17.789 1.00 94.00 368 ALA A N 1
ATOM 2843 C CA . ALA A 1 368 ? 19.530 1.721 -17.992 1.00 94.00 368 ALA A CA 1
ATOM 2844 C C . ALA A 1 368 ? 18.634 0.670 -18.699 1.00 94.00 368 ALA A C 1
ATOM 2846 O O . ALA A 1 368 ? 18.638 -0.510 -18.337 1.00 94.00 368 ALA A O 1
ATOM 2847 N N . THR A 1 369 ? 17.859 1.101 -19.699 1.00 96.62 369 THR A N 1
ATOM 2848 C CA . THR A 1 369 ? 17.122 0.230 -20.635 1.00 96.62 369 THR A CA 1
ATOM 2849 C C . THR A 1 369 ? 17.899 0.057 -21.947 1.00 96.62 369 THR A C 1
ATOM 2851 O O . THR A 1 369 ? 19.020 0.544 -22.082 1.00 96.62 369 THR A O 1
ATOM 2854 N N . LYS A 1 370 ? 17.324 -0.646 -22.930 1.00 97.25 370 LYS A N 1
ATOM 2855 C CA . LYS A 1 370 ? 17.892 -0.821 -24.279 1.00 97.25 370 LYS A CA 1
ATOM 2856 C C . LYS A 1 370 ? 17.358 0.206 -25.287 1.00 97.25 370 LYS A C 1
ATOM 2858 O O . LYS A 1 370 ? 17.463 -0.018 -26.491 1.00 97.25 370 LYS A O 1
ATOM 2863 N N . VAL A 1 371 ? 16.737 1.284 -24.808 1.00 98.12 371 VAL A N 1
ATOM 2864 C CA . VAL A 1 371 ? 16.205 2.367 -25.644 1.00 98.12 371 VAL A CA 1
ATOM 2865 C C . VAL A 1 371 ? 17.349 3.185 -26.243 1.00 98.12 371 VAL A C 1
ATOM 2867 O O . VAL A 1 371 ? 18.323 3.494 -25.559 1.00 98.12 371 VAL A O 1
ATOM 2870 N N . THR A 1 372 ? 17.209 3.554 -27.512 1.00 98.12 372 THR A N 1
ATOM 2871 C CA . THR A 1 372 ? 18.151 4.379 -28.272 1.00 98.12 372 THR A CA 1
ATOM 2872 C C . THR A 1 372 ? 17.519 5.698 -28.722 1.00 98.12 372 THR A C 1
ATOM 2874 O O . THR A 1 372 ? 16.317 5.926 -28.559 1.00 98.12 372 THR A O 1
ATOM 2877 N N . ASP A 1 373 ? 18.316 6.553 -29.367 1.00 97.25 373 ASP A N 1
ATOM 2878 C CA . ASP A 1 373 ? 17.842 7.776 -30.032 1.00 97.25 373 ASP A CA 1
ATOM 2879 C C . ASP A 1 373 ? 16.688 7.529 -31.027 1.00 97.25 373 ASP A C 1
ATOM 2881 O O . ASP A 1 373 ? 15.861 8.414 -31.255 1.00 97.25 373 ASP A O 1
ATOM 2885 N N . THR A 1 374 ? 16.602 6.326 -31.608 1.00 96.12 374 THR A N 1
ATOM 2886 C CA . THR A 1 374 ? 15.489 5.954 -32.495 1.00 96.12 374 THR A CA 1
ATOM 2887 C C . THR A 1 374 ? 14.198 5.784 -31.700 1.00 96.12 374 THR A C 1
ATOM 2889 O O . THR A 1 374 ? 13.169 6.351 -32.070 1.00 96.12 374 THR A O 1
ATOM 2892 N N . GLY A 1 375 ? 14.249 5.052 -30.584 1.00 96.81 375 GLY A N 1
ATOM 2893 C CA . GLY A 1 375 ? 13.082 4.784 -29.750 1.00 96.81 375 GLY A CA 1
ATOM 2894 C C . GLY A 1 375 ? 12.513 6.035 -29.100 1.00 96.81 375 GLY A C 1
ATOM 2895 O O . GLY A 1 375 ? 11.295 6.214 -29.096 1.00 96.81 375 GLY A O 1
ATOM 2896 N N . ILE A 1 376 ? 13.364 6.936 -28.595 1.00 97.62 376 ILE A N 1
ATOM 2897 C CA . ILE A 1 376 ? 12.879 8.172 -27.957 1.00 97.62 376 ILE A CA 1
ATOM 2898 C C . ILE A 1 376 ? 12.124 9.081 -28.936 1.00 97.62 376 ILE A C 1
ATOM 2900 O O . ILE A 1 376 ? 11.276 9.856 -28.503 1.00 97.62 376 ILE A O 1
ATOM 2904 N N . GLY A 1 377 ? 12.349 8.943 -30.248 1.00 95.38 377 GLY A N 1
ATOM 2905 C CA . GLY A 1 377 ? 11.573 9.642 -31.275 1.00 95.38 377 GLY A CA 1
ATOM 2906 C C . GLY A 1 377 ? 10.077 9.292 -31.264 1.00 95.38 377 GLY A C 1
ATOM 2907 O O . GLY A 1 377 ? 9.259 10.076 -31.737 1.00 95.38 377 GLY A O 1
ATOM 2908 N N . HIS A 1 378 ? 9.682 8.154 -30.682 1.00 95.31 378 HIS A N 1
ATOM 2909 C CA . HIS A 1 378 ? 8.271 7.790 -30.514 1.00 95.31 378 HIS A CA 1
ATOM 2910 C C . HIS A 1 378 ? 7.561 8.590 -29.409 1.00 95.31 378 HIS A C 1
ATOM 2912 O O . HIS A 1 378 ? 6.332 8.646 -29.389 1.00 95.31 378 HIS A O 1
ATOM 2918 N N . LEU A 1 379 ? 8.301 9.252 -28.513 1.00 96.12 379 LEU A N 1
ATOM 2919 C CA . LEU A 1 379 ? 7.725 9.990 -27.384 1.00 96.12 379 LEU A CA 1
ATOM 2920 C C . LEU A 1 379 ? 7.065 11.311 -27.780 1.00 96.12 379 LEU A C 1
ATOM 2922 O O . LEU A 1 379 ? 6.219 11.797 -27.033 1.00 96.12 379 LEU A O 1
ATOM 2926 N N . ALA A 1 380 ? 7.378 11.855 -28.960 1.00 91.06 380 ALA A N 1
ATOM 2927 C CA . ALA A 1 380 ? 6.813 13.113 -29.452 1.00 91.06 380 ALA A CA 1
ATOM 2928 C C . ALA A 1 380 ? 5.268 13.122 -29.498 1.00 91.06 380 ALA A C 1
ATOM 2930 O O . ALA A 1 380 ? 4.648 14.185 -29.457 1.00 91.06 380 ALA A O 1
ATOM 2931 N N . GLY A 1 381 ? 4.628 11.945 -29.553 1.00 87.38 381 GLY A N 1
ATOM 2932 C CA . GLY A 1 381 ? 3.169 11.797 -29.497 1.00 87.38 381 GLY A CA 1
ATOM 2933 C C . GLY A 1 381 ? 2.544 11.986 -28.106 1.00 87.38 381 GLY A C 1
ATOM 2934 O O . GLY A 1 381 ? 1.350 12.277 -28.017 1.00 87.38 381 GLY A O 1
ATOM 2935 N N . LEU A 1 382 ? 3.320 11.873 -27.023 1.00 94.75 382 LEU A N 1
ATOM 2936 C CA . LEU A 1 382 ? 2.828 11.929 -25.642 1.00 94.75 382 LEU A CA 1
ATOM 2937 C C . LEU A 1 382 ? 2.677 13.375 -25.151 1.00 94.75 382 LEU A C 1
ATOM 2939 O O . LEU A 1 382 ? 3.516 13.920 -24.435 1.00 94.75 382 LEU A O 1
ATOM 2943 N N . LYS A 1 383 ? 1.565 14.011 -25.523 1.00 91.50 383 LYS A N 1
ATOM 2944 C CA . LYS A 1 383 ? 1.296 15.441 -25.265 1.00 91.50 383 LYS A CA 1
ATOM 2945 C C . LYS A 1 383 ? 1.206 15.819 -23.783 1.00 91.50 383 LYS A C 1
ATOM 2947 O O . LYS A 1 383 ? 1.339 16.998 -23.451 1.00 91.50 383 LYS A O 1
ATOM 2952 N N . HIS A 1 384 ? 0.945 14.849 -22.910 1.00 95.25 384 HIS A N 1
ATOM 2953 C CA . HIS A 1 384 ? 0.823 15.051 -21.467 1.00 95.25 384 HIS A CA 1
ATOM 2954 C C . HIS A 1 384 ? 2.101 14.711 -20.693 1.00 95.25 384 HIS A C 1
ATOM 2956 O O . HIS A 1 384 ? 2.135 14.927 -19.480 1.00 95.25 384 HIS A O 1
ATOM 2962 N N . LEU A 1 385 ? 3.160 14.262 -21.378 1.00 97.25 385 LEU A N 1
ATOM 2963 C CA . LEU A 1 385 ? 4.415 13.876 -20.748 1.00 97.25 385 LEU A CA 1
ATOM 2964 C C . LEU A 1 385 ? 5.112 15.097 -20.139 1.00 97.25 385 LEU A C 1
ATOM 2966 O O . LEU A 1 385 ? 5.502 16.038 -20.830 1.00 97.25 385 LEU A O 1
ATOM 2970 N N . GLN A 1 386 ? 5.275 15.075 -18.821 1.00 97.00 386 GLN A N 1
ATOM 2971 C CA . GLN A 1 386 ? 5.888 16.146 -18.038 1.00 97.00 386 GLN A CA 1
ATOM 2972 C C . GLN A 1 386 ? 7.353 15.848 -17.729 1.00 97.00 386 GLN A C 1
ATOM 2974 O O . GLN A 1 386 ? 8.160 16.774 -17.694 1.00 97.00 386 GLN A O 1
ATOM 2979 N N . GLY A 1 387 ? 7.700 14.577 -17.520 1.00 96.88 387 GLY A N 1
ATOM 2980 C CA . GLY A 1 387 ? 9.051 14.150 -17.179 1.00 96.88 387 GLY A CA 1
ATOM 2981 C C . GLY A 1 387 ? 9.422 12.821 -17.825 1.00 96.88 387 GLY A C 1
ATOM 2982 O O . GLY A 1 387 ? 8.637 11.873 -17.782 1.00 96.88 387 GLY A O 1
ATOM 2983 N N . VAL A 1 388 ? 10.628 12.749 -18.388 1.00 97.81 388 VAL A N 1
ATOM 2984 C CA . VAL A 1 388 ? 11.220 11.497 -18.864 1.00 97.81 388 VAL A CA 1
ATOM 2985 C C . VAL A 1 388 ? 12.707 11.421 -18.538 1.00 97.81 388 VAL A C 1
ATOM 2987 O O . VAL A 1 388 ? 13.413 12.422 -18.667 1.00 97.81 388 VAL A O 1
ATOM 2990 N N . SER A 1 389 ? 13.182 10.256 -18.096 1.00 96.62 389 SER A N 1
ATOM 2991 C CA . SER A 1 389 ? 14.601 10.016 -17.804 1.00 96.62 389 SER A CA 1
ATOM 2992 C C . SER A 1 389 ? 15.198 8.869 -18.612 1.00 96.62 389 SER A C 1
ATOM 2994 O O . SER A 1 389 ? 14.533 7.861 -18.867 1.00 96.62 389 SER A O 1
ATOM 2996 N N . PHE A 1 390 ? 16.464 9.049 -18.992 1.00 95.44 390 PHE A N 1
ATOM 2997 C CA . PHE A 1 390 ? 17.293 8.072 -19.691 1.00 95.44 390 PHE A CA 1
ATOM 2998 C C . PHE A 1 390 ? 18.704 8.026 -19.105 1.00 95.44 390 PHE A C 1
ATOM 3000 O O . PHE A 1 390 ? 19.148 8.949 -18.416 1.00 95.44 390 PHE A O 1
ATOM 3007 N N . THR A 1 391 ? 19.459 6.994 -19.478 1.00 93.12 391 THR A N 1
ATOM 3008 C CA . THR A 1 391 ? 20.891 6.883 -19.175 1.00 93.12 391 THR A CA 1
ATOM 3009 C C . THR A 1 391 ? 21.705 6.816 -20.467 1.00 93.12 391 THR A C 1
ATOM 3011 O O . THR A 1 391 ? 21.300 6.150 -21.420 1.00 93.12 391 THR A O 1
ATOM 3014 N N . GLU A 1 392 ? 22.856 7.490 -20.498 1.00 89.94 392 GLU A N 1
ATOM 3015 C CA . GLU A 1 392 ? 23.886 7.269 -21.525 1.00 89.94 392 GLU A CA 1
ATOM 3016 C C . GLU A 1 392 ? 24.390 5.802 -21.468 1.00 89.94 392 GLU A C 1
ATOM 3018 O O . GLU A 1 392 ? 24.252 5.164 -20.424 1.00 89.94 392 GLU A O 1
ATOM 3023 N N . PRO A 1 393 ? 24.968 5.230 -22.545 1.00 88.50 393 PRO A N 1
ATOM 3024 C CA . PRO A 1 393 ? 25.292 5.853 -23.832 1.00 88.50 393 PRO A CA 1
ATOM 3025 C C . PRO A 1 393 ? 24.268 5.612 -24.952 1.00 88.50 393 PRO A C 1
ATOM 3027 O O . PRO A 1 393 ? 24.415 6.197 -26.021 1.00 88.50 393 PRO A O 1
ATOM 3030 N N . LEU A 1 394 ? 23.279 4.731 -24.758 1.00 91.81 394 LEU A N 1
ATOM 3031 C CA . LEU A 1 394 ? 22.366 4.325 -25.839 1.00 91.81 394 LEU A CA 1
ATOM 3032 C C . LEU A 1 394 ? 21.448 5.463 -26.292 1.00 91.81 394 LEU A C 1
ATOM 3034 O O . LEU A 1 394 ? 21.180 5.604 -27.486 1.00 91.81 394 LEU A O 1
ATOM 3038 N N . VAL A 1 395 ? 21.016 6.289 -25.341 1.00 96.12 395 VAL A N 1
ATOM 3039 C CA . VAL A 1 395 ? 20.436 7.600 -25.615 1.00 96.12 395 VAL A CA 1
ATOM 3040 C C . VAL A 1 395 ? 21.554 8.631 -25.537 1.00 96.12 395 VAL A C 1
ATOM 3042 O O . VAL A 1 395 ? 22.217 8.768 -24.506 1.00 96.12 395 VAL A O 1
ATOM 3045 N N . THR A 1 396 ? 21.770 9.356 -26.629 1.00 96.00 396 THR A N 1
ATOM 3046 C CA . THR A 1 396 ? 22.844 10.338 -26.733 1.00 96.00 396 THR A CA 1
ATOM 3047 C C . THR A 1 396 ? 22.363 11.733 -26.343 1.00 96.00 396 THR A C 1
ATOM 3049 O O . THR A 1 396 ? 21.173 12.059 -26.376 1.00 96.00 396 THR A O 1
ATOM 3052 N N . LYS A 1 397 ? 23.316 12.619 -26.031 1.00 95.44 397 LYS A N 1
ATOM 3053 C CA . LYS A 1 397 ? 23.035 14.050 -25.828 1.00 95.44 397 LYS A CA 1
ATOM 3054 C C . LYS A 1 397 ? 22.343 14.676 -27.040 1.00 95.44 397 LYS A C 1
ATOM 3056 O O . LYS A 1 397 ? 21.402 15.440 -26.858 1.00 95.44 397 LYS A O 1
ATOM 3061 N N . ALA A 1 398 ? 22.760 14.306 -28.253 1.00 95.81 398 ALA A N 1
ATOM 3062 C CA . ALA A 1 398 ? 22.163 14.805 -29.490 1.00 95.81 398 ALA A CA 1
ATOM 3063 C C . ALA A 1 398 ? 20.706 14.337 -29.654 1.00 95.81 398 ALA A C 1
ATOM 3065 O O . ALA A 1 398 ? 19.838 15.135 -30.012 1.00 95.81 398 ALA A O 1
ATOM 3066 N N . GLY A 1 399 ? 20.411 13.071 -29.334 1.00 96.25 399 GLY A N 1
ATOM 3067 C CA . GLY A 1 399 ? 19.042 12.549 -29.317 1.00 96.25 399 GLY A CA 1
ATOM 3068 C C . GLY A 1 399 ? 18.145 13.284 -28.320 1.00 96.25 399 GLY A C 1
ATOM 3069 O O . GLY A 1 399 ? 17.037 13.699 -28.664 1.00 96.25 399 GLY A O 1
ATOM 3070 N N . VAL A 1 400 ? 18.644 13.532 -27.106 1.00 96.38 400 VAL A N 1
ATOM 3071 C CA . VAL A 1 400 ? 17.924 14.298 -26.072 1.00 96.38 400 VAL A CA 1
ATOM 3072 C C . VAL A 1 400 ? 17.702 15.755 -26.473 1.00 96.38 400 VAL A C 1
ATOM 3074 O O . VAL A 1 400 ? 16.624 16.293 -26.227 1.00 96.38 400 VAL A O 1
ATOM 3077 N N . GLU A 1 401 ? 18.683 16.412 -27.093 1.00 96.56 401 GLU A N 1
ATOM 3078 C CA . GLU A 1 401 ? 18.529 17.777 -27.611 1.00 96.56 401 GLU A CA 1
ATOM 3079 C C . GLU A 1 401 ? 17.438 17.853 -28.682 1.00 96.56 401 GLU A C 1
ATOM 3081 O O . GLU A 1 401 ? 16.585 18.742 -28.622 1.00 96.56 401 GLU A O 1
ATOM 3086 N N . LYS A 1 402 ? 17.404 16.881 -29.601 1.00 96.50 402 LYS A N 1
ATOM 3087 C CA . LYS A 1 402 ? 16.332 16.765 -30.594 1.00 96.50 402 LYS A CA 1
ATOM 3088 C C . LYS A 1 402 ? 14.967 16.574 -29.926 1.00 96.50 402 LYS A C 1
ATOM 3090 O O . LYS A 1 402 ? 14.028 17.298 -30.249 1.00 96.50 402 LYS A O 1
ATOM 3095 N N . LEU A 1 403 ? 14.863 15.665 -28.956 1.00 96.12 403 LEU A N 1
ATOM 3096 C CA . LEU A 1 403 ? 13.613 15.422 -28.232 1.00 96.12 403 LEU A CA 1
ATOM 3097 C C . LEU A 1 403 ? 13.134 16.669 -27.471 1.00 96.12 403 LEU A C 1
ATOM 3099 O O . LEU A 1 403 ? 11.950 16.994 -27.502 1.00 96.12 403 LEU A O 1
ATOM 3103 N N . ARG A 1 404 ? 14.042 17.412 -26.824 1.00 96.50 404 ARG A N 1
ATOM 3104 C CA . ARG A 1 404 ? 13.718 18.680 -26.143 1.00 96.50 404 ARG A CA 1
ATOM 3105 C C . ARG A 1 404 ? 13.196 19.743 -27.109 1.00 96.50 404 ARG A C 1
ATOM 3107 O O . ARG A 1 404 ? 12.331 20.525 -26.723 1.00 96.50 404 ARG A O 1
ATOM 3114 N N . ALA A 1 405 ? 13.701 19.777 -28.343 1.00 95.94 405 ALA A N 1
ATOM 3115 C CA . ALA A 1 405 ? 13.199 20.681 -29.375 1.00 95.94 405 ALA A CA 1
ATOM 3116 C C . ALA A 1 405 ? 11.772 20.310 -29.823 1.00 95.94 405 ALA A C 1
ATOM 3118 O O . ALA A 1 405 ? 10.948 21.198 -30.032 1.00 95.94 405 ALA A O 1
ATOM 3119 N N . GLU A 1 406 ? 11.465 19.014 -29.926 1.00 95.38 406 GLU A N 1
ATOM 3120 C CA . GLU A 1 406 ? 10.128 18.511 -30.279 1.00 95.38 406 GLU A CA 1
ATOM 3121 C C . GLU A 1 406 ? 9.123 18.625 -29.113 1.00 95.38 406 GLU A C 1
ATOM 3123 O O . GLU A 1 406 ? 7.932 18.849 -29.336 1.00 95.38 406 GLU A O 1
ATOM 3128 N N . MET A 1 407 ? 9.595 18.530 -27.864 1.00 95.81 407 MET A N 1
ATOM 3129 C CA . MET A 1 407 ? 8.778 18.527 -26.643 1.00 95.81 407 MET A CA 1
ATOM 3130 C C . MET A 1 407 ? 9.260 19.568 -25.607 1.00 95.81 407 MET A C 1
ATOM 3132 O O . MET A 1 407 ? 9.680 19.211 -24.505 1.00 95.81 407 MET A O 1
ATOM 3136 N N . PRO A 1 408 ? 9.154 20.882 -25.888 1.00 93.75 408 PRO A N 1
ATOM 3137 C CA . PRO A 1 408 ? 9.777 21.934 -25.070 1.00 93.75 408 PRO A CA 1
ATOM 3138 C C . PRO A 1 408 ? 9.185 22.101 -23.660 1.00 93.75 408 PRO A C 1
ATOM 3140 O O . PRO A 1 408 ? 9.771 22.778 -22.820 1.00 93.75 408 PRO A O 1
ATOM 3143 N N . LYS A 1 409 ? 8.009 21.520 -23.391 1.00 94.25 409 LYS A N 1
ATOM 3144 C CA . LYS A 1 409 ? 7.358 21.547 -22.068 1.00 94.25 409 LYS A CA 1
ATOM 3145 C C . LYS A 1 409 ? 7.713 20.335 -21.201 1.00 94.25 409 LYS A C 1
ATOM 3147 O O . LYS A 1 409 ? 7.355 20.316 -20.025 1.00 94.25 409 LYS A O 1
ATOM 3152 N N . THR A 1 410 ? 8.379 19.334 -21.772 1.00 95.81 410 THR A N 1
ATOM 3153 C CA . THR A 1 410 ? 8.726 18.087 -21.092 1.00 95.81 410 THR A CA 1
ATOM 3154 C C . THR A 1 410 ? 10.120 18.202 -20.490 1.00 95.81 410 THR A C 1
ATOM 3156 O O . THR A 1 410 ? 11.089 18.555 -21.162 1.00 95.81 410 THR A O 1
ATOM 3159 N N . SER A 1 411 ? 10.240 17.877 -19.207 1.00 97.31 411 SER A N 1
ATOM 3160 C CA . SER A 1 411 ? 11.530 17.785 -18.529 1.00 97.31 411 SER A CA 1
ATOM 3161 C C . SER A 1 411 ? 12.222 16.487 -18.941 1.00 97.31 411 SER A C 1
ATOM 3163 O O . SER A 1 411 ? 11.813 15.403 -18.532 1.00 97.31 411 SER A O 1
ATOM 3165 N N . VAL A 1 412 ? 13.259 16.595 -19.773 1.00 97.00 412 VAL A N 1
ATOM 3166 C CA . VAL A 1 412 ? 14.050 15.446 -20.241 1.00 97.00 412 VAL A CA 1
ATOM 3167 C C . VAL A 1 412 ? 15.357 15.370 -19.457 1.00 97.00 412 VAL A C 1
ATOM 3169 O O . VAL A 1 412 ? 16.204 16.264 -19.575 1.00 97.00 412 VAL A O 1
ATOM 3172 N N . TYR A 1 413 ? 15.531 14.302 -18.684 1.00 95.44 413 TYR A N 1
ATOM 3173 C CA . TYR A 1 413 ? 16.719 14.027 -17.879 1.00 95.44 413 TYR A CA 1
ATOM 3174 C C . TYR A 1 413 ? 17.598 12.981 -18.568 1.00 95.44 413 TYR A C 1
ATOM 3176 O O . TYR A 1 413 ? 17.105 11.965 -19.051 1.00 95.44 413 TYR A O 1
ATOM 3184 N N . LEU A 1 414 ? 18.904 13.234 -18.595 1.00 95.44 414 LEU A N 1
ATOM 3185 C CA . LEU A 1 414 ? 19.903 12.302 -19.102 1.00 95.44 414 LEU A CA 1
ATOM 3186 C C . LEU A 1 414 ? 20.957 12.104 -18.019 1.00 95.44 414 LEU A C 1
ATOM 3188 O O . LEU A 1 414 ? 21.634 13.061 -17.635 1.00 95.44 414 LEU A O 1
ATOM 3192 N N . TRP A 1 415 ? 21.059 10.882 -17.512 1.00 90.81 415 TRP A N 1
ATOM 3193 C CA . TRP A 1 415 ? 22.010 10.513 -16.473 1.00 90.81 415 TRP A CA 1
ATOM 3194 C C . TRP A 1 415 ? 23.233 9.822 -17.086 1.00 90.81 415 TRP A C 1
ATOM 3196 O O . TRP A 1 415 ? 23.087 9.050 -18.036 1.00 90.81 415 TRP A O 1
ATOM 3206 N N . PRO A 1 416 ? 24.440 10.054 -16.550 1.00 85.75 416 PRO A N 1
ATOM 3207 C CA . PRO A 1 416 ? 25.605 9.274 -16.943 1.00 85.75 416 PRO A CA 1
ATOM 3208 C C . PRO A 1 416 ? 25.442 7.820 -16.482 1.00 85.75 416 PRO A C 1
ATOM 3210 O O . PRO A 1 416 ? 24.898 7.565 -15.402 1.00 85.75 416 PRO A O 1
ATOM 3213 N N . GLU A 1 417 ? 25.948 6.866 -17.265 1.00 75.06 417 GLU A N 1
ATOM 3214 C CA . GLU A 1 417 ? 25.997 5.471 -16.829 1.00 75.06 417 GLU A CA 1
ATOM 3215 C C . GLU A 1 417 ? 26.882 5.366 -15.582 1.00 75.06 417 GLU A C 1
ATOM 3217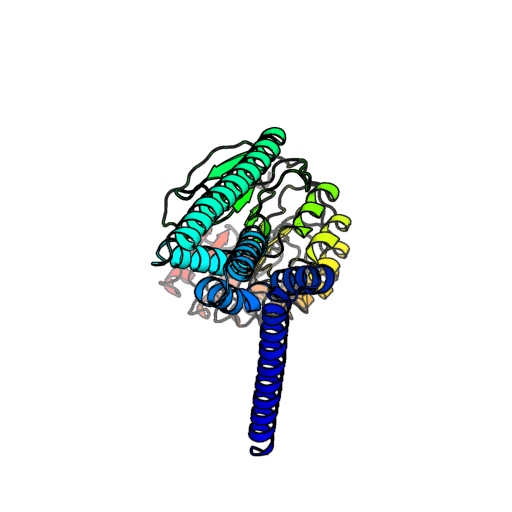 O O . GLU A 1 417 ? 28.066 5.711 -15.602 1.00 75.06 417 GLU A O 1
ATOM 3222 N N . THR A 1 418 ? 26.307 4.916 -14.467 1.00 67.12 418 THR A N 1
ATOM 3223 C CA . THR A 1 418 ? 27.104 4.598 -13.282 1.00 67.12 418 THR A CA 1
ATOM 3224 C C . THR A 1 418 ? 27.654 3.180 -13.444 1.00 67.12 418 THR A C 1
ATOM 3226 O O . THR A 1 418 ? 26.876 2.261 -13.713 1.00 67.12 418 THR A O 1
ATOM 3229 N N . PRO A 1 419 ? 28.977 2.960 -13.300 1.00 55.62 419 PRO A N 1
ATOM 3230 C CA . PRO A 1 419 ? 29.545 1.623 -13.409 1.00 55.62 419 PRO A CA 1
ATOM 3231 C C . PRO A 1 419 ? 28.878 0.691 -12.395 1.00 55.62 419 PRO A C 1
ATOM 3233 O O . PRO A 1 419 ? 28.835 1.009 -11.202 1.00 55.62 419 PRO A O 1
ATOM 3236 N N . ARG A 1 420 ? 28.360 -0.456 -12.854 1.00 53.66 420 ARG A N 1
ATOM 3237 C CA . ARG A 1 420 ? 27.829 -1.495 -11.960 1.00 53.66 420 ARG A CA 1
ATOM 3238 C C . ARG A 1 420 ? 28.958 -1.940 -11.018 1.00 53.66 420 ARG A C 1
ATOM 3240 O O . ARG A 1 420 ? 29.999 -2.384 -11.500 1.00 53.66 420 ARG A O 1
ATOM 3247 N N . ARG A 1 421 ? 28.771 -1.756 -9.707 1.00 36.06 421 ARG A N 1
ATOM 3248 C CA . ARG A 1 421 ? 29.663 -2.298 -8.668 1.00 36.06 421 ARG A CA 1
ATOM 3249 C C . ARG A 1 421 ? 29.383 -3.767 -8.412 1.00 36.06 421 ARG A C 1
ATOM 3251 O O . ARG A 1 421 ? 28.188 -4.137 -8.455 1.00 36.06 421 ARG A O 1
#

Nearest PDB structures (foldseek):
  8weg-assembly1_A  TM=5.631E-01  e=6.704E-07  Brassica napus
  5jfk-assembly2_B  TM=5.907E-01  e=1.555E-06  Arabidopsis thaliana
  7ogz-assembly2_DDD  TM=6.063E-01  e=5.497E-06  Arabidopsis thaliana
  8wed-assembly2_D  TM=5.442E-01  e=1.400E-06  Arabidopsis thaliana
  6lbx-assembly1_A  TM=5.642E-01  e=2.274E-05  Cyclostomata

Sequence (421 aa):
MRFTSFLYAGLLLATRLLSCYAADDEVERNVERLRSSEFEEREEGTRALIAAGERSVAAARRAAVDGDLEVRVRAIRVLVSIAVAPEEGAAREAEAALDELAKDKNVPVAKLARDSQLAVKEFRREERQKQIAALRKLGGTALLNESGEVYRIDFEGQYITDEGLKVRRTVRVRGKLDEDDLPAKVGELTEVEFAAKYVVKTRVTDKELAILKIFPAVTYLNMQQTECSDAGLVHLKSLRKLEYLTLNKRITDEGLAHLANLKELKSLGLAQTQITGAGFAHLAGLARLEEIEMSNSQVDDAGLEVITRNAGLLALKLGNTRVTDEGANHLSRLCKLNLLTLHHTGISDAGLRTISTLEDLRSLTLDATKVTDTGIGHLAGLKHLQGVSFTEPLVTKAGVEKLRAEMPKTSVYLWPETPRR

Secondary structure (DSSP, 8-state):
--SHHHHHHHHHHHHHHHHHHHHHHHHHHHHHHTT-SSHHHHHHHHHHHHHHTHHHHHHHHHHHHHS-HHHHHHHHHHHHHHHTSS-HHHHHHHHHHHHHHTT-S-HHHHHHHHHHHHHHHHHHHHHHHHHHHHHHHTTEEEEE-TTS-EEEEEES------S------EEE--S---GGG--TTGGG--EEE---TT-S-----HHHHGGGGG-TT--EEE-TT----GGGGGGGGG-TT--EEE--TT--HHHHGGGTT-TT--EEE-TT----TTGGGGGTT-TT--EEE-TTS---HHHHHHHTT-TT-SEEE-TTS---HHHHHHHTT-TT--EEE-TTSS-BHHHHHHHTT-TT--EEE-TTSB--HHHHGGGGG-TT--EEEEETTTS-HHHHHHHHHH-TTSEEEEEPPPPP-

Foldseek 3Di:
DPPVVVVVVVVVVVVVVVVLVVVLVVLLVLLVLLVDPDPVSNVVSLVVLLVSQQSNQVVLLVQLQPPDPSSVLSSLVSLLSSLLDLDPNSNVSSLVSLVVQLPDPPPVSVVSSVVSNVVSVVSLVVLLVQLCVLLVVQQWDFDADPVRDGQEIDNDDDDDDDDDDPSQSEYADADADDPSRHHSCQQVHAYYEPDDPPDQAGAAELNRLLVLLSNLNHQYYEAERYHYELNSLLSCLSNLNHAYYEHYQRYELSSLLSCLNNLNHAEYHQANHAYELNSLLSVLNNQNHAYYAHANYAYELSSLLSNLNNLNYQEYHHHNYAYALSSLLSVLSNLNHAYYEHANYAYELNSLLSVLNNQNHAYYEHENYNYALNSLVSNLSNLNHAEYEYEDDRYHPVSQVVSCVSRVNHHYYYHYDDPDD

pLDDT: mean 78.75, std 20.92, range [23.67, 98.44]

Mean predicted aligned error: 15.8 Å

Solvent-accessible surface area (backbone atoms only — not comparable to full-atom values): 20920 Å² total; per-residue (Å²): 133,77,68,63,59,56,54,50,54,50,50,54,48,49,52,50,52,52,54,50,51,57,50,54,55,49,46,52,53,29,56,53,24,46,69,47,91,48,68,68,54,23,53,51,15,46,51,51,38,42,73,51,35,51,79,24,40,68,58,30,46,47,34,43,73,71,46,57,77,68,30,20,55,51,22,48,49,36,33,51,56,27,40,72,41,90,53,65,68,27,13,52,53,18,46,52,47,36,58,53,38,39,67,42,88,51,61,72,54,14,46,51,27,46,55,48,51,51,50,53,53,49,51,54,47,51,53,50,47,52,18,53,52,31,27,47,75,59,55,28,48,72,41,58,49,98,88,66,46,76,41,32,37,41,31,79,75,90,82,87,82,93,78,80,89,69,91,70,36,42,36,38,61,61,57,79,72,64,85,90,28,58,51,93,67,45,48,72,30,33,32,40,32,44,48,55,103,85,55,98,63,43,83,36,31,36,76,45,44,53,60,48,71,57,29,55,44,23,28,33,39,36,35,33,50,36,59,37,42,39,79,26,35,61,43,52,59,70,29,51,50,24,26,34,42,32,47,22,50,67,28,35,34,77,25,37,57,39,52,45,71,31,50,48,25,28,35,42,35,41,41,45,18,61,36,41,36,74,24,38,67,34,53,72,64,34,78,48,32,28,34,41,34,37,29,51,20,65,35,30,32,72,21,40,50,50,52,33,69,51,45,57,24,31,32,43,34,39,26,45,22,60,34,29,39,74,22,30,62,36,50,65,53,26,57,56,26,28,32,41,35,37,25,45,22,60,33,26,34,71,16,41,51,42,53,40,69,35,50,52,26,26,36,42,34,42,28,64,36,62,39,29,48,71,24,59,62,43,46,72,70,29,83,50,36,44,37,38,37,34,26,38,76,58,35,39,72,69,42,52,53,53,48,39,70,74,35,76,81,33,47,75,46,78,40,77,67,73,79,86,127

Radius of gyration: 29.76 Å; Cα contacts (8 Å, |Δi|>4): 859; chains: 1; bounding box: 73×41×76 Å